Protein AF-0000000086643479 (afdb_homodimer)

Secondary structure (DSSP, 8-state):
---TTB-S--TT----TTEEEEE--GGGHHHHHHHHHHHHHHH-TTTGGGGTTTHHHHHHHHHHHTTTHHHHHHTT---EEEEETTPPPSSHHHHHHT-EE--TTS-TT-GGGGGGHHHHHHHTEESSEEEEEEEEETTTS-----TT--STT-TTHHHHHHHHHHHHHHTT------TTS-PPTTTEEEEEEEEE-TT-TTSSHHHHHHHHHHHHHHHHT-SEEEEE--SHHHHHHHHSPPTT-EEEEEEEEEGGG--EEETTEEE-TTTT-TT-EEEEEEEES--/---TTB-S--TT----TTEEEEE--GGGHHHHHHHHHHHHHHH-TTTGGGGTTTHHHHHHHHHHHTTTHHHHHTTT---EEEEETTPPPSSHHHHHHT-EE--TTS-TT-GGGGGGHHHHHHHTEESSEEEEEEEEETTTS-----TT--STT-TTHHHHHHHHHHHHHHTT------TTS-PPTTTEEEEEEEEE-TT-TTSSHHHHHHHHHHHHHHHTT-SEEEEE--SHHHHHHHHSPPTT-EEEEEEEEEGGG--EEETTEEE-TTTT-TT-EEEEEEEES--

Solvent-accessible surface area (backbone atoms only — not comparable to full-atom values): 30662 Å² total; per-residue (Å²): 126,81,62,91,45,56,57,82,80,47,81,85,55,79,68,63,86,59,43,46,47,27,52,36,43,49,89,44,22,66,56,52,42,48,42,40,34,51,27,36,38,70,63,30,55,52,47,18,59,72,30,72,64,39,32,45,36,44,31,49,50,23,44,61,70,39,58,64,55,44,27,61,49,23,65,76,48,61,19,37,30,34,32,39,77,75,58,77,64,85,42,70,72,23,56,75,66,68,33,44,70,54,62,86,79,53,67,59,76,48,41,64,48,36,43,46,22,63,59,53,55,54,67,34,49,30,52,39,67,42,31,42,42,40,25,36,46,28,45,81,55,53,78,61,78,42,86,51,64,27,69,66,60,47,63,59,33,36,57,51,53,49,44,40,49,52,40,21,54,75,61,67,33,67,68,80,70,58,77,75,55,79,53,57,77,59,36,39,36,28,45,76,47,68,32,46,33,90,91,49,67,90,71,50,55,70,57,42,50,51,54,32,50,56,52,49,39,37,73,74,56,27,42,30,37,38,34,70,34,47,38,60,69,57,41,50,54,68,68,60,56,65,88,65,50,45,67,44,75,59,34,71,40,58,38,36,72,36,69,47,63,43,67,89,37,83,41,47,90,31,56,69,12,72,72,11,34,36,32,36,40,37,36,34,53,76,102,126,81,62,91,44,58,57,82,78,45,82,86,53,80,68,63,86,58,44,46,48,27,50,37,44,49,88,45,22,65,57,51,44,48,42,40,34,52,26,36,38,70,62,30,54,51,47,18,57,72,33,72,63,37,32,42,36,43,34,49,50,21,41,60,69,39,58,66,54,45,27,61,48,20,65,78,47,61,17,38,29,33,32,40,77,75,57,76,63,85,42,71,72,21,55,76,67,68,33,44,69,55,62,87,79,53,67,59,75,51,42,68,48,35,45,46,21,64,59,55,55,52,68,34,49,31,54,40,67,42,32,41,41,39,24,35,46,28,45,80,54,53,79,64,79,43,84,44,63,25,68,67,58,46,62,58,34,32,58,51,52,51,45,40,50,50,38,22,52,75,61,67,33,68,68,84,66,59,77,75,55,79,54,56,76,61,35,39,37,29,44,75,47,68,31,46,32,90,90,49,66,90,71,49,55,70,57,40,51,52,54,34,51,54,52,47,38,38,74,74,56,27,44,29,38,36,34,68,34,46,38,60,69,56,41,50,52,67,68,60,58,64,87,67,50,45,66,45,73,59,33,71,40,58,39,36,72,37,67,47,63,43,67,88,37,82,40,47,90,32,58,69,12,74,72,10,34,37,32,36,37,37,37,34,54,78,101

Nearest PDB structures (foldseek):
  5e96-assembly1_A-2  TM=6.196E-01  e=2.000E-02  Enterococcus faecium
  2a4n-assembly1_A  TM=5.174E-01  e=1.682E-02  Enterococcus faecium
  2r7h-assembly1_A  TM=6.175E-01  e=5.978E-02  Oleidesulfovibrio alaskensis G20
  4pv6-assembly8_N  TM=4.898E-01  e=2.000E-02  Thermoplasma volcanium GSS1
  4xpd-assembly1_C  TM=5.148E-01  e=7.106E-02  Saccharomyces cerevisiae

Structure (mmCIF, N/CA/C/O backbone):
data_AF-0000000086643479-model_v1
#
loop_
_entity.id
_entity.type
_entity.pdbx_description
1 polymer 'Uncharacterized protein'
#
loop_
_atom_site.group_PDB
_atom_site.id
_atom_site.type_symbol
_atom_site.label_atom_id
_atom_site.label_alt_id
_atom_site.label_comp_id
_atom_site.label_asym_id
_atom_site.label_entity_id
_atom_site.label_seq_id
_atom_site.pdbx_PDB_ins_code
_atom_site.Cartn_x
_atom_site.Cartn_y
_atom_site.Cartn_z
_atom_site.occupancy
_atom_site.B_iso_or_equiv
_atom_site.auth_seq_id
_atom_site.auth_comp_id
_atom_site.auth_asym_id
_atom_site.auth_atom_id
_atom_site.pdbx_PDB_model_num
ATOM 1 N N . MET A 1 1 ? 20.547 -40.469 -8.109 1 32.12 1 MET A N 1
ATOM 2 C CA . MET A 1 1 ? 19.234 -40.656 -7.461 1 32.12 1 MET A CA 1
ATOM 3 C C . MET A 1 1 ? 18.375 -39.406 -7.629 1 32.12 1 MET A C 1
ATOM 5 O O . MET A 1 1 ? 18.859 -38.281 -7.492 1 32.12 1 MET A O 1
ATOM 9 N N . ALA A 1 2 ? 17.312 -39.469 -8.531 1 42.19 2 ALA A N 1
ATOM 10 C CA . ALA A 1 2 ? 16.484 -38.281 -8.781 1 42.19 2 ALA A CA 1
ATOM 11 C C . ALA A 1 2 ? 16.156 -37.562 -7.484 1 42.19 2 ALA A C 1
ATOM 13 O O . ALA A 1 2 ? 15.867 -38.188 -6.465 1 42.19 2 ALA A O 1
ATOM 14 N N . PRO A 1 3 ? 16.625 -36.25 -7.297 1 49.19 3 PRO A N 1
ATOM 15 C CA . PRO A 1 3 ? 16.281 -35.562 -6.059 1 49.19 3 PRO A CA 1
ATOM 16 C C . PRO A 1 3 ? 14.844 -35.812 -5.613 1 49.19 3 PRO A C 1
ATOM 18 O O . PRO A 1 3 ? 13.984 -36.125 -6.441 1 49.19 3 PRO A O 1
ATOM 21 N N . THR A 1 4 ? 14.617 -35.938 -4.383 1 56.34 4 THR A N 1
ATOM 22 C CA . THR A 1 4 ? 13.328 -36.188 -3.758 1 56.34 4 THR A CA 1
ATOM 23 C C . THR A 1 4 ? 12.242 -35.312 -4.34 1 56.34 4 THR A C 1
ATOM 25 O O . THR A 1 4 ? 12.406 -34.094 -4.418 1 56.34 4 THR A O 1
ATOM 28 N N . GLY A 1 5 ? 11.344 -35.969 -5.145 1 73.19 5 GLY A N 1
ATOM 29 C CA . GLY A 1 5 ? 10.133 -35.312 -5.609 1 73.19 5 GLY A CA 1
ATOM 30 C C . GLY A 1 5 ? 10.086 -35.125 -7.117 1 73.19 5 GLY A C 1
ATOM 31 O O . GLY A 1 5 ? 9.094 -34.656 -7.664 1 73.19 5 GLY A O 1
ATOM 32 N N . ALA A 1 6 ? 11.273 -35.531 -7.848 1 86.56 6 ALA A N 1
ATOM 33 C CA . ALA A 1 6 ? 11.273 -35.375 -9.297 1 86.56 6 ALA A CA 1
ATOM 34 C C . ALA A 1 6 ? 10.234 -36.281 -9.945 1 86.56 6 ALA A C 1
ATOM 36 O O . ALA A 1 6 ? 10.094 -37.438 -9.57 1 86.56 6 ALA A O 1
ATOM 37 N N . VAL A 1 7 ? 9.594 -35.656 -10.844 1 92.69 7 VAL A N 1
ATOM 38 C CA . VAL A 1 7 ? 8.562 -36.375 -11.57 1 92.69 7 VAL A CA 1
ATOM 39 C C . VAL A 1 7 ? 9.188 -37.094 -12.781 1 92.69 7 VAL A C 1
ATOM 41 O O . VAL A 1 7 ? 9.898 -36.438 -13.57 1 92.69 7 VAL A O 1
ATOM 44 N N . THR A 1 8 ? 8.93 -38.344 -12.938 1 89.5 8 THR A N 1
ATOM 45 C CA . THR A 1 8 ? 9.547 -39.094 -14.008 1 89.5 8 THR A CA 1
ATOM 46 C C . THR A 1 8 ? 8.641 -39.156 -15.234 1 89.5 8 THR A C 1
ATOM 48 O O . THR A 1 8 ? 9.125 -39.062 -16.375 1 89.5 8 THR A O 1
ATOM 51 N N . ASP A 1 9 ? 7.402 -39.25 -15.023 1 92.25 9 ASP A N 1
ATOM 52 C CA . ASP A 1 9 ? 6.461 -39.281 -16.141 1 92.25 9 ASP A CA 1
ATOM 53 C C . ASP A 1 9 ? 5.902 -37.875 -16.391 1 92.25 9 ASP A C 1
ATOM 55 O O . ASP A 1 9 ? 5.004 -37.406 -15.688 1 92.25 9 ASP A O 1
ATOM 59 N N . LEU A 1 10 ? 6.309 -37.312 -17.422 1 94 10 LEU A N 1
ATOM 60 C CA . LEU A 1 10 ? 5.93 -35.938 -17.719 1 94 10 LEU A CA 1
ATOM 61 C C . LEU A 1 10 ? 4.715 -35.875 -18.641 1 94 10 LEU A C 1
ATOM 63 O O . LEU A 1 10 ? 4.285 -34.812 -19.062 1 94 10 LEU A O 1
ATOM 67 N N . HIS A 1 11 ? 4.188 -37.031 -18.938 1 92.44 11 HIS A N 1
ATOM 68 C CA . HIS A 1 11 ? 2.977 -37.125 -19.734 1 92.44 11 HIS A CA 1
ATOM 69 C C . HIS A 1 11 ? 3.158 -36.5 -21.109 1 92.44 11 HIS A C 1
ATOM 71 O O . HIS A 1 11 ? 2.27 -35.781 -21.594 1 92.44 11 HIS A O 1
ATOM 77 N N . GLY A 1 12 ? 4.355 -36.594 -21.703 1 90.62 12 GLY A N 1
ATOM 78 C CA . GLY A 1 12 ? 4.605 -36.094 -23.047 1 90.62 12 GLY A CA 1
ATOM 79 C C . GLY A 1 12 ? 5.09 -34.656 -23.062 1 90.62 12 GLY A C 1
ATOM 80 O O . GLY A 1 12 ? 5.453 -34.125 -24.125 1 90.62 12 GLY A O 1
ATOM 81 N N . VAL A 1 13 ? 5.062 -33.969 -21.906 1 92.25 13 VAL A N 1
ATOM 82 C CA . VAL A 1 13 ? 5.566 -32.625 -21.828 1 92.25 13 VAL A CA 1
ATOM 83 C C . VAL A 1 13 ? 7.09 -32.625 -21.938 1 92.25 13 VAL A C 1
ATOM 85 O O . VAL A 1 13 ? 7.762 -33.469 -21.328 1 92.25 13 VAL A O 1
ATOM 88 N N . GLU A 1 14 ? 7.566 -31.656 -22.781 1 91.75 14 GLU A N 1
ATOM 89 C CA . GLU A 1 14 ? 9.008 -31.562 -22.984 1 91.75 14 GLU A CA 1
ATOM 90 C C . GLU A 1 14 ? 9.578 -30.297 -22.344 1 91.75 14 GLU A C 1
ATOM 92 O O . GLU A 1 14 ? 8.984 -29.219 -22.422 1 91.75 14 GLU A O 1
ATOM 97 N N . LEU A 1 15 ? 10.664 -30.531 -21.656 1 94.69 15 LEU A N 1
ATOM 98 C CA . LEU A 1 15 ? 11.445 -29.438 -21.078 1 94.69 15 LEU A CA 1
ATOM 99 C C . LEU A 1 15 ? 12.906 -29.531 -21.531 1 94.69 15 LEU A C 1
ATOM 101 O O . LEU A 1 15 ? 13.406 -30.625 -21.797 1 94.69 15 LEU A O 1
ATOM 105 N N . PRO A 1 16 ? 13.539 -28.312 -21.656 1 94.81 16 PRO A N 1
ATOM 106 C CA . PRO A 1 16 ? 14.992 -28.406 -21.812 1 94.81 16 PRO A CA 1
ATOM 107 C C . PRO A 1 16 ? 15.656 -29.234 -20.719 1 94.81 16 PRO A C 1
ATOM 109 O O . PRO A 1 16 ? 15.195 -29.234 -19.562 1 94.81 16 PRO A O 1
ATOM 112 N N . ALA A 1 17 ? 16.781 -29.906 -21.047 1 94.75 17 ALA A N 1
ATOM 113 C CA . ALA A 1 17 ? 17.422 -30.891 -20.188 1 94.75 17 ALA A CA 1
ATOM 114 C C . ALA A 1 17 ? 17.812 -30.266 -18.844 1 94.75 17 ALA A C 1
ATOM 116 O O . ALA A 1 17 ? 17.859 -30.953 -17.828 1 94.75 17 ALA A O 1
ATOM 117 N N . ARG A 1 18 ? 18 -29.047 -18.844 1 96.44 18 ARG A N 1
ATOM 118 C CA . ARG A 1 18 ? 18.438 -28.312 -17.672 1 96.44 18 ARG A CA 1
ATOM 119 C C . ARG A 1 18 ? 17.344 -28.281 -16.609 1 96.44 18 ARG A C 1
ATOM 121 O O . ARG A 1 18 ? 17.625 -28.125 -15.414 1 96.44 18 ARG A O 1
ATOM 128 N N . TYR A 1 19 ? 16.172 -28.516 -16.984 1 96.75 19 TYR A N 1
ATOM 129 C CA . TYR A 1 19 ? 15.039 -28.297 -16.078 1 96.75 19 TYR A CA 1
ATOM 130 C C . TYR A 1 19 ? 14.297 -29.594 -15.828 1 96.75 19 TYR A C 1
ATOM 132 O O . TYR A 1 19 ? 14.344 -30.531 -16.641 1 96.75 19 TYR A O 1
ATOM 140 N N . GLU A 1 20 ? 13.617 -29.672 -14.711 1 96.94 20 GLU A N 1
ATOM 141 C CA . GLU A 1 20 ? 12.781 -30.812 -14.383 1 96.94 20 GLU A CA 1
ATOM 142 C C . GLU A 1 20 ? 11.57 -30.391 -13.562 1 96.94 20 GLU A C 1
ATOM 144 O O . GLU A 1 20 ? 11.562 -29.312 -12.953 1 96.94 20 GLU A O 1
ATOM 149 N N . ILE A 1 21 ? 10.539 -31.172 -13.609 1 97.56 21 ILE A N 1
ATOM 150 C CA . ILE A 1 21 ? 9.352 -30.953 -12.797 1 97.56 21 ILE A CA 1
ATOM 151 C C . ILE A 1 21 ? 9.461 -31.75 -11.492 1 97.56 21 ILE A C 1
ATOM 153 O O . ILE A 1 21 ? 9.859 -32.906 -11.5 1 97.56 21 ILE A O 1
ATOM 157 N N . ARG A 1 22 ? 9.219 -31.078 -10.406 1 97.25 22 ARG A N 1
ATOM 158 C CA . ARG A 1 22 ? 9.18 -31.734 -9.102 1 97.25 22 ARG A CA 1
ATOM 159 C C . ARG A 1 22 ? 7.844 -31.484 -8.406 1 97.25 22 ARG A C 1
ATOM 161 O O . ARG A 1 22 ? 7.219 -30.438 -8.602 1 97.25 22 ARG A O 1
ATOM 168 N N . ARG A 1 23 ? 7.477 -32.5 -7.68 1 96.62 23 ARG A N 1
ATOM 169 C CA . ARG A 1 23 ? 6.344 -32.312 -6.777 1 96.62 23 ARG A CA 1
ATOM 170 C C . ARG A 1 23 ? 6.73 -31.469 -5.578 1 96.62 23 ARG A C 1
ATOM 172 O O . ARG A 1 23 ? 7.801 -31.656 -4.996 1 96.62 23 ARG A O 1
ATOM 179 N N . LEU A 1 24 ? 5.82 -30.562 -5.242 1 96.56 24 LEU A N 1
ATOM 180 C CA . LEU A 1 24 ? 6.148 -29.625 -4.164 1 96.56 24 LEU A CA 1
ATOM 181 C C . LEU A 1 24 ? 5.68 -30.172 -2.818 1 96.56 24 LEU A C 1
ATOM 183 O O . LEU A 1 24 ? 4.66 -30.859 -2.742 1 96.56 24 LEU A O 1
ATOM 187 N N . GLU A 1 25 ? 6.461 -29.812 -1.872 1 94.06 25 GLU A N 1
ATOM 188 C CA . GLU A 1 25 ? 6.195 -30.156 -0.479 1 94.06 25 GLU A CA 1
ATOM 189 C C . GLU A 1 25 ? 6.105 -28.906 0.395 1 94.06 25 GLU A C 1
ATOM 191 O O . GLU A 1 25 ? 6.414 -27.812 -0.059 1 94.06 25 GLU A O 1
ATOM 196 N N . LYS A 1 26 ? 5.797 -29.172 1.637 1 91.81 26 LYS A N 1
ATOM 197 C CA . LYS A 1 26 ? 5.652 -28.078 2.59 1 91.81 26 LYS A CA 1
ATOM 198 C C . LYS A 1 26 ? 6.949 -27.281 2.707 1 91.81 26 LYS A C 1
ATOM 200 O O . LYS A 1 26 ? 6.918 -26.062 2.9 1 91.81 26 LYS A O 1
ATOM 205 N N . LYS A 1 27 ? 8.055 -27.891 2.598 1 92.06 27 LYS A N 1
ATOM 206 C CA . LYS A 1 27 ? 9.344 -27.25 2.764 1 92.06 27 LYS A CA 1
ATOM 207 C C . LYS A 1 27 ? 9.586 -26.203 1.673 1 92.06 27 LYS A C 1
ATOM 209 O O . LYS A 1 27 ? 10.469 -25.359 1.797 1 92.06 27 LYS A O 1
ATOM 214 N N . HIS A 1 28 ? 8.805 -26.281 0.569 1 95.81 28 HIS A N 1
ATOM 215 C CA . HIS A 1 28 ? 8.953 -25.344 -0.533 1 95.81 28 HIS A CA 1
ATOM 216 C C . HIS A 1 28 ? 8.055 -24.125 -0.342 1 95.81 28 HIS A C 1
ATOM 218 O O . HIS A 1 28 ? 8 -23.25 -1.206 1 95.81 28 HIS A O 1
ATOM 224 N N . GLY A 1 29 ? 7.32 -24.031 0.765 1 95.38 29 GLY A N 1
ATOM 225 C CA . GLY A 1 29 ? 6.309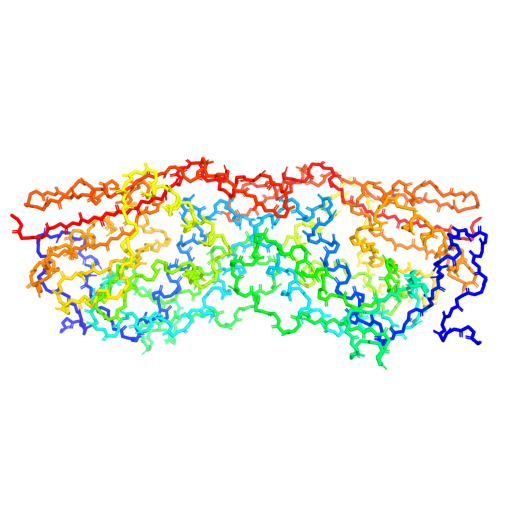 -23.016 0.995 1 95.38 29 GLY A CA 1
ATOM 226 C C . GLY A 1 29 ? 6.84 -21.594 0.854 1 95.38 29 GLY A C 1
ATOM 227 O O . GLY A 1 29 ? 6.242 -20.766 0.161 1 95.38 29 GLY A O 1
ATOM 228 N N . ASP A 1 30 ? 8.008 -21.359 1.421 1 96 30 ASP A N 1
ATOM 229 C CA . ASP A 1 30 ? 8.594 -20.031 1.383 1 96 30 ASP A CA 1
ATOM 230 C C . ASP A 1 30 ? 9.008 -19.641 -0.039 1 96 30 ASP A C 1
ATOM 232 O O . ASP A 1 30 ? 8.891 -18.484 -0.434 1 96 30 ASP A O 1
ATOM 236 N N . TRP A 1 31 ? 9.477 -20.641 -0.812 1 97.31 31 TRP A N 1
ATOM 237 C CA . TRP A 1 31 ? 9.867 -20.391 -2.195 1 97.31 31 TRP A CA 1
ATOM 238 C C . TRP A 1 31 ? 8.656 -20.016 -3.045 1 97.31 31 TRP A C 1
ATOM 240 O O . TRP A 1 31 ? 8.695 -19.031 -3.791 1 97.31 31 TRP A O 1
ATOM 250 N N . VAL A 1 32 ? 7.609 -20.75 -2.836 1 96.62 32 VAL A N 1
ATOM 251 C CA . VAL A 1 32 ? 6.387 -20.531 -3.6 1 96.62 32 VAL A CA 1
ATOM 252 C C . VAL A 1 32 ? 5.793 -19.172 -3.248 1 96.62 32 VAL A C 1
ATOM 254 O O . VAL A 1 32 ? 5.395 -18.422 -4.137 1 96.62 32 VAL A O 1
ATOM 257 N N . ASN A 1 33 ? 5.793 -18.938 -1.97 1 95 33 ASN A N 1
ATOM 258 C CA . ASN A 1 33 ? 5.297 -17.641 -1.496 1 95 33 ASN A CA 1
ATOM 259 C C . ASN A 1 33 ? 6.07 -16.484 -2.113 1 95 33 ASN A C 1
ATOM 261 O O . ASN A 1 33 ? 5.477 -15.57 -2.689 1 95 33 ASN A O 1
ATOM 265 N N . ALA A 1 34 ? 7.363 -16.578 -2.104 1 96.94 34 ALA A N 1
ATOM 266 C CA . ALA A 1 34 ? 8.219 -15.516 -2.625 1 96.94 34 ALA A CA 1
ATOM 267 C C . ALA A 1 34 ? 8.078 -15.391 -4.141 1 96.94 34 ALA A C 1
ATOM 269 O O . ALA A 1 34 ? 7.891 -14.297 -4.668 1 96.94 34 ALA A O 1
ATOM 270 N N . LEU A 1 35 ? 8.102 -16.484 -4.809 1 96.88 35 LEU A N 1
ATOM 271 C CA . LEU A 1 35 ? 8.039 -16.484 -6.266 1 96.88 35 LEU A CA 1
ATOM 272 C C . LEU A 1 35 ? 6.719 -15.914 -6.758 1 96.88 35 LEU A C 1
ATOM 274 O O . LEU A 1 35 ? 6.699 -15.086 -7.676 1 96.88 35 LEU A O 1
ATOM 278 N N . THR A 1 36 ? 5.648 -16.297 -6.125 1 95 36 THR A N 1
ATOM 279 C CA . THR A 1 36 ? 4.332 -15.844 -6.559 1 95 36 THR A CA 1
ATOM 280 C C . THR A 1 36 ? 4.145 -14.359 -6.27 1 95 36 THR A C 1
ATOM 282 O O . THR A 1 36 ? 3.562 -13.633 -7.074 1 95 36 THR A O 1
ATOM 285 N N . ARG A 1 37 ? 4.684 -13.891 -5.207 1 95.38 37 ARG A N 1
ATOM 286 C CA . ARG A 1 37 ? 4.559 -12.477 -4.867 1 95.38 37 ARG A CA 1
ATOM 287 C C . ARG A 1 37 ? 5.406 -11.617 -5.797 1 95.38 37 ARG A C 1
ATOM 289 O O . ARG A 1 37 ? 4.941 -10.586 -6.293 1 95.38 37 ARG A O 1
ATOM 296 N N . HIS A 1 38 ? 6.625 -12.062 -6.012 1 96.94 38 HIS A N 1
ATOM 297 C CA . HIS A 1 38 ? 7.496 -11.312 -6.91 1 96.94 38 HIS A CA 1
ATOM 298 C C . HIS A 1 38 ? 6.902 -11.234 -8.312 1 96.94 38 HIS A C 1
ATOM 300 O O . HIS A 1 38 ? 6.824 -10.148 -8.898 1 96.94 38 HIS A O 1
ATOM 306 N N . ALA A 1 39 ? 6.422 -12.336 -8.789 1 94.75 39 ALA A N 1
ATOM 307 C CA . ALA A 1 39 ? 5.805 -12.375 -10.109 1 94.75 39 ALA A CA 1
ATOM 308 C C . ALA A 1 39 ? 4.523 -11.547 -10.148 1 94.75 39 ALA A C 1
ATOM 310 O O . ALA A 1 39 ? 4.215 -10.906 -11.156 1 94.75 39 ALA A O 1
ATOM 311 N N . GLY A 1 40 ? 3.814 -11.586 -9.078 1 93.06 40 GLY A N 1
ATOM 312 C CA . GLY A 1 40 ? 2.553 -10.867 -8.992 1 93.06 40 GLY A CA 1
ATOM 313 C C . GLY A 1 40 ? 2.721 -9.359 -9.016 1 93.06 40 GLY A C 1
ATOM 314 O O . GLY A 1 40 ? 2.084 -8.664 -9.812 1 93.06 40 GLY A O 1
ATOM 315 N N . PHE A 1 41 ? 3.607 -8.82 -8.273 1 95.06 41 PHE A N 1
ATOM 316 C CA . PHE A 1 41 ? 3.701 -7.383 -8.086 1 95.06 41 PHE A CA 1
ATOM 317 C C . PHE A 1 41 ? 4.594 -6.754 -9.148 1 95.06 41 PHE A C 1
ATOM 319 O O . PHE A 1 41 ? 4.516 -5.551 -9.398 1 95.06 41 PHE A O 1
ATOM 326 N N . TYR A 1 42 ? 5.434 -7.566 -9.828 1 95.5 42 TYR A N 1
ATOM 327 C CA . TYR A 1 42 ? 6.336 -6.969 -10.805 1 95.5 42 TYR A CA 1
ATOM 328 C C . TYR A 1 42 ? 6.027 -7.473 -12.211 1 95.5 42 TYR A C 1
ATOM 330 O O . TYR A 1 42 ? 6.445 -6.863 -13.203 1 95.5 42 TYR A O 1
ATOM 338 N N . GLY A 1 43 ? 5.281 -8.555 -12.328 1 91.25 43 GLY A N 1
ATOM 339 C CA . GLY A 1 43 ? 5.133 -9.156 -13.641 1 91.25 43 GLY A CA 1
ATOM 340 C C . GLY A 1 43 ? 3.686 -9.281 -14.078 1 91.25 43 GLY A C 1
ATOM 341 O O . GLY A 1 43 ? 3.402 -9.469 -15.266 1 91.25 43 GLY A O 1
ATOM 342 N N . SER A 1 44 ? 2.773 -9.203 -13.172 1 90.81 44 SER A N 1
ATOM 343 C CA . SER A 1 44 ? 1.358 -9.406 -13.461 1 90.81 44 SER A CA 1
ATOM 344 C C . SER A 1 44 ? 0.792 -8.273 -14.305 1 90.81 44 SER A C 1
ATOM 346 O O . SER A 1 44 ? 1.091 -7.102 -14.062 1 90.81 44 SER A O 1
ATOM 348 N N . GLU A 1 45 ? -0.085 -8.594 -15.234 1 89.06 45 GLU A N 1
ATOM 349 C CA . GLU A 1 45 ? -0.789 -7.605 -16.047 1 89.06 45 GLU A CA 1
ATOM 350 C C . GLU A 1 45 ? -1.832 -6.855 -15.219 1 89.06 45 GLU A C 1
ATOM 352 O O . GLU A 1 45 ? -2.203 -5.727 -15.555 1 89.06 45 GLU A O 1
ATOM 357 N N . VAL A 1 46 ? -2.207 -7.508 -14.211 1 91.56 46 VAL A N 1
ATOM 358 C CA . VAL A 1 46 ? -3.266 -6.934 -13.383 1 91.56 46 VAL A CA 1
ATOM 359 C C . VAL A 1 46 ? -2.656 -6.02 -12.32 1 91.56 46 VAL A C 1
ATOM 361 O O . VAL A 1 46 ? -3.021 -4.844 -12.227 1 91.56 46 VAL A O 1
ATOM 364 N N . TRP A 1 47 ? -1.667 -6.547 -11.633 1 92.62 47 TRP A N 1
ATOM 365 C CA . TRP A 1 47 ? -1.267 -5.93 -10.375 1 92.62 47 TRP A CA 1
ATOM 366 C C . TRP A 1 47 ? -0.094 -4.977 -10.586 1 92.62 47 TRP A C 1
ATOM 368 O O . TRP A 1 47 ? -0.07 -3.877 -10.023 1 92.62 47 TRP A O 1
ATOM 378 N N . ALA A 1 48 ? 0.838 -5.348 -11.406 1 92.88 48 ALA A N 1
ATOM 379 C CA . ALA A 1 48 ? 2.1 -4.621 -11.539 1 92.88 48 ALA A CA 1
ATOM 380 C C . ALA A 1 48 ? 1.858 -3.168 -11.938 1 92.88 48 ALA A C 1
ATOM 382 O O . ALA A 1 48 ? 2.42 -2.25 -11.336 1 92.88 48 ALA A O 1
ATOM 383 N N . PRO A 1 49 ? 0.925 -2.877 -12.859 1 92.56 49 PRO A N 1
ATOM 384 C CA . PRO A 1 49 ? 0.717 -1.481 -13.258 1 92.56 49 PRO A CA 1
ATOM 385 C C . PRO A 1 49 ? 0.086 -0.643 -12.148 1 92.56 49 PRO A C 1
ATOM 387 O O . PRO A 1 49 ? 0.2 0.585 -12.156 1 92.56 49 PRO A O 1
ATOM 390 N N . LEU A 1 50 ? -0.55 -1.285 -11.219 1 92.75 50 LEU A N 1
ATOM 391 C CA . LEU A 1 50 ? -1.284 -0.575 -10.18 1 92.75 50 LEU A CA 1
ATOM 392 C C . LEU A 1 50 ? -0.342 -0.099 -9.078 1 92.75 50 LEU A C 1
ATOM 394 O O . LEU A 1 50 ? -0.682 0.806 -8.312 1 92.75 50 LEU A O 1
ATOM 398 N N . TYR A 1 51 ? 0.818 -0.731 -9.016 1 93.56 51 TYR A N 1
ATOM 399 C CA . TYR A 1 51 ? 1.585 -0.531 -7.793 1 93.56 51 TYR A CA 1
ATOM 400 C C . TYR A 1 51 ? 2.98 -0.006 -8.102 1 93.56 51 TYR A C 1
ATOM 402 O O . TYR A 1 51 ? 3.926 -0.249 -7.348 1 93.56 51 TYR A O 1
ATOM 410 N N . VAL A 1 52 ? 3.08 0.68 -9.211 1 91.12 52 VAL A N 1
ATOM 411 C CA . VAL A 1 52 ? 4.363 1.284 -9.555 1 91.12 52 VAL A CA 1
ATOM 412 C C . VAL A 1 52 ? 4.805 2.223 -8.438 1 91.12 52 VAL A C 1
ATOM 414 O O . VAL A 1 52 ? 4.023 3.049 -7.961 1 91.12 52 VAL A O 1
ATOM 417 N N . GLY A 1 53 ? 6.055 2.014 -7.926 1 90 53 GLY A N 1
ATOM 418 C CA . GLY A 1 53 ? 6.605 2.855 -6.875 1 90 53 GLY A CA 1
ATOM 419 C C . GLY A 1 53 ? 6.34 2.32 -5.48 1 90 53 GLY A C 1
ATOM 420 O O . GLY A 1 53 ? 6.777 2.908 -4.492 1 90 53 GLY A O 1
ATOM 421 N N . MET A 1 54 ? 5.629 1.242 -5.418 1 92.62 54 MET A N 1
ATOM 422 C CA . MET A 1 54 ? 5.398 0.667 -4.094 1 92.62 54 MET A CA 1
ATOM 423 C C . MET A 1 54 ? 5.398 -0.856 -4.156 1 92.62 54 MET A C 1
ATOM 425 O O . MET A 1 54 ? 4.945 -1.52 -3.221 1 92.62 54 MET A O 1
ATOM 429 N N . ALA A 1 55 ? 5.836 -1.396 -5.246 1 95.12 55 ALA A N 1
ATOM 430 C CA . ALA A 1 55 ? 5.785 -2.838 -5.473 1 95.12 55 ALA A CA 1
ATOM 431 C C . ALA A 1 55 ? 6.656 -3.584 -4.465 1 95.12 55 ALA A C 1
ATOM 433 O O . ALA A 1 55 ? 6.262 -4.633 -3.949 1 95.12 55 ALA A O 1
ATOM 434 N N . ARG A 1 56 ? 7.781 -3.049 -4.145 1 96.12 56 ARG A N 1
ATOM 435 C CA . ARG A 1 56 ? 8.695 -3.709 -3.217 1 96.12 56 ARG A CA 1
ATOM 436 C C . ARG A 1 56 ? 8.062 -3.859 -1.837 1 96.12 56 ARG A C 1
ATOM 438 O O . ARG A 1 56 ? 8.039 -4.957 -1.273 1 96.12 56 ARG A O 1
ATOM 445 N N . ARG A 1 57 ? 7.57 -2.791 -1.356 1 93.06 57 ARG A N 1
ATOM 446 C CA . ARG A 1 57 ? 6.93 -2.799 -0.046 1 93.06 57 ARG A CA 1
ATOM 447 C C . ARG A 1 57 ? 5.77 -3.789 -0.01 1 93.06 57 ARG A C 1
ATOM 449 O O . ARG A 1 57 ? 5.66 -4.59 0.92 1 93.06 57 ARG A O 1
ATOM 456 N N . LEU A 1 58 ? 4.973 -3.732 -0.999 1 94 58 LEU A N 1
ATOM 457 C CA . LEU A 1 58 ? 3.797 -4.594 -1.038 1 94 58 LEU A CA 1
ATOM 458 C C . LEU A 1 58 ? 4.199 -6.059 -1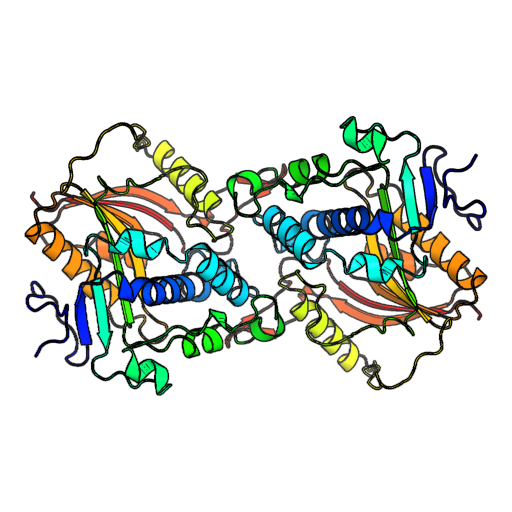.161 1 94 58 LEU A C 1
ATOM 460 O O . LEU A 1 58 ? 3.557 -6.934 -0.578 1 94 58 LEU A O 1
ATOM 464 N N . THR A 1 59 ? 5.234 -6.301 -1.927 1 96 59 THR A N 1
ATOM 465 C CA . THR A 1 59 ? 5.734 -7.668 -2.043 1 96 59 THR A CA 1
ATOM 466 C C . THR A 1 59 ? 6.164 -8.203 -0.681 1 96 59 THR A C 1
ATOM 468 O O . THR A 1 59 ? 5.742 -9.289 -0.272 1 96 59 THR A O 1
ATOM 471 N N . LEU A 1 60 ? 6.914 -7.441 0.012 1 95.56 60 LEU A N 1
ATOM 472 C CA . LEU A 1 60 ? 7.418 -7.863 1.315 1 95.56 60 LEU A CA 1
ATOM 473 C C . LEU A 1 60 ? 6.277 -8.023 2.314 1 95.56 60 LEU A C 1
ATOM 475 O O . LEU A 1 60 ? 6.238 -9 3.07 1 95.56 60 LEU A O 1
ATOM 479 N N . GLN A 1 61 ? 5.371 -7.133 2.279 1 91.25 61 GLN A N 1
ATOM 480 C CA . GLN A 1 61 ? 4.23 -7.219 3.184 1 91.25 61 GLN A CA 1
ATOM 481 C C . GLN A 1 61 ? 3.369 -8.438 2.873 1 91.25 61 GLN A C 1
ATOM 483 O O . GLN A 1 61 ? 2.969 -9.172 3.779 1 91.25 61 GLN A O 1
ATOM 488 N N . SER A 1 62 ? 3.094 -8.562 1.641 1 92.38 62 SER A N 1
ATOM 489 C CA . SER A 1 62 ? 2.301 -9.719 1.223 1 92.38 62 SER A CA 1
ATOM 490 C C . SER A 1 62 ? 2.998 -11.023 1.581 1 92.38 62 SER A C 1
ATOM 492 O O . SER A 1 62 ? 2.346 -11.984 1.992 1 92.38 62 SER A O 1
ATOM 494 N N . TYR A 1 63 ? 4.293 -11.086 1.404 1 94.31 63 TYR A N 1
ATOM 495 C CA . TYR A 1 63 ? 5.074 -12.266 1.773 1 94.31 63 TYR A CA 1
ATOM 496 C C . TYR A 1 63 ? 4.895 -12.594 3.25 1 94.31 63 TYR A C 1
ATOM 498 O O . TYR A 1 63 ? 4.648 -13.75 3.609 1 94.31 63 TYR A O 1
ATOM 506 N N . LYS A 1 64 ? 4.93 -11.602 4.059 1 90.81 64 LYS A N 1
ATOM 507 C CA . LYS A 1 64 ? 4.852 -11.789 5.504 1 90.81 64 LYS A CA 1
ATOM 508 C C . LYS A 1 64 ? 3.461 -12.258 5.922 1 90.81 64 LYS A C 1
ATOM 510 O O . LYS A 1 64 ? 3.326 -13.172 6.738 1 90.81 64 LYS A O 1
ATOM 515 N N . VAL A 1 65 ? 2.469 -11.711 5.352 1 85.94 65 VAL A N 1
ATOM 516 C CA . VAL A 1 65 ? 1.104 -12.008 5.773 1 85.94 65 VAL A CA 1
ATOM 517 C C . VAL A 1 65 ? 0.706 -13.398 5.289 1 85.94 65 VAL A C 1
ATOM 519 O O . VAL A 1 65 ? -0.119 -14.07 5.918 1 85.94 65 VAL A O 1
ATOM 522 N N . ASN A 1 66 ? 1.316 -13.875 4.254 1 87.56 66 ASN A N 1
ATOM 523 C CA . ASN A 1 66 ? 0.926 -15.156 3.672 1 87.56 66 ASN A CA 1
ATOM 524 C C . ASN A 1 66 ? 1.857 -16.281 4.117 1 87.56 66 ASN A C 1
ATOM 526 O O . ASN A 1 66 ? 1.736 -17.406 3.646 1 87.56 66 ASN A O 1
ATOM 530 N N . LYS A 1 67 ? 2.736 -15.867 4.973 1 84.25 67 LYS A N 1
ATOM 531 C CA . LYS A 1 67 ? 3.621 -16.906 5.48 1 84.25 67 LYS A CA 1
ATOM 532 C C . LYS A 1 67 ? 2.826 -18.031 6.137 1 84.25 67 LYS A C 1
ATOM 534 O O . LYS A 1 67 ? 1.919 -17.781 6.934 1 84.25 67 LYS A O 1
ATOM 539 N N . GLY A 1 68 ? 3.039 -19.203 5.824 1 85.25 68 GLY A N 1
ATOM 540 C CA . GLY A 1 68 ? 2.346 -20.344 6.395 1 85.25 68 GLY A CA 1
ATOM 541 C C . GLY A 1 68 ? 1.111 -20.75 5.609 1 85.25 68 GLY A C 1
ATOM 542 O O . GLY A 1 68 ? 0.71 -21.906 5.625 1 85.25 68 GLY A O 1
ATOM 543 N N . GLN A 1 69 ? 0.452 -19.812 4.945 1 84.12 69 GLN A N 1
ATOM 544 C CA . GLN A 1 69 ? -0.738 -20.125 4.164 1 84.12 69 GLN A CA 1
ATOM 545 C C . GLN A 1 69 ? -0.391 -21.016 2.969 1 84.12 69 GLN A C 1
ATOM 547 O O . GLN A 1 69 ? -1.151 -21.906 2.617 1 84.12 69 GLN A O 1
ATOM 552 N N . VAL A 1 70 ? 0.698 -20.75 2.396 1 87.31 70 VAL A N 1
ATOM 553 C CA . VAL A 1 70 ? 1.128 -21.531 1.242 1 87.31 70 VAL A CA 1
ATOM 554 C C . VAL A 1 70 ? 1.442 -22.969 1.675 1 87.31 70 VAL A C 1
ATOM 556 O O . VAL A 1 70 ? 1.181 -23.922 0.934 1 87.31 70 VAL A O 1
ATOM 559 N N . ASP A 1 71 ? 1.926 -23.062 2.885 1 89 71 ASP A N 1
ATOM 560 C CA . ASP A 1 71 ? 2.199 -24.406 3.412 1 89 71 ASP A CA 1
ATOM 561 C C . ASP A 1 71 ? 0.931 -25.25 3.447 1 89 71 ASP A C 1
ATOM 563 O O . ASP A 1 71 ? 0.969 -26.453 3.148 1 89 71 ASP A O 1
ATOM 567 N N . VAL A 1 72 ? -0.075 -24.625 3.771 1 86.5 72 VAL A N 1
ATOM 568 C CA . VAL A 1 72 ? -1.358 -25.328 3.854 1 86.5 72 VAL A CA 1
ATOM 569 C C . VAL A 1 72 ? -1.781 -25.797 2.463 1 86.5 72 VAL A C 1
ATOM 571 O O . VAL A 1 72 ? -2.256 -26.922 2.301 1 86.5 72 VAL A O 1
ATOM 574 N N . MET A 1 73 ? -1.521 -25 1.527 1 89.12 73 MET A N 1
ATOM 575 C CA . MET A 1 73 ? -1.91 -25.344 0.161 1 89.12 73 MET A CA 1
ATOM 576 C C . MET A 1 73 ? -1.048 -26.469 -0.389 1 89.12 73 MET A C 1
ATOM 578 O O . MET A 1 73 ? -1.494 -27.234 -1.241 1 89.12 73 MET A O 1
ATOM 582 N N . LEU A 1 74 ? 0.106 -26.562 0.114 1 91.94 74 LEU A N 1
ATOM 583 C CA . LEU A 1 74 ? 1.043 -27.562 -0.402 1 91.94 74 LEU A CA 1
ATOM 584 C C . LEU A 1 74 ? 0.926 -28.875 0.368 1 91.94 74 LEU A C 1
ATOM 586 O O . LEU A 1 74 ? 1.601 -29.844 0.041 1 91.94 74 LEU A O 1
ATOM 590 N N . ALA A 1 75 ? 0.083 -28.953 1.332 1 88.19 75 ALA A N 1
ATOM 591 C CA . ALA A 1 75 ? 0.038 -30.062 2.287 1 88.19 75 ALA A CA 1
ATOM 592 C C . ALA A 1 75 ? -0.316 -31.375 1.594 1 88.19 75 ALA A C 1
ATOM 594 O O . ALA A 1 75 ? 0.156 -32.438 1.994 1 88.19 75 ALA A O 1
ATOM 595 N N . LYS A 1 76 ? -1.039 -31.344 0.513 1 88.12 76 LYS A N 1
ATOM 596 C CA . LYS A 1 76 ? -1.476 -32.594 -0.116 1 88.12 76 LYS A CA 1
ATOM 597 C C . LYS A 1 76 ? -0.647 -32.906 -1.36 1 88.12 76 LYS A C 1
ATOM 599 O O . LYS A 1 76 ? -0.992 -33.781 -2.137 1 88.12 76 LYS A O 1
ATOM 604 N N . ASN A 1 77 ? 0.35 -32.156 -1.624 1 91.62 77 ASN A N 1
ATOM 605 C CA . ASN A 1 77 ? 1.332 -32.375 -2.676 1 91.62 77 ASN A CA 1
ATOM 606 C C . ASN A 1 77 ? 0.677 -32.438 -4.051 1 91.62 77 ASN A C 1
ATOM 608 O O . ASN A 1 77 ? 0.963 -33.344 -4.844 1 91.62 77 ASN A O 1
ATOM 612 N N . LEU A 1 78 ? -0.217 -31.547 -4.277 1 95.62 78 LEU A N 1
ATOM 613 C CA . LEU A 1 78 ? -0.91 -31.469 -5.562 1 95.62 78 LEU A CA 1
ATOM 614 C C . LEU A 1 78 ? -0.336 -30.359 -6.434 1 95.62 78 LEU A C 1
ATOM 616 O O . LEU A 1 78 ? -0.855 -30.094 -7.516 1 95.62 78 LEU A O 1
ATOM 620 N N . SER A 1 79 ? 0.695 -29.766 -5.91 1 96.31 79 SER A N 1
ATOM 621 C CA . SER A 1 79 ? 1.356 -28.672 -6.605 1 96.31 79 SER A CA 1
ATOM 622 C C . SER A 1 79 ? 2.715 -29.109 -7.152 1 96.31 79 SER A C 1
ATOM 624 O O . SER A 1 79 ? 3.334 -30.031 -6.629 1 96.31 79 SER A O 1
ATOM 626 N N . TYR A 1 80 ? 3.133 -28.406 -8.18 1 97.62 80 TYR A N 1
ATOM 627 C CA . TYR A 1 80 ? 4.363 -28.781 -8.859 1 97.62 80 TYR A CA 1
ATOM 628 C C . TYR A 1 80 ? 5.164 -27.547 -9.258 1 97.62 80 TYR A C 1
ATOM 630 O O . TYR A 1 80 ? 4.609 -26.453 -9.383 1 97.62 80 TYR A O 1
ATOM 638 N N . GLY A 1 81 ? 6.418 -27.734 -9.406 1 97.56 81 GLY A N 1
ATOM 639 C CA . GLY A 1 81 ? 7.316 -26.688 -9.844 1 97.56 81 GLY A CA 1
ATOM 640 C C . GLY A 1 81 ? 8.352 -27.156 -10.844 1 97.56 81 GLY A C 1
ATOM 641 O O . GLY A 1 81 ? 8.594 -28.359 -10.969 1 97.56 81 GLY A O 1
ATOM 642 N N . ILE A 1 82 ? 8.812 -26.25 -11.578 1 98 82 ILE A N 1
ATOM 643 C CA . ILE A 1 82 ? 9.969 -26.5 -12.422 1 98 82 ILE A CA 1
ATOM 644 C C . ILE A 1 82 ? 11.242 -26.031 -11.719 1 98 82 ILE A C 1
ATOM 646 O O . ILE A 1 82 ? 11.297 -24.906 -11.211 1 98 82 ILE A O 1
ATOM 650 N N . PHE A 1 83 ? 12.219 -26.906 -11.711 1 97.81 83 PHE A N 1
ATOM 651 C CA . PHE A 1 83 ? 13.477 -26.625 -11.023 1 97.81 83 PHE A CA 1
ATOM 652 C C . PHE A 1 83 ? 14.641 -26.594 -12.008 1 97.81 83 PHE A C 1
ATOM 654 O O . PHE A 1 83 ? 14.695 -27.406 -12.938 1 97.81 83 PHE A O 1
ATOM 661 N N . ASP A 1 84 ? 15.508 -25.656 -11.82 1 97.12 84 ASP A N 1
ATOM 662 C CA . ASP A 1 84 ? 16.766 -25.562 -12.547 1 97.12 84 ASP A CA 1
ATOM 663 C C . ASP A 1 84 ? 17.844 -26.453 -11.898 1 97.12 84 ASP A C 1
ATOM 665 O O . ASP A 1 84 ? 18.391 -26.094 -10.852 1 97.12 84 ASP A O 1
ATOM 669 N N . LYS A 1 85 ? 18.203 -27.531 -12.578 1 95.69 85 LYS A N 1
ATOM 670 C CA . LYS A 1 85 ? 19.141 -28.516 -12.031 1 95.69 85 LYS A CA 1
ATOM 671 C C . LYS A 1 85 ? 20.562 -27.953 -12.008 1 95.69 85 LYS A C 1
ATOM 673 O O . LYS A 1 85 ? 21.438 -28.5 -11.328 1 95.69 85 LYS A O 1
ATOM 678 N N . GLU A 1 86 ? 20.766 -26.938 -12.742 1 96.81 86 GLU A N 1
ATOM 679 C CA . GLU A 1 86 ? 22.109 -26.344 -12.844 1 96.81 86 GLU A CA 1
ATOM 680 C C . GLU A 1 86 ? 22.188 -25.016 -12.102 1 96.81 86 GLU A C 1
ATOM 682 O O . GLU A 1 86 ? 23.078 -24.203 -12.352 1 96.81 86 GLU A O 1
ATOM 687 N N . TYR A 1 87 ? 21.25 -24.828 -11.234 1 97.06 87 TYR A N 1
ATOM 688 C CA . TYR A 1 87 ? 21.203 -23.594 -10.469 1 97.06 87 TYR A CA 1
ATOM 689 C C . TYR A 1 87 ? 22.453 -23.438 -9.617 1 97.06 87 TYR A C 1
ATOM 691 O O . TYR A 1 87 ? 22.906 -24.375 -8.969 1 97.06 87 TYR A O 1
ATOM 699 N N . GLU A 1 88 ? 23.031 -22.25 -9.695 1 97.25 88 GLU A N 1
ATOM 700 C CA . GLU A 1 88 ? 24.141 -21.906 -8.812 1 97.25 88 GLU A CA 1
ATOM 701 C C . GLU A 1 88 ? 23.688 -21 -7.668 1 97.25 88 GLU A C 1
ATOM 703 O O . GLU A 1 88 ? 23.266 -19.859 -7.895 1 97.25 88 GLU A O 1
ATOM 708 N N . PHE A 1 89 ? 23.828 -21.516 -6.449 1 98 89 PHE A N 1
ATOM 709 C CA . PHE A 1 89 ? 23.391 -20.797 -5.266 1 98 89 PHE A CA 1
ATOM 710 C C . PHE A 1 89 ? 24.234 -19.547 -5.047 1 98 89 PHE A C 1
ATOM 712 O O . PHE A 1 89 ? 25.453 -19.562 -5.262 1 98 89 PHE A O 1
ATOM 719 N N . LYS A 1 90 ? 23.656 -18.531 -4.648 1 95.75 90 LYS A N 1
ATOM 720 C CA . LYS A 1 90 ? 24.312 -17.25 -4.422 1 95.75 90 LYS A CA 1
ATOM 721 C C . LYS A 1 90 ? 25.031 -17.234 -3.074 1 95.75 90 LYS A C 1
ATOM 723 O O . LYS A 1 90 ? 26.016 -16.516 -2.898 1 95.75 90 LYS A O 1
ATOM 728 N N . ARG A 1 91 ? 24.516 -18.047 -2.158 1 96.69 91 ARG A N 1
ATOM 729 C CA . ARG A 1 91 ? 25.062 -18.109 -0.806 1 96.69 91 ARG A CA 1
ATOM 730 C C . ARG A 1 91 ? 25.328 -19.547 -0.385 1 96.69 91 ARG A C 1
ATOM 732 O O . ARG A 1 91 ? 24.562 -20.453 -0.707 1 96.69 91 ARG A O 1
ATOM 739 N N . PRO A 1 92 ? 26.375 -19.656 0.417 1 97.19 92 PRO A N 1
ATOM 740 C CA . PRO A 1 92 ? 26.656 -21 0.908 1 97.19 92 PRO A CA 1
ATOM 741 C C . PRO A 1 92 ? 25.531 -21.562 1.785 1 97.19 92 PRO A C 1
ATOM 743 O O . PRO A 1 92 ? 25.266 -22.766 1.76 1 97.19 92 PRO A O 1
ATOM 746 N N . GLU A 1 93 ? 24.922 -20.734 2.551 1 96.38 93 GLU A N 1
ATOM 747 C CA . GLU A 1 93 ? 23.844 -21.156 3.428 1 96.38 93 GLU A CA 1
ATOM 748 C C . GLU A 1 93 ? 22.656 -21.703 2.625 1 96.38 93 GLU A C 1
ATOM 750 O O . GLU A 1 93 ? 22 -22.641 3.061 1 96.38 93 GLU A O 1
ATOM 755 N N . SER A 1 94 ? 22.438 -21.141 1.47 1 97.19 94 SER A N 1
ATOM 756 C CA . SER A 1 94 ? 21.391 -21.641 0.586 1 97.19 94 SER A CA 1
ATOM 757 C C . SER A 1 94 ? 21.734 -23.016 0.022 1 97.19 94 SER A C 1
ATOM 759 O O . SER A 1 94 ? 20.875 -23.891 -0.081 1 97.19 94 SER A O 1
ATOM 761 N N . ALA A 1 95 ? 22.969 -23.109 -0.354 1 96.81 95 ALA A N 1
ATOM 762 C CA . ALA A 1 95 ? 23.422 -24.406 -0.878 1 96.81 95 ALA A CA 1
ATOM 763 C C . ALA A 1 95 ? 23.234 -25.516 0.156 1 96.81 95 ALA A C 1
ATOM 765 O O . ALA A 1 95 ? 22.828 -26.625 -0.184 1 96.81 95 ALA A O 1
ATOM 766 N N . ALA A 1 96 ? 23.5 -25.156 1.377 1 96.44 96 ALA A N 1
ATOM 767 C CA . ALA A 1 96 ? 23.438 -26.141 2.457 1 96.44 96 ALA A CA 1
ATOM 768 C C . ALA A 1 96 ? 22.016 -26.641 2.678 1 96.44 96 ALA A C 1
ATOM 770 O O . ALA A 1 96 ? 21.797 -27.781 3.088 1 96.44 96 ALA A O 1
ATOM 771 N N . THR A 1 97 ? 21.016 -25.828 2.398 1 95.44 97 THR A N 1
ATOM 772 C CA . THR A 1 97 ? 19.641 -26.188 2.695 1 95.44 97 THR A CA 1
ATOM 773 C C . THR A 1 97 ? 18.859 -26.453 1.409 1 95.44 97 THR A C 1
ATOM 775 O O . THR A 1 97 ? 17.672 -26.781 1.453 1 95.44 97 THR A O 1
ATOM 778 N N . GLY A 1 98 ? 19.547 -26.281 0.263 1 95.44 98 GLY A N 1
ATOM 779 C CA . GLY A 1 98 ? 18.891 -26.5 -1.02 1 95.44 98 GLY A CA 1
ATOM 780 C C . GLY A 1 98 ? 18.125 -25.281 -1.514 1 95.44 98 GLY A C 1
ATOM 781 O O . GLY A 1 98 ? 17.375 -25.375 -2.484 1 95.44 98 GLY A O 1
ATOM 782 N N . GLY A 1 99 ? 18.188 -24.141 -0.829 1 97.69 99 GLY A N 1
ATOM 783 C CA . GLY A 1 99 ? 17.547 -22.906 -1.208 1 97.69 99 GLY A CA 1
ATOM 784 C C . GLY A 1 99 ? 17.062 -22.094 -0.018 1 97.69 99 GLY A C 1
ATOM 785 O O . GLY A 1 99 ? 16.922 -22.625 1.084 1 97.69 99 GLY A O 1
ATOM 786 N N . ALA A 1 100 ? 16.859 -20.812 -0.242 1 97.5 100 ALA A N 1
ATOM 787 C CA . ALA A 1 100 ? 16.391 -19.922 0.826 1 97.5 100 ALA A CA 1
ATOM 788 C C . ALA A 1 100 ? 15.82 -18.625 0.257 1 97.5 100 ALA A C 1
ATOM 790 O O . ALA A 1 100 ? 16.078 -18.281 -0.9 1 97.5 100 ALA A O 1
ATOM 791 N N . VAL A 1 101 ? 14.992 -18.016 1.042 1 98 101 VAL A N 1
ATOM 792 C CA . VAL A 1 101 ? 14.492 -16.672 0.777 1 98 101 VAL A CA 1
ATOM 793 C C . VAL A 1 101 ? 14.977 -15.711 1.864 1 98 101 VAL A C 1
ATOM 795 O O . VAL A 1 101 ? 14.773 -15.953 3.055 1 98 101 VAL A O 1
ATOM 798 N N . TYR A 1 102 ? 15.57 -14.602 1.518 1 98.06 102 TYR A N 1
ATOM 799 C CA . TYR A 1 102 ? 16.172 -13.695 2.49 1 98.06 102 TYR A CA 1
ATOM 800 C C . TYR A 1 102 ? 15.391 -12.391 2.574 1 98.06 102 TYR A C 1
ATOM 802 O O . TYR A 1 102 ? 15.977 -11.312 2.723 1 98.06 102 TYR A O 1
ATOM 810 N N . TRP A 1 103 ? 14.086 -12.484 2.416 1 97.62 103 TRP A N 1
ATOM 811 C CA . TRP A 1 103 ? 13.227 -11.305 2.428 1 97.62 103 TRP A CA 1
ATOM 812 C C . TRP A 1 103 ? 12.961 -10.836 3.855 1 97.62 103 TRP A C 1
ATOM 814 O O . TRP A 1 103 ? 12.648 -9.672 4.086 1 97.62 103 TRP A O 1
ATOM 824 N N . ASN A 1 104 ? 13.086 -11.703 4.863 1 92.69 104 ASN A N 1
ATOM 825 C CA . ASN A 1 104 ? 12.82 -11.352 6.254 1 92.69 104 ASN A CA 1
ATOM 826 C C . ASN A 1 104 ? 13.836 -10.344 6.785 1 92.69 104 ASN A C 1
ATOM 828 O O . ASN A 1 104 ? 13.57 -9.641 7.762 1 92.69 104 ASN A O 1
ATOM 832 N N . ASP A 1 105 ? 14.914 -10.242 6.109 1 90.12 105 ASP A N 1
ATOM 833 C CA . ASP A 1 105 ? 15.992 -9.359 6.535 1 90.12 105 ASP A CA 1
ATOM 834 C C . ASP A 1 105 ? 15.828 -7.965 5.938 1 90.12 105 ASP A C 1
ATOM 836 O O . ASP A 1 105 ? 16.562 -7.039 6.301 1 90.12 105 ASP A O 1
ATOM 840 N N . LEU A 1 106 ? 14.875 -7.844 5.109 1 94.19 106 LEU A N 1
ATOM 841 C CA . LEU A 1 106 ? 14.719 -6.586 4.387 1 94.19 106 LEU A CA 1
ATOM 842 C C . LEU A 1 106 ? 13.719 -5.672 5.086 1 94.19 106 LEU A C 1
ATOM 844 O O . LEU A 1 106 ? 12.695 -6.141 5.586 1 94.19 106 LEU A O 1
ATOM 848 N N . ASP A 1 107 ? 13.984 -4.398 5.145 1 90.88 107 ASP A N 1
ATOM 849 C CA . ASP A 1 107 ? 13.094 -3.398 5.719 1 90.88 107 ASP A CA 1
ATOM 850 C C . ASP A 1 107 ? 12.016 -2.977 4.719 1 90.88 107 ASP A C 1
ATOM 852 O O . ASP A 1 107 ? 12.305 -2.266 3.756 1 90.88 107 ASP A O 1
ATOM 856 N N . GLU A 1 108 ? 10.797 -3.344 4.945 1 89 108 GLU A N 1
ATOM 857 C CA . GLU A 1 108 ? 9.703 -3.07 4.02 1 89 108 GLU A CA 1
ATOM 858 C C . GLU A 1 108 ? 9.344 -1.588 4.012 1 89 108 GLU A C 1
ATOM 860 O O . GLU A 1 108 ? 8.633 -1.12 3.119 1 89 108 GLU A O 1
ATOM 865 N N . TRP A 1 109 ? 9.859 -0.836 4.965 1 85.81 109 TRP A N 1
ATOM 866 C CA . TRP A 1 109 ? 9.484 0.569 5.082 1 85.81 109 TRP A CA 1
ATOM 867 C C . TRP A 1 109 ? 10.547 1.47 4.465 1 85.81 109 TRP A C 1
ATOM 869 O O . TRP A 1 109 ? 10.367 2.686 4.379 1 85.81 109 TRP A O 1
ATOM 879 N N . ASP A 1 110 ? 11.664 0.886 4.035 1 87.94 110 ASP A N 1
ATOM 880 C CA . ASP A 1 110 ? 12.703 1.665 3.361 1 87.94 110 ASP A CA 1
ATOM 881 C C . ASP A 1 110 ? 12.289 1.997 1.929 1 87.94 110 ASP A C 1
ATOM 883 O O . ASP A 1 110 ? 12.586 1.24 1.002 1 87.94 110 ASP A O 1
ATOM 887 N N . GLY A 1 111 ? 11.781 3.111 1.737 1 85.69 111 GLY A N 1
ATOM 888 C CA . GLY A 1 111 ? 11.266 3.539 0.446 1 85.69 111 GLY A CA 1
ATOM 889 C C . GLY A 1 111 ? 12.352 3.785 -0.579 1 85.69 111 GLY A C 1
ATOM 890 O O . GLY A 1 111 ? 12.086 3.818 -1.781 1 85.69 111 GLY A O 1
ATOM 891 N N . THR A 1 112 ? 13.562 4.039 -0.144 1 86.62 112 THR A N 1
ATOM 892 C CA . THR A 1 112 ? 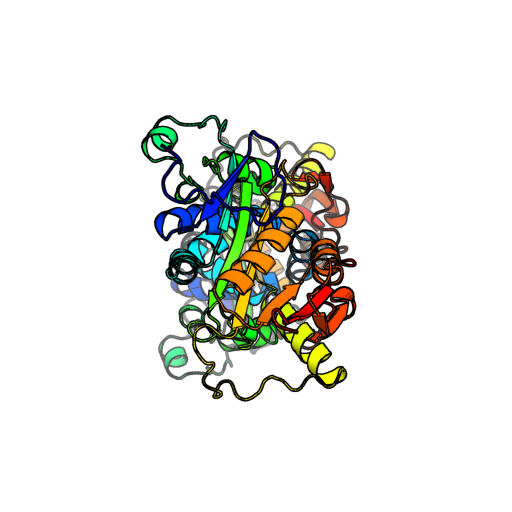14.648 4.32 -1.069 1 86.62 112 THR A CA 1
ATOM 893 C C . THR A 1 112 ? 14.992 3.086 -1.897 1 86.62 112 THR A C 1
ATOM 895 O O . THR A 1 112 ? 15.648 3.191 -2.938 1 86.62 112 THR A O 1
ATOM 898 N N . LYS A 1 113 ? 14.5 1.98 -1.466 1 91.69 113 LYS A N 1
ATOM 899 C CA . LYS A 1 113 ? 14.805 0.729 -2.154 1 91.69 113 LYS A CA 1
ATOM 900 C C . LYS A 1 113 ? 13.773 0.436 -3.242 1 91.69 113 LYS A C 1
ATOM 902 O O . LYS A 1 113 ? 13.938 -0.504 -4.023 1 91.69 113 LYS A O 1
ATOM 907 N N . GLU A 1 114 ? 12.766 1.283 -3.322 1 92.62 114 GLU A N 1
ATOM 908 C CA . GLU A 1 114 ? 11.75 1.1 -4.352 1 92.62 114 GLU A CA 1
ATOM 909 C C . GLU A 1 114 ? 12.32 1.328 -5.746 1 92.62 114 GLU A C 1
ATOM 911 O O . GLU A 1 114 ? 11.797 0.806 -6.73 1 92.62 114 GLU A O 1
ATOM 916 N N . PHE A 1 115 ? 13.406 2.041 -5.879 1 91.94 115 PHE A N 1
ATOM 917 C CA . PHE A 1 115 ? 13.992 2.391 -7.168 1 91.94 115 PHE A CA 1
ATOM 918 C C . PHE A 1 115 ? 14.5 1.146 -7.887 1 91.94 115 PHE A C 1
ATOM 920 O O . PHE A 1 115 ? 14.516 1.097 -9.117 1 91.94 115 PHE A O 1
ATOM 927 N N . ASP A 1 116 ? 14.891 0.164 -7.172 1 95.25 116 ASP A N 1
ATOM 928 C CA . ASP A 1 116 ? 15.422 -1.072 -7.738 1 95.25 116 ASP A CA 1
ATOM 929 C C . ASP A 1 116 ? 14.945 -2.289 -6.949 1 95.25 116 ASP A C 1
ATOM 931 O O . ASP A 1 116 ? 15.727 -3.209 -6.684 1 95.25 116 ASP A O 1
ATOM 935 N N . GLY A 1 117 ? 13.734 -2.207 -6.531 1 96.62 117 GLY A N 1
ATOM 936 C CA . GLY A 1 117 ? 13.164 -3.246 -5.691 1 96.62 117 GLY A CA 1
ATOM 937 C C . GLY A 1 117 ? 13.039 -4.582 -6.395 1 96.62 117 GLY A C 1
ATOM 938 O O . GLY A 1 117 ? 13.234 -5.637 -5.781 1 96.62 117 GLY A O 1
ATOM 939 N N . ARG A 1 118 ? 12.789 -4.582 -7.668 1 97.06 118 ARG A N 1
ATOM 940 C CA . ARG A 1 118 ? 12.633 -5.805 -8.445 1 97.06 118 ARG A CA 1
ATOM 941 C C . ARG A 1 118 ? 13.898 -6.656 -8.391 1 97.06 118 ARG A C 1
ATOM 943 O O . ARG A 1 118 ? 13.836 -7.844 -8.078 1 97.06 118 ARG A O 1
ATOM 950 N N . ARG A 1 119 ? 14.945 -6.055 -8.664 1 96.62 119 ARG A N 1
ATOM 951 C CA . ARG A 1 119 ? 16.234 -6.746 -8.648 1 96.62 119 ARG A CA 1
ATOM 952 C C . ARG A 1 119 ? 16.594 -7.18 -7.238 1 96.62 119 ARG A C 1
ATOM 954 O O . ARG A 1 119 ? 17.031 -8.312 -7.023 1 96.62 119 ARG A O 1
ATOM 961 N N . GLU A 1 120 ? 16.453 -6.262 -6.289 1 97.06 120 GLU A N 1
ATOM 962 C CA . GLU A 1 120 ? 16.812 -6.578 -4.91 1 97.06 120 GLU A CA 1
ATOM 963 C C . GLU A 1 120 ? 16.062 -7.82 -4.418 1 97.06 120 GLU A C 1
ATOM 965 O O . GLU A 1 120 ? 16.672 -8.719 -3.84 1 97.06 120 GLU A O 1
ATOM 970 N N . LEU A 1 121 ? 14.766 -7.836 -4.664 1 98 121 LEU A N 1
ATOM 971 C CA . LEU A 1 121 ? 13.953 -8.945 -4.184 1 98 121 LEU A CA 1
ATOM 972 C C . LEU A 1 121 ? 14.273 -10.227 -4.945 1 98 121 LEU A C 1
ATOM 974 O O . LEU A 1 121 ? 14.328 -11.305 -4.355 1 98 121 LEU A O 1
ATOM 978 N N . ARG A 1 122 ? 14.477 -10.094 -6.23 1 97.12 122 ARG A N 1
ATOM 979 C CA . ARG A 1 122 ? 14.867 -11.258 -7.023 1 97.12 122 ARG A CA 1
ATOM 980 C C . ARG A 1 122 ? 16.172 -11.844 -6.512 1 97.12 122 ARG A C 1
ATOM 982 O O . ARG A 1 122 ? 16.297 -13.062 -6.348 1 97.12 122 ARG A O 1
ATOM 989 N N . ASP A 1 123 ? 17.109 -10.977 -6.207 1 96.31 123 ASP A N 1
ATOM 990 C CA . ASP A 1 123 ? 18.422 -11.422 -5.777 1 96.31 123 ASP A CA 1
ATOM 991 C C . ASP A 1 123 ? 18.359 -12.07 -4.398 1 96.31 123 ASP A C 1
ATOM 993 O O . ASP A 1 123 ? 19.219 -12.891 -4.051 1 96.31 123 ASP A O 1
ATOM 997 N N . ALA A 1 124 ? 17.375 -11.711 -3.666 1 97.69 124 ALA A N 1
ATOM 998 C CA . ALA A 1 124 ? 17.219 -12.242 -2.314 1 97.69 124 ALA A CA 1
ATOM 999 C C . ALA A 1 124 ? 16.469 -13.578 -2.332 1 97.69 124 ALA A C 1
ATOM 1001 O O . ALA A 1 124 ? 16.266 -14.195 -1.283 1 97.69 124 ALA A O 1
ATOM 1002 N N . MET A 1 125 ? 16 -13.992 -3.434 1 97.88 125 MET A N 1
ATOM 1003 C CA . MET A 1 125 ? 15.523 -15.359 -3.648 1 97.88 125 MET A CA 1
ATOM 1004 C C . MET A 1 125 ? 16.656 -16.25 -4.148 1 97.88 125 MET A C 1
ATOM 1006 O O . MET A 1 125 ? 17.141 -16.078 -5.266 1 97.88 125 MET A O 1
ATOM 1010 N N . ASP A 1 126 ? 17.047 -17.188 -3.281 1 98.12 126 ASP A N 1
ATOM 1011 C CA . ASP A 1 126 ? 18.172 -18.062 -3.615 1 98.12 126 ASP A CA 1
ATOM 1012 C C . ASP A 1 126 ? 17.75 -19.531 -3.564 1 98.12 126 ASP A C 1
ATOM 1014 O O . ASP A 1 126 ? 18.125 -20.25 -2.637 1 98.12 126 ASP A O 1
ATOM 1018 N N . PHE A 1 127 ? 17.078 -19.922 -4.621 1 98.25 127 PHE A N 1
ATOM 1019 C CA . PHE A 1 127 ? 16.594 -21.281 -4.734 1 98.25 127 PHE A CA 1
ATOM 1020 C C . PHE A 1 127 ? 16.406 -21.672 -6.195 1 98.25 127 PHE A C 1
ATOM 1022 O O . PHE A 1 127 ? 16.25 -20.812 -7.059 1 98.25 127 PHE A O 1
ATOM 1029 N N . PRO A 1 128 ? 16.312 -22.953 -6.527 1 97.81 128 PRO A N 1
ATOM 1030 C CA . PRO A 1 128 ? 16.375 -23.406 -7.922 1 97.81 128 PRO A CA 1
ATOM 1031 C C . PRO A 1 128 ? 15.008 -23.453 -8.586 1 97.81 128 PRO A C 1
ATOM 1033 O O . PRO A 1 128 ? 14.914 -23.719 -9.789 1 97.81 128 PRO A O 1
ATOM 1036 N N . MET A 1 129 ? 13.922 -23.188 -7.945 1 97.81 129 MET A N 1
ATOM 1037 C CA . MET A 1 129 ? 12.586 -23.25 -8.539 1 97.81 129 MET A CA 1
ATOM 1038 C C . MET A 1 129 ? 12.352 -22.047 -9.445 1 97.81 129 MET A C 1
ATOM 1040 O O . MET A 1 129 ? 12.555 -20.906 -9.039 1 97.81 129 MET A O 1
ATOM 1044 N N . VAL A 1 130 ? 11.844 -22.344 -10.688 1 97.88 130 VAL A N 1
ATOM 1045 C CA . VAL A 1 130 ? 11.742 -21.234 -11.633 1 97.88 130 VAL A CA 1
ATOM 1046 C C . VAL A 1 130 ? 10.281 -21.031 -12.047 1 97.88 130 VAL A C 1
ATOM 1048 O O . VAL A 1 130 ? 9.922 -20 -12.609 1 97.88 130 VAL A O 1
ATOM 1051 N N . SER A 1 131 ? 9.469 -21.984 -11.812 1 97.81 131 SER A N 1
ATOM 1052 C CA . SER A 1 131 ? 8.047 -21.891 -12.117 1 97.81 131 SER A CA 1
ATOM 1053 C C . SER A 1 131 ? 7.219 -22.766 -11.188 1 97.81 131 SER A C 1
ATOM 1055 O O . SER A 1 131 ? 7.727 -23.75 -10.641 1 97.81 131 SER A O 1
ATOM 1057 N N . VAL A 1 132 ? 5.988 -22.359 -10.992 1 97.06 132 VAL A N 1
ATOM 1058 C CA . VAL A 1 132 ? 5.176 -23.109 -10.039 1 97.06 132 VAL A CA 1
ATOM 1059 C C . VAL A 1 132 ? 3.725 -23.156 -10.508 1 97.06 132 VAL A C 1
ATOM 1061 O O . VAL A 1 132 ? 3.264 -22.234 -11.188 1 97.06 132 VAL A O 1
ATOM 1064 N N . VAL A 1 133 ? 3.074 -24.172 -10.273 1 95.81 133 VAL A N 1
ATOM 1065 C CA . VAL A 1 133 ? 1.623 -24.312 -10.352 1 95.81 133 VAL A CA 1
ATOM 1066 C C . VAL A 1 133 ? 1.079 -24.781 -9 1 95.81 133 VAL A C 1
ATOM 1068 O O . VAL A 1 133 ? 1.522 -25.797 -8.461 1 95.81 133 VAL A O 1
ATOM 1071 N N . ILE A 1 134 ? 0.194 -23.984 -8.461 1 94.69 134 ILE A N 1
ATOM 1072 C CA . ILE A 1 134 ? -0.366 -24.281 -7.148 1 94.69 134 ILE A CA 1
ATOM 1073 C C . ILE A 1 134 ? -1.767 -24.859 -7.305 1 94.69 134 ILE A C 1
ATOM 1075 O O . ILE A 1 134 ? -2.646 -24.25 -7.902 1 94.69 134 ILE A O 1
ATOM 1079 N N . SER A 1 135 ? -1.918 -26.031 -6.746 1 94.5 135 SER A N 1
ATOM 1080 C CA . SER A 1 135 ? -3.201 -26.719 -6.82 1 94.5 135 SER A CA 1
ATOM 1081 C C . SER A 1 135 ? -3.615 -27.266 -5.453 1 94.5 135 SER A C 1
ATOM 1083 O O . SER A 1 135 ? -2.764 -27.594 -4.625 1 94.5 135 SER A O 1
ATOM 1085 N N . VAL A 1 136 ? -4.875 -27.266 -5.285 1 93.25 136 VAL A N 1
ATOM 1086 C CA . VAL A 1 136 ? -5.457 -27.844 -4.078 1 93.25 136 VAL A CA 1
ATOM 1087 C C . VAL A 1 136 ? -6.668 -28.703 -4.441 1 93.25 136 VAL A C 1
ATOM 1089 O O . VAL A 1 136 ? -7.203 -28.594 -5.543 1 93.25 136 VAL A O 1
ATOM 1092 N N . ASP A 1 137 ? -6.957 -29.609 -3.559 1 93.44 137 ASP A N 1
ATOM 1093 C CA . ASP A 1 137 ? -8.266 -30.25 -3.648 1 93.44 137 ASP A CA 1
ATOM 1094 C C . ASP A 1 137 ? -9.375 -29.312 -3.18 1 93.44 137 ASP A C 1
ATOM 1096 O O . ASP A 1 137 ? -9.375 -28.875 -2.029 1 93.44 137 ASP A O 1
ATOM 1100 N N . ASP A 1 138 ? -10.25 -29.094 -4.016 1 90.44 138 ASP A N 1
ATOM 1101 C CA . ASP A 1 138 ? -11.281 -28.109 -3.678 1 90.44 138 ASP A CA 1
ATOM 1102 C C . ASP A 1 138 ? -12.133 -28.594 -2.504 1 90.44 138 ASP A C 1
ATOM 1104 O O . ASP A 1 138 ? -12.758 -27.797 -1.814 1 90.44 138 ASP A O 1
ATOM 1108 N N . ALA A 1 139 ? -12.156 -29.891 -2.297 1 88.88 139 ALA A N 1
ATOM 1109 C CA . ALA A 1 139 ? -12.867 -30.422 -1.137 1 88.88 139 ALA A CA 1
ATOM 1110 C C . ALA A 1 139 ? -12.195 -29.984 0.163 1 88.88 139 ALA A C 1
ATOM 1112 O O . ALA A 1 139 ? -12.859 -29.812 1.188 1 88.88 139 ALA A O 1
ATOM 1113 N N . ASP A 1 140 ? -10.938 -29.797 0.097 1 83.56 140 ASP A N 1
ATOM 1114 C CA . ASP A 1 140 ? -10.164 -29.406 1.273 1 83.56 140 ASP A CA 1
ATOM 1115 C C . ASP A 1 140 ? -10.156 -27.891 1.447 1 83.56 140 ASP A C 1
ATOM 1117 O O . ASP A 1 140 ? -10.195 -27.391 2.572 1 83.56 140 ASP A O 1
ATOM 1121 N N . GLN A 1 141 ? -10.031 -27.266 0.352 1 77.69 141 GLN A N 1
ATOM 1122 C CA . GLN A 1 141 ? -9.953 -25.812 0.334 1 77.69 141 GLN A CA 1
ATOM 1123 C C . GLN A 1 141 ? -10.867 -25.234 -0.737 1 77.69 141 GLN A C 1
ATOM 1125 O O . GLN A 1 141 ? -10.406 -24.797 -1.795 1 77.69 141 GLN A O 1
ATOM 1130 N N . PRO A 1 142 ? -12.062 -25.188 -0.375 1 66.56 142 PRO A N 1
ATOM 1131 C CA . PRO A 1 142 ? -12.977 -24.641 -1.388 1 66.56 142 PRO A CA 1
ATOM 1132 C C . PRO A 1 142 ? -12.664 -23.188 -1.744 1 66.56 142 PRO A C 1
ATOM 1134 O O . PRO A 1 142 ? -12.172 -22.438 -0.9 1 66.56 142 PRO A O 1
ATOM 1137 N N . PRO A 1 143 ? -12.82 -23.062 -3.139 1 61.72 143 PRO A N 1
ATOM 1138 C CA . PRO A 1 143 ? -12.555 -21.672 -3.521 1 61.72 143 PRO A CA 1
ATOM 1139 C C . PRO A 1 143 ? -13.383 -20.672 -2.729 1 61.72 143 PRO A C 1
ATOM 1141 O O . PRO A 1 143 ? -14.539 -20.953 -2.391 1 61.72 143 PRO A O 1
ATOM 1144 N N . LYS A 1 144 ? -12.797 -20.188 -1.829 1 50.44 144 LYS A N 1
ATOM 1145 C CA . LYS A 1 144 ? -13.578 -19.156 -1.14 1 50.44 144 LYS A CA 1
ATOM 1146 C C . LYS A 1 144 ? -13.82 -17.953 -2.043 1 50.44 144 LYS A C 1
ATOM 1148 O O . LYS A 1 144 ? -12.867 -17.328 -2.52 1 50.44 144 LYS A O 1
ATOM 1153 N N . VAL A 1 145 ? -14.719 -18.297 -3.025 1 43.72 145 VAL A N 1
ATOM 1154 C CA . VAL A 1 145 ? -15.078 -17.016 -3.613 1 43.72 145 VAL A CA 1
ATOM 1155 C C . VAL A 1 145 ? -15.336 -16 -2.508 1 43.72 145 VAL A C 1
ATOM 1157 O O . VAL A 1 145 ? -16.484 -15.781 -2.107 1 43.72 145 VAL A O 1
ATOM 1160 N N . VAL A 1 146 ? -15.031 -16.438 -1.389 1 36.81 146 VAL A N 1
ATOM 1161 C CA . VAL A 1 146 ? -15.5 -15.562 -0.317 1 36.81 146 VAL A CA 1
ATOM 1162 C C . VAL A 1 146 ? -15.078 -14.125 -0.599 1 36.81 146 VAL A C 1
ATOM 1164 O O . VAL A 1 146 ? -13.898 -13.852 -0.834 1 36.81 146 VAL A O 1
ATOM 1167 N N . PRO A 1 147 ? -15.938 -13.391 -0.815 1 35.06 147 PRO A N 1
ATOM 1168 C CA . PRO A 1 147 ? -15.812 -11.938 -0.645 1 35.06 147 PRO A CA 1
ATOM 1169 C C . PRO A 1 147 ? -14.906 -11.562 0.529 1 35.06 147 PRO A C 1
ATOM 1171 O O . PRO A 1 147 ? -15.039 -12.117 1.619 1 35.06 147 PRO A O 1
ATOM 1174 N N . GLY A 1 148 ? -13.695 -11.086 0.306 1 36.41 148 GLY A N 1
ATOM 1175 C CA . GLY A 1 148 ? -12.891 -10.586 1.405 1 36.41 148 GLY A CA 1
ATOM 1176 C C . GLY A 1 148 ? -11.562 -11.305 1.544 1 36.41 148 GLY A C 1
ATOM 1177 O O . GLY A 1 148 ? -10.688 -10.867 2.295 1 36.41 148 GLY A O 1
ATOM 1178 N N . THR A 1 149 ? -11.719 -12.711 1.271 1 38.91 149 THR A N 1
ATOM 1179 C CA . THR A 1 149 ? -10.406 -13.305 1.502 1 38.91 149 THR A CA 1
ATOM 1180 C C . THR A 1 149 ? -9.477 -13.039 0.324 1 38.91 149 THR A C 1
ATOM 1182 O O . THR A 1 149 ? -9.469 -13.789 -0.653 1 38.91 149 THR A O 1
ATOM 1185 N N . SER A 1 150 ? -9.539 -11.984 -0.279 1 45.66 150 SER A N 1
ATOM 1186 C CA . SER A 1 150 ? -8.469 -11.617 -1.204 1 45.66 150 SER A CA 1
ATOM 1187 C C . SER A 1 150 ? -7.148 -12.266 -0.809 1 45.66 150 SER A C 1
ATOM 1189 O O . SER A 1 150 ? -6.922 -12.555 0.368 1 45.66 150 SER A O 1
ATOM 1191 N N . PRO A 1 151 ? -6.598 -13.016 -1.897 1 53.03 151 PRO A N 1
ATOM 1192 C CA . PRO A 1 151 ? -5.234 -13.289 -1.439 1 53.03 151 PRO A CA 1
ATOM 1193 C C . PRO A 1 151 ? -4.711 -12.227 -0.478 1 53.03 151 PRO A C 1
ATOM 1195 O O . PRO A 1 151 ? -4.719 -11.039 -0.802 1 53.03 151 PRO A O 1
ATOM 1198 N N . VAL A 1 152 ? -4.668 -12.602 0.663 1 56.5 152 VAL A N 1
ATOM 1199 C CA . VAL A 1 152 ? -4.285 -11.766 1.798 1 56.5 152 VAL A CA 1
ATOM 1200 C C . VAL A 1 152 ? -3.055 -10.938 1.44 1 56.5 152 VAL A C 1
ATOM 1202 O O . VAL A 1 152 ? -2.088 -11.461 0.881 1 56.5 152 VAL A O 1
ATOM 1205 N N . GLY A 1 153 ? -3.334 -9.758 1.193 1 74.56 153 GLY A N 1
ATOM 1206 C CA . GLY A 1 153 ? -2.17 -8.883 1.148 1 74.56 153 GLY A CA 1
ATOM 1207 C C . GLY A 1 153 ? -2.094 -8.062 -0.122 1 74.56 153 GLY A C 1
ATOM 1208 O O . GLY A 1 153 ? -1.19 -7.234 -0.278 1 74.56 153 GLY A O 1
ATOM 1209 N N . ILE A 1 154 ? -3.053 -8.391 -1.127 1 85.44 154 ILE A N 1
ATOM 1210 C CA . ILE A 1 154 ? -3.072 -7.531 -2.307 1 85.44 154 ILE A CA 1
ATOM 1211 C C . ILE A 1 154 ? -4.129 -6.441 -2.135 1 85.44 154 ILE A C 1
ATOM 1213 O O . ILE A 1 154 ? -5.328 -6.73 -2.1 1 85.44 154 ILE A O 1
ATOM 1217 N N . PRO A 1 155 ? -3.777 -5.293 -2.156 1 87.94 155 PRO A N 1
ATOM 1218 C CA . PRO A 1 155 ? -4.699 -4.215 -1.794 1 87.94 155 PRO A CA 1
ATOM 1219 C C . PRO A 1 155 ? -5.941 -4.176 -2.686 1 87.94 155 PRO A C 1
ATOM 1221 O O . PRO A 1 155 ? -7.051 -3.967 -2.191 1 87.94 155 PRO A O 1
ATOM 1224 N N . HIS A 1 156 ? -5.895 -4.457 -3.977 1 90.81 156 HIS A N 1
ATOM 1225 C CA . HIS A 1 156 ? -7.016 -4.348 -4.906 1 90.81 156 HIS A CA 1
ATOM 1226 C C . HIS A 1 156 ? -7.672 -5.707 -5.137 1 90.81 156 HIS A C 1
ATOM 1228 O O . HIS A 1 156 ? -8.531 -5.844 -6.004 1 90.81 156 HIS A O 1
ATOM 1234 N N . GLY A 1 157 ? -7.246 -6.66 -4.305 1 88.88 157 GLY A N 1
ATOM 1235 C CA . GLY A 1 157 ? -7.785 -8 -4.469 1 88.88 157 GLY A CA 1
ATOM 1236 C C . GLY A 1 157 ? -9.297 -8.047 -4.367 1 88.88 157 GLY A C 1
ATOM 1237 O O . GLY A 1 157 ? -9.961 -8.734 -5.152 1 88.88 157 GLY A O 1
ATOM 1238 N N . HIS A 1 158 ? -9.828 -7.297 -3.488 1 87.31 158 HIS A N 1
ATOM 1239 C CA . HIS A 1 158 ? -11.266 -7.305 -3.268 1 87.31 158 HIS A CA 1
ATOM 1240 C C . HIS A 1 158 ? -12.008 -6.734 -4.469 1 87.31 158 HIS A C 1
ATOM 1242 O O . HIS A 1 158 ? -13.125 -7.168 -4.777 1 87.31 158 HIS A O 1
ATOM 1248 N N . PHE A 1 159 ? -11.461 -5.805 -5.129 1 90.62 159 PHE A N 1
ATOM 1249 C CA . PHE A 1 159 ? -12.078 -5.254 -6.328 1 90.62 159 PHE A CA 1
ATOM 1250 C C . PHE A 1 159 ? -12.062 -6.273 -7.461 1 90.62 159 PHE A C 1
ATOM 1252 O O . PHE A 1 159 ? -12.984 -6.32 -8.273 1 90.62 159 PHE A O 1
ATOM 1259 N N . TYR A 1 160 ? -11.023 -7.062 -7.512 1 90.75 160 TYR A N 1
ATOM 1260 C CA . TYR A 1 160 ? -10.961 -8.133 -8.5 1 90.75 160 TYR A CA 1
ATOM 1261 C C . TYR A 1 160 ? -12.117 -9.109 -8.32 1 90.75 160 TYR A C 1
ATOM 1263 O O . TYR A 1 160 ? -12.797 -9.461 -9.281 1 90.75 160 TYR A O 1
ATOM 1271 N N . PHE A 1 161 ? -12.266 -9.508 -7.121 1 87 161 PHE A N 1
ATOM 1272 C CA . PHE A 1 161 ? -13.32 -10.477 -6.859 1 87 161 PHE A CA 1
ATOM 1273 C C . PHE A 1 161 ? -14.695 -9.859 -7.105 1 87 161 PHE A C 1
ATOM 1275 O O . PHE A 1 161 ? -15.602 -10.531 -7.605 1 87 161 PHE A O 1
ATOM 1282 N N . ALA A 1 162 ? -14.844 -8.641 -6.754 1 88.56 162 ALA A N 1
ATOM 1283 C CA . ALA A 1 162 ? -16.094 -7.957 -7.043 1 88.56 162 ALA A CA 1
ATOM 1284 C C . ALA A 1 162 ? -16.359 -7.902 -8.547 1 88.56 162 ALA A C 1
ATOM 1286 O O . ALA A 1 162 ? -17.484 -8.117 -8.992 1 88.56 162 ALA A O 1
ATOM 1287 N N . ALA A 1 163 ? -15.367 -7.605 -9.281 1 91.56 163 ALA A N 1
ATOM 1288 C CA . ALA A 1 163 ? -15.484 -7.57 -10.734 1 91.56 163 ALA A CA 1
ATOM 1289 C C . ALA A 1 163 ? -15.891 -8.93 -11.289 1 91.56 163 ALA A C 1
ATOM 1291 O O . ALA A 1 163 ? -16.75 -9.023 -12.164 1 91.56 163 ALA A O 1
ATOM 1292 N N . CYS A 1 164 ? -15.258 -9.977 -10.773 1 90.69 164 CYS A N 1
ATOM 1293 C CA . CYS A 1 164 ? -15.555 -11.336 -11.219 1 90.69 164 CYS A CA 1
ATOM 1294 C C . CYS A 1 164 ? -16.984 -11.719 -10.867 1 90.69 164 CYS A C 1
ATOM 1296 O O . CYS A 1 164 ? -17.688 -12.328 -11.68 1 90.69 164 CYS A O 1
ATOM 1298 N N . GLU A 1 165 ? -17.359 -11.359 -9.695 1 88.38 165 GLU A N 1
ATOM 1299 C CA . GLU A 1 165 ? -18.734 -11.648 -9.273 1 88.38 165 GLU A CA 1
ATOM 1300 C C . GLU A 1 165 ? -19.75 -10.945 -10.164 1 88.38 165 GLU A C 1
ATOM 1302 O O . GLU A 1 165 ? -20.75 -11.539 -10.555 1 88.38 165 GLU A O 1
ATOM 1307 N N . GLN A 1 166 ? -19.531 -9.773 -10.383 1 90.88 166 GLN A N 1
ATOM 1308 C CA . GLN A 1 166 ? -20.406 -9.016 -11.258 1 90.88 166 GLN A CA 1
ATOM 1309 C C . GLN A 1 166 ? -20.484 -9.641 -12.648 1 90.88 166 GLN A C 1
ATOM 1311 O O . GLN A 1 166 ? -21.562 -9.734 -13.234 1 90.88 166 GLN A O 1
ATOM 1316 N N . ALA A 1 167 ? -19.328 -9.992 -13.164 1 92.62 167 ALA A N 1
ATOM 1317 C CA . ALA A 1 167 ? -19.281 -10.617 -14.484 1 92.62 167 ALA A CA 1
ATOM 1318 C C . ALA A 1 167 ? -20.016 -11.953 -14.484 1 92.62 167 ALA A C 1
ATOM 1320 O O . ALA A 1 167 ? -20.75 -12.266 -15.414 1 92.62 167 ALA A O 1
ATOM 1321 N N . ALA A 1 168 ? -19.75 -12.727 -13.484 1 91.62 168 ALA A N 1
ATOM 1322 C CA . ALA A 1 168 ? -20.422 -14.016 -13.352 1 91.62 168 ALA A CA 1
ATOM 1323 C C . ALA A 1 168 ? -21.938 -13.844 -13.336 1 91.62 168 ALA A C 1
ATOM 1325 O O . ALA A 1 168 ? -22.656 -14.547 -14.047 1 91.62 168 ALA A O 1
ATOM 1326 N N . ALA A 1 169 ? -22.406 -12.938 -12.539 1 89.56 169 ALA A N 1
ATOM 1327 C CA . ALA A 1 169 ? -23.844 -12.672 -12.445 1 89.56 169 ALA A CA 1
ATOM 1328 C C . ALA A 1 169 ? -24.406 -12.227 -13.797 1 89.56 169 ALA A C 1
ATOM 1330 O O . ALA A 1 169 ? -25.453 -12.703 -14.219 1 89.56 169 ALA A O 1
ATOM 1331 N N . ALA A 1 170 ? -23.734 -11.406 -14.438 1 91.69 170 ALA A N 1
ATOM 1332 C CA . ALA A 1 170 ? -24.203 -10.859 -15.711 1 91.69 170 ALA A CA 1
ATOM 1333 C C . ALA A 1 170 ? -24.234 -11.945 -16.781 1 91.69 17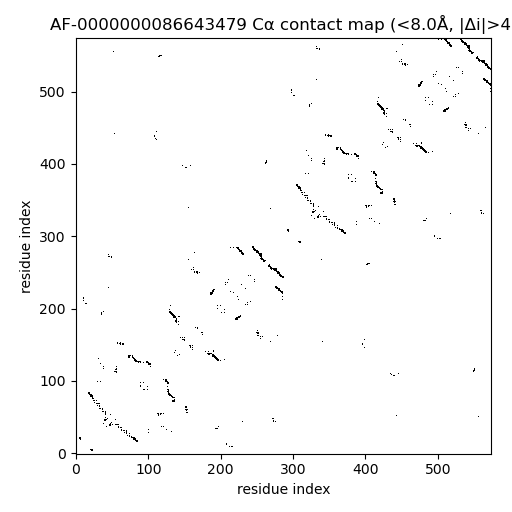0 ALA A C 1
ATOM 1335 O O . ALA A 1 170 ? -25.031 -11.875 -17.719 1 91.69 170 ALA A O 1
ATOM 1336 N N . GLN A 1 171 ? -23.406 -12.922 -16.625 1 91.56 171 GLN A N 1
ATOM 1337 C CA . GLN A 1 171 ? -23.297 -13.961 -17.641 1 91.56 171 GLN A CA 1
ATOM 1338 C C . GLN A 1 171 ? -24.031 -15.234 -17.219 1 91.56 171 GLN A C 1
ATOM 1340 O O . GLN A 1 171 ? -23.828 -16.297 -17.828 1 91.56 171 GLN A O 1
ATOM 1345 N N . GLY A 1 172 ? -24.75 -15.094 -16.172 1 86.25 172 GLY A N 1
ATOM 1346 C CA . GLY A 1 172 ? -25.656 -16.141 -15.758 1 86.25 172 GLY A CA 1
ATOM 1347 C C . GLY A 1 172 ? -24.969 -17.281 -15.023 1 86.25 172 GLY A C 1
ATOM 1348 O O . GLY A 1 172 ? -25.453 -18.422 -15.031 1 86.25 172 GLY A O 1
ATOM 1349 N N . VAL A 1 173 ? -23.734 -16.969 -14.727 1 78.88 173 VAL A N 1
ATOM 1350 C CA . VAL A 1 173 ? -23.016 -17.984 -13.969 1 78.88 173 VAL A CA 1
ATOM 1351 C C . VAL A 1 173 ? -23.453 -17.938 -12.508 1 78.88 173 VAL A C 1
ATOM 1353 O O . VAL A 1 173 ? -23.438 -16.875 -11.883 1 78.88 173 VAL A O 1
ATOM 1356 N N . LEU A 1 174 ? -24.359 -18.734 -12.102 1 58.22 174 LEU A N 1
ATOM 1357 C CA . LEU A 1 174 ? -24.859 -18.75 -10.734 1 58.22 174 LEU A CA 1
ATOM 1358 C C . LEU A 1 174 ? -23.703 -18.875 -9.742 1 58.22 174 LEU A C 1
ATOM 1360 O O . LEU A 1 174 ? -22.734 -19.578 -10 1 58.22 174 LEU A O 1
ATOM 1364 N N . PRO A 1 175 ? -23.547 -17.828 -8.914 1 53.03 175 PRO A N 1
ATOM 1365 C CA . PRO A 1 175 ? -22.531 -18.031 -7.871 1 53.03 175 PRO A CA 1
ATOM 1366 C C . PRO A 1 175 ? -22.547 -19.453 -7.316 1 53.03 175 PRO A C 1
ATOM 1368 O O . PRO A 1 175 ? -23.594 -20.078 -7.211 1 53.03 175 PRO A O 1
ATOM 1371 N N . ASP A 1 176 ? -21.688 -20.234 -7.738 1 47.03 176 ASP A N 1
ATOM 1372 C CA . ASP A 1 176 ? -21.781 -21.5 -7.012 1 47.03 176 ASP A CA 1
ATOM 1373 C C . ASP A 1 176 ? -22.25 -21.281 -5.574 1 47.03 176 ASP A C 1
ATOM 1375 O O . ASP A 1 176 ? -21.469 -20.812 -4.738 1 47.03 176 ASP A O 1
ATOM 1379 N N . GLY A 1 177 ? -23.266 -20.594 -5.43 1 41.88 177 GLY A N 1
ATOM 1380 C CA . GLY A 1 177 ? -23.906 -20.359 -4.152 1 41.88 177 GLY A CA 1
ATOM 1381 C C . GLY A 1 177 ? -23.453 -21.312 -3.062 1 41.88 177 GLY A C 1
ATOM 1382 O O . GLY A 1 177 ? -23.547 -21 -1.875 1 41.88 177 GLY A O 1
ATOM 1383 N N . ASN A 1 178 ? -23.719 -22.609 -3.195 1 39.22 178 ASN A N 1
ATOM 1384 C CA . ASN A 1 178 ? -23.844 -23.562 -2.109 1 39.22 178 ASN A CA 1
ATOM 1385 C C . ASN A 1 178 ? -22.484 -23.984 -1.568 1 39.22 178 ASN A C 1
ATOM 1387 O O . ASN A 1 178 ? -21.891 -24.969 -2.041 1 39.22 178 ASN A O 1
ATOM 1391 N N . SER A 1 179 ? -21.719 -23.031 -1.329 1 48.19 179 SER A N 1
ATOM 1392 C CA . SER A 1 179 ? -20.594 -23.328 -0.437 1 48.19 179 SER A CA 1
ATOM 1393 C C . SER A 1 179 ? -20.875 -24.578 0.396 1 48.19 179 SER A C 1
ATOM 1395 O O . SER A 1 179 ? -19.969 -25.125 1.021 1 48.19 179 SER A O 1
ATOM 1397 N N . ASP A 1 180 ? -22.156 -24.719 0.518 1 46.97 180 ASP A N 1
ATOM 1398 C CA . ASP A 1 180 ? -22.516 -25.828 1.38 1 46.97 180 ASP A CA 1
ATOM 1399 C C . ASP A 1 180 ? -22.406 -27.156 0.63 1 46.97 180 ASP A C 1
ATOM 1401 O O . ASP A 1 180 ? -22.672 -28.219 1.194 1 46.97 180 ASP A O 1
ATOM 1405 N N . ILE A 1 181 ? -22.141 -26.984 -0.659 1 54.09 181 ILE A N 1
ATOM 1406 C CA . ILE A 1 181 ? -22.078 -28.297 -1.294 1 54.09 181 ILE A CA 1
ATOM 1407 C C . ILE A 1 181 ? -20.75 -28.969 -0.966 1 54.09 181 ILE A C 1
ATOM 1409 O O . ILE A 1 181 ? -19.688 -28.391 -1.207 1 54.09 181 ILE A O 1
ATOM 1413 N N . MET A 1 182 ? -20.859 -29.75 -0.077 1 63.53 182 MET A N 1
ATOM 1414 C CA . MET A 1 182 ? -19.719 -30.609 0.23 1 63.53 182 MET A CA 1
ATOM 1415 C C . MET A 1 182 ? -19.141 -31.219 -1.042 1 63.53 182 MET A C 1
ATOM 1417 O O . MET A 1 182 ? -19.797 -32.031 -1.703 1 63.53 182 MET A O 1
ATOM 1421 N N . LEU A 1 183 ? -17.953 -30.609 -1.48 1 78.31 183 LEU A N 1
ATOM 1422 C CA . LEU A 1 183 ? -17.25 -31.172 -2.629 1 78.31 183 LEU A CA 1
ATOM 1423 C C . LEU A 1 183 ? -16.625 -32.531 -2.275 1 78.31 183 LEU A C 1
ATOM 1425 O O . LEU A 1 183 ? -16.141 -32.719 -1.156 1 78.31 183 LEU A O 1
ATOM 1429 N N . GLU A 1 184 ? -16.812 -33.5 -3.111 1 88.31 184 GLU A N 1
ATOM 1430 C CA . GLU A 1 184 ? -16.172 -34.812 -2.934 1 88.31 184 GLU A CA 1
ATOM 1431 C C . GLU A 1 184 ? -14.664 -34.719 -3.137 1 88.31 184 GLU A C 1
ATOM 1433 O O . GLU A 1 184 ? -14.195 -34.094 -4.105 1 88.31 184 GLU A O 1
ATOM 1438 N N . PRO A 1 185 ? -13.969 -35.312 -2.135 1 92.06 185 PRO A N 1
ATOM 1439 C CA . PRO A 1 185 ? -12.516 -35.312 -2.303 1 92.06 185 PRO A CA 1
ATOM 1440 C C . PRO A 1 185 ? -12.062 -36 -3.594 1 92.06 185 PRO A C 1
ATOM 1442 O O . PRO A 1 185 ? -12.633 -37 -3.994 1 92.06 185 PRO A O 1
ATOM 1445 N N . GLY A 1 186 ? -11.141 -35.344 -4.262 1 93.12 186 GLY A N 1
ATOM 1446 C CA . GLY A 1 186 ? -10.523 -35.969 -5.418 1 93.12 186 GLY A CA 1
ATOM 1447 C C . GLY A 1 186 ? -11.312 -35.781 -6.699 1 93.12 186 GLY A C 1
ATOM 1448 O O . GLY A 1 186 ? -11.031 -36.406 -7.707 1 93.12 186 GLY A O 1
ATOM 1449 N N . VAL A 1 187 ? -12.25 -34.875 -6.645 1 93.69 187 VAL A N 1
ATOM 1450 C CA . VAL A 1 187 ? -13.109 -34.719 -7.816 1 93.69 187 VAL A CA 1
ATOM 1451 C C . VAL A 1 187 ? -12.711 -33.438 -8.578 1 93.69 187 VAL A C 1
ATOM 1453 O O . VAL A 1 187 ? -12.531 -33.5 -9.797 1 93.69 187 VAL A O 1
ATOM 1456 N N . ILE A 1 188 ? -12.547 -32.375 -7.852 1 93.75 188 ILE A N 1
ATOM 1457 C CA . ILE A 1 188 ? -12.203 -31.109 -8.484 1 93.75 188 ILE A CA 1
ATOM 1458 C C . ILE A 1 188 ? -10.852 -30.625 -7.965 1 93.75 188 ILE A C 1
ATOM 1460 O O . ILE A 1 188 ? -10.672 -30.422 -6.758 1 93.75 188 ILE A O 1
ATOM 1464 N N . LEU A 1 189 ? -9.93 -30.484 -8.867 1 95.38 189 LEU A N 1
ATOM 1465 C CA . LEU A 1 189 ? -8.656 -29.844 -8.562 1 95.38 189 LEU A CA 1
ATOM 1466 C C . LEU A 1 189 ? -8.742 -28.328 -8.758 1 95.38 189 LEU A C 1
ATOM 1468 O O . LEU A 1 189 ? -9.008 -27.859 -9.867 1 95.38 189 LEU A O 1
ATOM 1472 N N . GLY A 1 190 ? -8.547 -27.625 -7.648 1 93.25 190 GLY A N 1
ATOM 1473 C CA . GLY A 1 190 ? -8.547 -26.172 -7.734 1 93.25 190 GLY A CA 1
ATOM 1474 C C . GLY A 1 190 ? -7.168 -25.594 -7.988 1 93.25 190 GLY A C 1
ATOM 1475 O O . GLY A 1 190 ? -6.238 -25.828 -7.215 1 93.25 190 GLY A O 1
ATOM 1476 N N . ARG A 1 191 ? -7.082 -24.875 -9.078 1 93.06 191 ARG A N 1
ATOM 1477 C CA . ARG A 1 191 ? -5.855 -24.141 -9.352 1 93.06 191 ARG A CA 1
ATOM 1478 C C . ARG A 1 191 ? -5.859 -22.781 -8.641 1 93.06 191 ARG A C 1
ATOM 1480 O O . ARG A 1 191 ? -6.801 -22 -8.797 1 93.06 191 ARG A O 1
ATOM 1487 N N . ARG A 1 192 ? -4.746 -22.516 -7.902 1 89.5 192 ARG A N 1
ATOM 1488 C CA . ARG A 1 192 ? -4.734 -21.328 -7.043 1 89.5 192 ARG A CA 1
ATOM 1489 C C . ARG A 1 192 ? -3.68 -20.328 -7.504 1 89.5 192 ARG A C 1
ATOM 1491 O O . ARG A 1 192 ? -3.621 -19.203 -7 1 89.5 192 ARG A O 1
ATOM 1498 N N . GLY A 1 193 ? -2.926 -20.703 -8.406 1 89.12 193 GLY A N 1
ATOM 1499 C CA . GLY A 1 193 ? -1.938 -19.75 -8.852 1 89.12 193 GLY A CA 1
ATOM 1500 C C . GLY A 1 193 ? -0.847 -20.359 -9.711 1 89.12 193 GLY A C 1
ATOM 1501 O O . GLY A 1 193 ? -0.662 -21.578 -9.711 1 89.12 193 GLY A O 1
ATOM 1502 N N . THR A 1 194 ? -0.18 -19.562 -10.445 1 93.06 194 THR A N 1
ATOM 1503 C CA . THR A 1 194 ? 1.008 -19.891 -11.227 1 93.06 194 THR A CA 1
ATOM 1504 C C . THR A 1 194 ? 1.952 -18.703 -11.297 1 93.06 194 THR A C 1
ATOM 1506 O O . THR A 1 194 ? 1.52 -17.547 -11.18 1 93.06 194 THR A O 1
ATOM 1509 N N . ALA A 1 195 ? 3.139 -19 -11.312 1 94.81 195 ALA A N 1
ATOM 1510 C CA . ALA A 1 195 ? 4.145 -17.938 -11.43 1 94.81 195 ALA A CA 1
ATOM 1511 C C . ALA A 1 195 ? 5.43 -18.484 -12.055 1 94.81 195 ALA A C 1
ATOM 1513 O O . ALA A 1 195 ? 5.77 -19.656 -11.883 1 94.81 195 ALA A O 1
ATOM 1514 N N . THR A 1 196 ? 6.027 -17.688 -12.773 1 95.69 196 THR A N 1
ATOM 1515 C CA . THR A 1 196 ? 7.355 -17.953 -13.32 1 95.69 196 THR A CA 1
ATOM 1516 C C . THR A 1 196 ? 8.336 -16.859 -12.914 1 95.69 196 THR A C 1
ATOM 1518 O O . THR A 1 196 ? 7.992 -15.672 -12.922 1 95.69 196 THR A O 1
ATOM 1521 N N . SER A 1 197 ? 9.477 -17.312 -12.516 1 95.44 197 SER A N 1
ATOM 1522 C CA . SER A 1 197 ? 10.484 -16.391 -12.008 1 95.44 197 SER A CA 1
ATOM 1523 C C . SER A 1 197 ? 10.938 -15.414 -13.086 1 95.44 197 SER A C 1
ATOM 1525 O O . SER A 1 197 ? 10.914 -15.742 -14.273 1 95.44 197 SER A O 1
ATOM 1527 N N . ASP A 1 198 ? 11.359 -14.258 -12.539 1 89.12 198 ASP A N 1
ATOM 1528 C CA . ASP A 1 198 ? 11.906 -13.211 -13.391 1 89.12 198 ASP A CA 1
ATOM 1529 C C . ASP A 1 198 ? 13.07 -13.734 -14.227 1 89.12 198 ASP A C 1
ATOM 1531 O O . ASP A 1 198 ? 13.93 -14.461 -13.727 1 89.12 198 ASP A O 1
ATOM 1535 N N . GLY A 1 199 ? 13.164 -13.547 -15.477 1 86.25 199 GLY A N 1
ATOM 1536 C CA . GLY A 1 199 ? 14.203 -14.016 -16.375 1 86.25 199 GLY A CA 1
ATOM 1537 C C . GLY A 1 199 ? 13.836 -15.289 -17.109 1 86.25 199 GLY A C 1
ATOM 1538 O O . GLY A 1 199 ? 14.492 -15.672 -18.078 1 86.25 199 GLY A O 1
ATOM 1539 N N . HIS A 1 200 ? 12.773 -15.875 -16.625 1 92.06 200 HIS A N 1
ATOM 1540 C CA . HIS A 1 200 ? 12.383 -17.156 -17.219 1 92.06 200 HIS A CA 1
ATOM 1541 C C . HIS A 1 200 ? 11.023 -17.031 -17.906 1 92.06 200 HIS A C 1
ATOM 1543 O O . HIS A 1 200 ? 10.531 -18 -18.484 1 92.06 200 HIS A O 1
ATOM 1549 N N . SER A 1 201 ? 10.531 -15.867 -17.859 1 85.44 201 SER A N 1
ATOM 1550 C CA . SER A 1 201 ? 9.266 -15.641 -18.547 1 85.44 201 SER A CA 1
ATOM 1551 C C . SER A 1 201 ? 9.422 -15.734 -20.062 1 85.44 201 SER A C 1
ATOM 1553 O O . SER A 1 201 ? 10.445 -15.328 -20.609 1 85.44 201 SER A O 1
ATOM 1555 N N . GLY A 1 202 ? 8.438 -16.297 -20.672 1 84.56 202 GLY A N 1
ATOM 1556 C CA . GLY A 1 202 ? 8.453 -16.391 -22.125 1 84.56 202 GLY A CA 1
ATOM 1557 C C . GLY A 1 202 ? 9.164 -17.625 -22.641 1 84.56 202 GLY A C 1
ATOM 1558 O O . GLY A 1 202 ? 9.242 -17.828 -23.859 1 84.56 202 GLY A O 1
ATOM 1559 N N . LYS A 1 203 ? 9.57 -18.484 -21.766 1 91.12 203 LYS A N 1
ATOM 1560 C CA . LYS A 1 203 ? 10.328 -19.672 -22.172 1 91.12 203 LYS A CA 1
ATOM 1561 C C . LYS A 1 203 ? 9.414 -20.891 -22.281 1 91.12 203 LYS A C 1
ATOM 1563 O O . LYS A 1 203 ? 9.891 -22.016 -22.484 1 91.12 203 LYS A O 1
ATOM 1568 N N . GLY A 1 204 ? 8.188 -20.672 -22 1 93.06 204 GLY A N 1
ATOM 1569 C CA . GLY A 1 204 ? 7.219 -21.75 -22.188 1 93.06 204 GLY A CA 1
ATOM 1570 C C . GLY A 1 204 ? 7 -22.562 -20.922 1 93.06 204 GLY A C 1
ATOM 1571 O O . GLY A 1 204 ? 6.312 -23.578 -20.953 1 93.06 204 GLY A O 1
ATOM 1572 N N . PHE A 1 205 ? 7.52 -22.172 -19.844 1 96.31 205 PHE A N 1
ATOM 1573 C CA . PHE A 1 205 ? 7.434 -22.938 -18.609 1 96.31 205 PHE A CA 1
ATOM 1574 C C . PHE A 1 205 ? 6 -22.984 -18.094 1 96.31 205 PHE A C 1
ATOM 1576 O O . PHE A 1 205 ? 5.52 -24.031 -17.672 1 96.31 205 PHE A O 1
ATOM 1583 N N . MET A 1 206 ? 5.367 -21.875 -18.109 1 94.25 206 MET A N 1
ATOM 1584 C CA . MET A 1 206 ? 3.975 -21.844 -17.672 1 94.25 206 MET A CA 1
ATOM 1585 C C . MET A 1 206 ? 3.119 -22.781 -18.516 1 94.25 206 MET A C 1
ATOM 1587 O O . MET A 1 206 ? 2.316 -23.547 -17.984 1 94.25 206 MET A O 1
ATOM 1591 N N . LYS A 1 207 ? 3.328 -22.781 -19.828 1 93.81 207 LYS A N 1
ATOM 1592 C CA . LYS A 1 207 ? 2.598 -23.688 -20.719 1 93.81 207 LYS A CA 1
ATOM 1593 C C . LYS A 1 207 ? 2.91 -25.141 -20.406 1 93.81 207 LYS A C 1
ATOM 1595 O O . LYS A 1 207 ? 2 -25.969 -20.297 1 93.81 207 LYS A O 1
ATOM 1600 N N . ALA A 1 208 ? 4.148 -25.422 -20.266 1 95 208 ALA A N 1
ATOM 1601 C CA . ALA A 1 208 ? 4.582 -26.781 -19.984 1 95 208 ALA A CA 1
ATOM 1602 C C . ALA A 1 208 ? 3.965 -27.297 -18.672 1 95 208 ALA A C 1
ATOM 1604 O O . ALA A 1 208 ? 3.436 -28.406 -18.625 1 95 208 ALA A O 1
ATOM 1605 N N . LEU A 1 209 ? 4.023 -26.5 -17.672 1 95.38 209 LEU A N 1
ATOM 1606 C CA . LEU A 1 209 ? 3.486 -26.891 -16.375 1 95.38 209 LEU A CA 1
ATOM 1607 C C . LEU A 1 209 ? 1.968 -27.016 -16.438 1 95.38 209 LEU A C 1
ATOM 1609 O O . LEU A 1 209 ? 1.39 -27.875 -15.758 1 95.38 209 LEU A O 1
ATOM 1613 N N . SER A 1 210 ? 1.341 -26.156 -17.156 1 93.88 210 SER A N 1
ATOM 1614 C CA . SER A 1 210 ? -0.106 -26.234 -17.328 1 93.88 210 SER A CA 1
ATOM 1615 C C . SER A 1 210 ? -0.516 -27.547 -17.984 1 93.88 210 SER A C 1
ATOM 1617 O O . SER A 1 210 ? -1.435 -28.219 -17.516 1 93.88 210 SER A O 1
ATOM 1619 N N . GLN A 1 211 ? 0.176 -27.891 -19.016 1 93.19 211 GLN A N 1
ATOM 1620 C CA . GLN A 1 211 ? -0.113 -29.156 -19.688 1 93.19 211 GLN A CA 1
ATOM 1621 C C . GLN A 1 211 ? 0.153 -30.344 -18.781 1 93.19 211 GLN A C 1
ATOM 1623 O O . GLN A 1 211 ? -0.65 -31.281 -18.719 1 93.19 211 GLN A O 1
ATOM 1628 N N . PHE A 1 212 ? 1.234 -30.297 -18.141 1 96 212 PHE A N 1
ATOM 1629 C CA . PHE A 1 212 ? 1.59 -31.375 -17.234 1 96 212 PHE A CA 1
ATOM 1630 C C . PHE A 1 212 ? 0.497 -31.594 -16.188 1 96 212 PHE A C 1
ATOM 1632 O O . PHE A 1 212 ? 0.062 -32.719 -15.969 1 96 212 PHE A O 1
ATOM 1639 N N . ILE A 1 213 ? 0.034 -30.484 -15.531 1 96.31 213 ILE A N 1
ATOM 1640 C CA . ILE A 1 213 ? -0.882 -30.609 -14.398 1 96.31 213 ILE A CA 1
ATOM 1641 C C . ILE A 1 213 ? -2.227 -31.141 -14.883 1 96.31 213 ILE A C 1
ATOM 1643 O O . ILE A 1 213 ? -2.914 -31.859 -14.156 1 96.31 213 ILE A O 1
ATOM 1647 N N . ILE A 1 214 ? -2.58 -30.828 -16.047 1 95.5 214 ILE A N 1
ATOM 1648 C CA . ILE A 1 214 ? -3.83 -31.344 -16.609 1 95.5 214 ILE A CA 1
ATOM 1649 C C . ILE A 1 214 ? -3.758 -32.844 -16.719 1 95.5 214 ILE A C 1
ATOM 1651 O O . ILE A 1 214 ? -4.652 -33.562 -16.25 1 95.5 214 ILE A O 1
ATOM 1655 N N . HIS A 1 215 ? -2.693 -33.344 -17.297 1 95.19 215 HIS A N 1
ATOM 1656 C CA . HIS A 1 215 ? -2.512 -34.781 -17.469 1 95.19 215 HIS A CA 1
ATOM 1657 C C . HIS A 1 215 ? -2.348 -35.469 -16.109 1 95.19 215 HIS A C 1
ATOM 1659 O O . HIS A 1 215 ? -2.902 -36.562 -15.891 1 95.19 215 HIS A O 1
ATOM 1665 N N . GLN A 1 216 ? -1.573 -34.812 -15.289 1 95.81 216 GLN A N 1
ATOM 1666 C CA . GLN A 1 216 ? -1.331 -35.406 -13.969 1 95.81 216 GLN A CA 1
ATOM 1667 C C . GLN A 1 216 ? -2.627 -35.5 -13.172 1 95.81 216 GLN A C 1
ATOM 1669 O O . GLN A 1 216 ? -2.861 -36.5 -12.484 1 95.81 216 GLN A O 1
ATOM 1674 N N . ALA A 1 217 ? -3.428 -34.469 -13.219 1 96.19 217 ALA A N 1
ATOM 1675 C CA . ALA A 1 217 ? -4.711 -34.469 -12.516 1 96.19 217 ALA A CA 1
ATOM 1676 C C . ALA A 1 217 ? -5.602 -35.594 -13.016 1 96.19 217 ALA A C 1
ATOM 1678 O O . ALA A 1 217 ? -6.227 -36.312 -12.211 1 96.19 217 ALA A O 1
ATOM 1679 N N . ARG A 1 218 ? -5.613 -35.75 -14.297 1 95.19 218 ARG A N 1
ATOM 1680 C CA . ARG A 1 218 ? -6.367 -36.875 -14.867 1 95.19 218 ARG A CA 1
ATOM 1681 C C . ARG A 1 218 ? -5.836 -38.219 -14.359 1 95.19 218 ARG A C 1
ATOM 1683 O O . ARG A 1 218 ? -6.605 -39.062 -13.93 1 95.19 218 ARG A O 1
ATOM 1690 N N . ALA A 1 219 ? -4.562 -38.344 -14.414 1 94.44 219 ALA A N 1
ATOM 1691 C CA . ALA A 1 219 ? -3.926 -39.562 -13.969 1 94.44 219 ALA A CA 1
ATOM 1692 C C . ALA A 1 219 ? -4.215 -39.844 -12.492 1 94.44 219 ALA A C 1
ATOM 1694 O O . ALA A 1 219 ? -4.344 -41 -12.078 1 94.44 219 ALA A O 1
ATOM 1695 N N . ASP A 1 220 ? -4.324 -38.781 -11.719 1 94.56 220 ASP A N 1
ATOM 1696 C CA . ASP A 1 220 ? -4.578 -38.875 -10.281 1 94.56 220 ASP A CA 1
ATOM 1697 C C . ASP A 1 220 ? -6.055 -39.156 -10.008 1 94.56 220 ASP A C 1
ATOM 1699 O O . ASP A 1 220 ? -6.445 -39.406 -8.867 1 94.56 220 ASP A O 1
ATOM 1703 N N . GLY A 1 221 ? -6.906 -39 -11.023 1 94.81 221 GLY A N 1
ATOM 1704 C CA . GLY A 1 221 ? -8.297 -39.406 -10.883 1 94.81 221 GLY A CA 1
ATOM 1705 C C . GLY A 1 221 ? -9.25 -38.25 -10.766 1 94.81 221 GLY A C 1
ATOM 1706 O O . GLY A 1 221 ? -10.453 -38.438 -10.578 1 94.81 221 GLY A O 1
ATOM 1707 N N . PHE A 1 222 ? -8.727 -37.062 -10.836 1 96.12 222 PHE A N 1
ATOM 1708 C CA . PHE A 1 222 ? -9.617 -35.906 -10.797 1 96.12 222 PHE A CA 1
ATOM 1709 C C . PHE A 1 222 ? -10.5 -35.875 -12.031 1 96.12 222 PHE A C 1
ATOM 1711 O O . PHE A 1 222 ? -10.117 -36.344 -13.094 1 96.12 222 PHE A O 1
ATOM 1718 N N . LYS A 1 223 ? -11.672 -35.25 -11.891 1 95.75 223 LYS A N 1
ATOM 1719 C CA . LYS A 1 223 ? -12.625 -35.188 -12.992 1 95.75 223 LYS A CA 1
ATOM 1720 C C . LYS A 1 223 ? -12.625 -33.781 -13.617 1 95.75 223 LYS A C 1
ATOM 1722 O O . LYS A 1 223 ? -12.984 -33.625 -14.789 1 95.75 223 LYS A O 1
ATOM 1727 N N . GLU A 1 224 ? -12.227 -32.844 -12.805 1 95.5 224 GLU A N 1
ATOM 1728 C CA . GLU A 1 224 ? -12.328 -31.453 -13.227 1 95.5 224 GLU A CA 1
ATOM 1729 C C . GLU A 1 224 ? -11.227 -30.609 -12.609 1 95.5 224 GLU A C 1
ATOM 1731 O O . GLU A 1 224 ? -10.781 -30.875 -11.484 1 95.5 224 GLU A O 1
ATOM 1736 N N . ILE A 1 225 ? -10.719 -29.688 -13.383 1 95.19 225 ILE A N 1
ATOM 1737 C CA . ILE A 1 225 ? -9.875 -28.609 -12.867 1 95.19 225 ILE A CA 1
ATOM 1738 C C . ILE A 1 225 ? -10.617 -27.281 -12.953 1 95.19 225 ILE A C 1
ATOM 1740 O O . ILE A 1 225 ? -11.188 -26.953 -14 1 95.19 225 ILE A O 1
ATOM 1744 N N . GLN A 1 226 ? -10.648 -26.578 -11.875 1 92.69 226 GLN A N 1
ATOM 1745 C CA . GLN A 1 226 ? -11.211 -25.234 -11.875 1 92.69 226 GLN A CA 1
ATOM 1746 C C . GLN A 1 226 ? -10.148 -24.188 -11.555 1 92.69 226 GLN A C 1
ATOM 1748 O O . GLN A 1 226 ? -9.289 -24.406 -10.703 1 92.69 226 GLN A O 1
ATOM 1753 N N . MET A 1 227 ? -10.227 -23.031 -12.258 1 91.69 227 MET A N 1
ATOM 1754 C CA . MET A 1 227 ? -9.203 -22.016 -12.016 1 91.69 227 MET A CA 1
ATOM 1755 C C . MET A 1 227 ? -9.688 -20.641 -12.453 1 91.69 227 MET A C 1
ATOM 1757 O O . MET A 1 227 ? -10.578 -20.531 -13.297 1 91.69 227 MET A O 1
ATOM 1761 N N . HIS A 1 228 ? -9.078 -19.656 -11.789 1 89.44 228 HIS A N 1
ATOM 1762 C CA . HIS A 1 228 ? -9.148 -18.281 -12.273 1 89.44 228 HIS A CA 1
ATOM 1763 C C . HIS A 1 228 ? -7.949 -17.953 -13.156 1 89.44 228 HIS A C 1
ATOM 1765 O O . HIS A 1 228 ? -6.824 -18.359 -12.867 1 89.44 228 HIS A O 1
ATOM 1771 N N . ALA A 1 229 ? -8.203 -17.312 -14.25 1 91.38 229 ALA A N 1
ATOM 1772 C CA . ALA A 1 229 ? -7.133 -16.781 -15.086 1 91.38 229 ALA A CA 1
ATOM 1773 C C . ALA A 1 229 ? -7.195 -15.25 -15.133 1 91.38 229 ALA A C 1
ATOM 1775 O O . ALA A 1 229 ? -8.219 -14.68 -15.508 1 91.38 229 ALA A O 1
ATOM 1776 N N . GLN A 1 230 ? -6.078 -14.672 -14.766 1 91.06 230 GLN A N 1
ATOM 1777 C CA . GLN A 1 230 ? -6.047 -13.219 -14.672 1 91.06 230 GLN A CA 1
ATOM 1778 C C . GLN A 1 230 ? -5.266 -12.609 -15.836 1 91.06 230 GLN A C 1
ATOM 1780 O O . GLN A 1 230 ? -5.305 -11.391 -16.047 1 91.06 230 GLN A O 1
ATOM 1785 N N . SER A 1 231 ? -4.496 -13.414 -16.516 1 89.56 231 SER A N 1
ATOM 1786 C CA . SER A 1 231 ? -3.727 -12.922 -17.656 1 89.56 231 SER A CA 1
ATOM 1787 C C . SER A 1 231 ? -4.219 -13.547 -18.969 1 89.56 231 SER A C 1
ATOM 1789 O O . SER A 1 231 ? -4.711 -14.672 -18.969 1 89.56 231 SER A O 1
ATOM 1791 N N . GLN A 1 232 ? -4.008 -12.789 -20 1 91.12 232 GLN A N 1
ATOM 1792 C CA . GLN A 1 232 ? -4.398 -13.258 -21.328 1 91.12 232 GLN A CA 1
ATOM 1793 C C . GLN A 1 232 ? -3.604 -14.5 -21.734 1 91.12 232 GLN A C 1
ATOM 1795 O O . GLN A 1 232 ? -4.145 -15.414 -22.344 1 91.12 232 GLN A O 1
ATOM 1800 N N . ALA A 1 233 ? -2.355 -14.516 -21.344 1 89.62 233 ALA A N 1
ATOM 1801 C CA . ALA A 1 233 ? -1.486 -15.633 -21.688 1 89.62 233 ALA A CA 1
ATOM 1802 C C . ALA A 1 233 ? -1.965 -16.922 -21.031 1 89.62 233 ALA A C 1
ATOM 1804 O O . ALA A 1 233 ? -2.062 -17.969 -21.688 1 89.62 233 ALA A O 1
ATOM 1805 N N . VAL A 1 234 ? -2.273 -16.844 -19.781 1 92.19 234 VAL A N 1
ATOM 1806 C CA . VAL A 1 234 ? -2.75 -18.016 -19.062 1 92.19 234 VAL A CA 1
ATOM 1807 C C . VAL A 1 234 ? -4.102 -18.453 -19.625 1 92.19 234 VAL A C 1
ATOM 1809 O O . VAL A 1 234 ? -4.32 -19.641 -19.875 1 92.19 234 VAL A O 1
ATOM 1812 N N . PHE A 1 235 ? -4.996 -17.484 -19.828 1 95.12 235 PHE A N 1
ATOM 1813 C CA . PHE A 1 235 ? -6.309 -17.781 -20.391 1 95.12 235 PHE A CA 1
ATOM 1814 C C . PHE A 1 235 ? -6.18 -18.484 -21.734 1 95.12 235 PHE A C 1
ATOM 1816 O O . PHE A 1 235 ? -6.863 -19.484 -21.984 1 95.12 235 PHE A O 1
ATOM 1823 N N . HIS A 1 236 ? -5.309 -18 -22.531 1 94.62 236 HIS A N 1
ATOM 1824 C CA . HIS A 1 236 ? -5.109 -18.562 -23.859 1 94.62 236 HIS A CA 1
ATOM 1825 C C . HIS A 1 236 ? -4.617 -20 -23.781 1 94.62 236 HIS A C 1
ATOM 1827 O O . HIS A 1 236 ? -5.145 -20.891 -24.469 1 94.62 236 HIS A O 1
ATOM 1833 N N . VAL A 1 237 ? -3.688 -20.234 -22.969 1 93.5 237 VAL A N 1
ATOM 1834 C CA . VAL A 1 237 ? -3.115 -21.562 -22.828 1 93.5 237 VAL A CA 1
ATOM 1835 C C . VAL A 1 237 ? -4.184 -22.547 -22.344 1 93.5 237 VAL A C 1
ATOM 1837 O O . VAL A 1 237 ? -4.336 -23.641 -22.891 1 93.5 237 VAL A O 1
ATOM 1840 N N . TRP A 1 238 ? -4.98 -22.156 -21.438 1 95.38 238 TRP A N 1
ATOM 1841 C CA . TRP A 1 238 ? -5.906 -23.062 -20.766 1 95.38 238 TRP A CA 1
ATOM 1842 C C . TRP A 1 238 ? -7.188 -23.234 -21.578 1 95.38 238 TRP A C 1
ATOM 1844 O O . TRP A 1 238 ? -7.965 -24.156 -21.328 1 95.38 238 TRP A O 1
ATOM 1854 N N . THR A 1 239 ? -7.379 -22.359 -22.484 1 95.75 239 THR A N 1
ATOM 1855 C CA . THR A 1 239 ? -8.562 -22.5 -23.328 1 95.75 239 THR A CA 1
ATOM 1856 C C . THR A 1 239 ? -8.211 -23.188 -24.641 1 95.75 239 THR A C 1
ATOM 1858 O O . THR A 1 239 ? -9.102 -23.484 -25.438 1 95.75 239 THR A O 1
ATOM 1861 N N . ASN A 1 240 ? -6.984 -23.391 -24.859 1 92.88 240 ASN A N 1
ATOM 1862 C CA . ASN A 1 240 ? -6.531 -24.062 -26.078 1 92.88 240 ASN A CA 1
ATOM 1863 C C . ASN A 1 240 ? -5.77 -25.344 -25.75 1 92.88 240 ASN A C 1
ATOM 1865 O O . ASN A 1 240 ? -4.598 -25.484 -26.109 1 92.88 240 ASN A O 1
ATOM 1869 N N . LEU A 1 241 ? -6.426 -26.203 -25.172 1 89.62 241 LEU A N 1
ATOM 1870 C CA . LEU A 1 241 ? -5.848 -27.484 -24.781 1 89.62 241 LEU A CA 1
ATOM 1871 C C . LEU A 1 241 ? -6.059 -28.531 -25.859 1 89.62 241 LEU A C 1
ATOM 1873 O O . LEU A 1 241 ? -7.059 -28.484 -26.594 1 89.62 241 LEU A O 1
ATOM 1877 N N . PRO A 1 242 ? -5.094 -29.328 -25.984 1 79.69 242 PRO A N 1
ATOM 1878 C CA . PRO A 1 242 ? -5.316 -30.406 -26.953 1 79.69 242 PRO A CA 1
ATOM 1879 C C . PRO A 1 242 ? -6.379 -31.406 -26.484 1 79.69 242 PRO A C 1
ATOM 1881 O O . PRO A 1 242 ? -6.664 -31.5 -25.281 1 79.69 242 PRO A O 1
ATOM 1884 N N . SER A 1 243 ? -6.941 -32.125 -27.516 1 82.38 243 SER A N 1
ATOM 1885 C CA . SER A 1 243 ? -7.836 -33.25 -27.188 1 82.38 243 SER A CA 1
ATOM 1886 C C . SER A 1 243 ? -7.199 -34.188 -26.156 1 82.38 243 SER A C 1
ATOM 1888 O O . SER A 1 243 ? -5.98 -34.375 -26.156 1 82.38 243 SER A O 1
ATOM 1890 N N . PRO A 1 244 ? -8.047 -34.625 -25.266 1 88.5 244 PRO A N 1
ATOM 1891 C CA . PRO A 1 244 ? -9.508 -34.75 -25.172 1 88.5 244 PRO A CA 1
ATOM 1892 C C . PRO A 1 244 ? -10.125 -33.812 -24.172 1 88.5 244 PRO A C 1
ATOM 1894 O O . PRO A 1 244 ? -11.289 -33.969 -23.781 1 88.5 244 PRO A O 1
ATOM 1897 N N . TYR A 1 245 ? -9.453 -32.938 -23.781 1 92.44 245 TYR A N 1
ATOM 1898 C CA . TYR A 1 245 ? -9.938 -32.094 -22.672 1 92.44 245 TYR A CA 1
ATOM 1899 C C . TYR A 1 245 ? -10.945 -31.078 -23.172 1 92.44 245 TYR A C 1
ATOM 1901 O O . TYR A 1 245 ? -10.742 -30.453 -24.203 1 92.44 245 TYR A O 1
ATOM 1909 N N . ARG A 1 246 ? -12.016 -31.016 -22.484 1 94.06 246 ARG A N 1
ATOM 1910 C CA . ARG A 1 246 ? -13.031 -30.016 -22.766 1 94.06 246 ARG A CA 1
ATOM 1911 C C . ARG A 1 246 ? -12.922 -28.828 -21.812 1 94.06 246 ARG A C 1
ATOM 1913 O O . ARG A 1 246 ? -12.781 -29.031 -20.594 1 94.06 246 ARG A O 1
ATOM 1920 N N . VAL A 1 247 ? -13 -27.703 -22.359 1 95.69 247 VAL A N 1
ATOM 1921 C CA . VAL A 1 247 ? -12.883 -26.5 -21.547 1 95.69 247 VAL A CA 1
ATOM 1922 C C . VAL A 1 247 ? -14.188 -25.719 -21.594 1 95.69 247 VAL A C 1
ATOM 1924 O O . VAL A 1 247 ? -14.805 -25.594 -22.656 1 95.69 247 VAL A O 1
ATOM 1927 N N . GLU A 1 248 ? -14.641 -25.281 -20.469 1 94.62 248 GLU A N 1
ATOM 1928 C CA . GLU A 1 248 ? -15.773 -24.375 -20.328 1 94.62 248 GLU A CA 1
ATOM 1929 C C . GLU A 1 248 ? -15.359 -23.062 -19.672 1 94.62 248 GLU A C 1
ATOM 1931 O O . GLU A 1 248 ? -14.828 -23.062 -18.562 1 94.62 248 GLU A O 1
ATOM 1936 N N . VAL A 1 249 ? -15.578 -22.047 -20.406 1 95.31 249 VAL A N 1
ATOM 1937 C CA . VAL A 1 249 ? -15.391 -20.719 -19.812 1 95.31 249 VAL A CA 1
ATOM 1938 C C . VAL A 1 249 ? -16.672 -20.281 -19.094 1 95.31 249 VAL A C 1
ATOM 1940 O O . VAL A 1 249 ? -17.688 -19.984 -19.75 1 95.31 249 VAL A O 1
ATOM 1943 N N . LYS A 1 250 ? -16.562 -20.219 -17.797 1 92.94 250 LYS A N 1
ATOM 1944 C CA . LYS A 1 250 ? -17.75 -19.859 -17.031 1 92.94 250 LYS A CA 1
ATOM 1945 C C . LYS A 1 250 ? -18.078 -18.375 -17.203 1 92.94 250 LYS A C 1
ATOM 1947 O O . LYS A 1 250 ? -19.234 -18 -17.375 1 92.94 250 LYS A O 1
ATOM 1952 N N . PHE A 1 251 ? -17.078 -17.547 -17.078 1 93.81 251 PHE A N 1
ATOM 1953 C CA . PHE A 1 251 ? -17.219 -16.125 -17.391 1 93.81 251 PHE A CA 1
ATOM 1954 C C . PHE A 1 251 ? -15.859 -15.523 -17.734 1 93.81 251 PHE A C 1
ATOM 1956 O O . PHE A 1 251 ? -14.812 -16.109 -17.469 1 93.81 251 PHE A O 1
ATOM 1963 N N . LYS A 1 252 ? -15.906 -14.43 -18.359 1 95.06 252 LYS A N 1
ATOM 1964 C CA . LYS A 1 252 ? -14.742 -13.609 -18.672 1 95.06 252 LYS A CA 1
ATOM 1965 C C . LYS A 1 252 ? -15.109 -12.125 -18.719 1 95.06 252 LYS A C 1
ATOM 1967 O O . LYS A 1 252 ? -16.172 -11.766 -19.234 1 95.06 252 LYS A O 1
ATOM 1972 N N . THR A 1 253 ? -14.289 -11.336 -18.172 1 95.31 253 THR A N 1
ATOM 1973 C CA . THR A 1 253 ? -14.531 -9.891 -18.188 1 95.31 253 THR A CA 1
ATOM 1974 C C . THR A 1 253 ? -13.227 -9.125 -18.312 1 95.31 253 THR A C 1
ATOM 1976 O O . THR A 1 253 ? -12.164 -9.625 -17.938 1 95.31 253 THR A O 1
ATOM 1979 N N . ASN A 1 254 ? -13.344 -7.973 -18.906 1 96 254 ASN A N 1
ATOM 1980 C CA . ASN A 1 254 ? -12.242 -7.023 -18.906 1 96 254 ASN A CA 1
ATOM 1981 C C . ASN A 1 254 ? -12.219 -6.191 -17.625 1 96 254 ASN A C 1
ATOM 1983 O O . ASN A 1 254 ? -13.148 -5.426 -17.359 1 96 254 ASN A O 1
ATOM 1987 N N . LEU A 1 255 ? -11.133 -6.305 -16.891 1 95.38 255 LEU A N 1
ATOM 1988 C CA . LEU A 1 255 ? -11.062 -5.656 -15.578 1 95.38 255 LEU A CA 1
ATOM 1989 C C . LEU A 1 255 ? -11.062 -4.141 -15.727 1 95.38 255 LEU A C 1
ATOM 1991 O O . LEU A 1 255 ? -11.57 -3.426 -14.859 1 95.38 255 LEU A O 1
ATOM 1995 N N . ALA A 1 256 ? -10.508 -3.631 -16.812 1 93.62 256 ALA A N 1
ATOM 1996 C CA . ALA A 1 256 ? -10.445 -2.189 -17.047 1 93.62 256 ALA A CA 1
ATOM 1997 C C . ALA A 1 256 ? -11.836 -1.585 -17.156 1 93.62 256 ALA A C 1
ATOM 1999 O O . ALA A 1 256 ? -12.023 -0.384 -16.938 1 93.62 256 ALA A O 1
ATOM 2000 N N . ASP A 1 257 ? -12.82 -2.373 -17.391 1 93.44 257 ASP A N 1
ATOM 2001 C CA . ASP A 1 257 ? -14.188 -1.897 -17.578 1 93.44 257 ASP A CA 1
ATOM 2002 C C . ASP A 1 257 ? -14.953 -1.901 -16.25 1 93.44 257 ASP A C 1
ATOM 2004 O O . ASP A 1 257 ? -16.031 -1.312 -16.156 1 93.44 257 ASP A O 1
ATOM 2008 N N . PHE A 1 258 ? -14.422 -2.525 -15.305 1 95.19 258 PHE A N 1
ATOM 2009 C CA . PHE A 1 258 ? -15.078 -2.613 -14.008 1 95.19 258 PHE A CA 1
ATOM 2010 C C . PHE A 1 258 ? -15.125 -1.248 -13.328 1 95.19 258 PHE A C 1
ATOM 2012 O O . PHE A 1 258 ? -14.086 -0.604 -13.156 1 95.19 258 PHE A O 1
ATOM 2019 N N . GLU A 1 259 ? -16.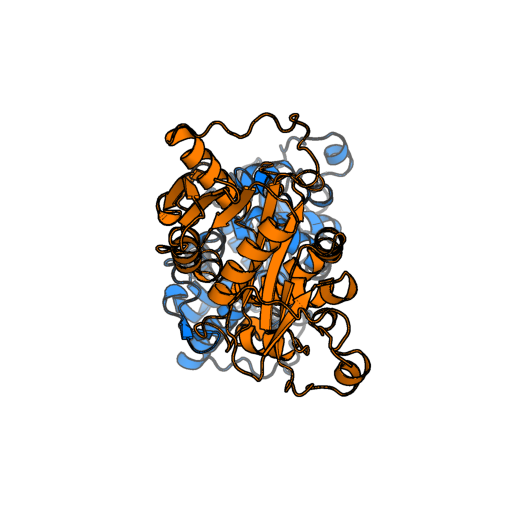312 -0.822 -13.07 1 95.88 259 GLU A N 1
ATOM 2020 C CA . GLU A 1 259 ? -16.562 0.417 -12.336 1 95.88 259 GLU A CA 1
ATOM 2021 C C . GLU A 1 259 ? -17.25 0.144 -11 1 95.88 259 GLU A C 1
ATOM 2023 O O . GLU A 1 259 ? -18.141 -0.71 -10.922 1 95.88 259 GLU A O 1
ATOM 2028 N N . THR A 1 260 ? -16.812 0.818 -9.984 1 95 260 THR A N 1
ATOM 2029 C CA . THR A 1 260 ? -17.422 0.668 -8.664 1 95 260 THR A CA 1
ATOM 2030 C C . THR A 1 260 ? -17.359 1.979 -7.887 1 95 260 THR A C 1
ATOM 2032 O O . THR A 1 260 ? -16.656 2.912 -8.289 1 95 260 THR A O 1
ATOM 2035 N N . GLU A 1 261 ? -18.156 2.061 -6.859 1 95.12 261 GLU A N 1
ATOM 2036 C CA . GLU A 1 261 ? -18.156 3.244 -6.004 1 95.12 261 GLU A CA 1
ATOM 2037 C C . GLU A 1 261 ? -17.203 3.082 -4.828 1 95.12 261 GLU A C 1
ATOM 2039 O O . GLU A 1 261 ? -17.25 2.078 -4.113 1 95.12 261 GLU A O 1
ATOM 2044 N N . ILE A 1 262 ? -16.297 3.996 -4.688 1 93.94 262 ILE A N 1
ATOM 2045 C CA . ILE A 1 262 ? -15.414 4.09 -3.533 1 93.94 262 ILE A CA 1
ATOM 2046 C C . ILE A 1 262 ? -15.555 5.465 -2.883 1 93.94 262 ILE A C 1
ATOM 2048 O O . ILE A 1 262 ? -15.336 6.492 -3.529 1 93.94 262 ILE A O 1
ATOM 2052 N N . ASP A 1 263 ? -15.93 5.496 -1.645 1 93.62 263 ASP A N 1
ATOM 2053 C CA . ASP A 1 263 ? -16.109 6.727 -0.88 1 93.62 263 ASP A CA 1
ATOM 2054 C C . ASP A 1 263 ? -17 7.715 -1.624 1 93.62 263 ASP A C 1
ATOM 2056 O O . ASP A 1 263 ? -16.688 8.906 -1.707 1 93.62 263 ASP A O 1
ATOM 2060 N N . GLY A 1 264 ? -18.047 7.199 -2.262 1 92.19 264 GLY A N 1
ATOM 2061 C CA . GLY A 1 264 ? -19.062 8.016 -2.895 1 92.19 264 GLY A CA 1
ATOM 2062 C C . GLY A 1 264 ? -18.719 8.422 -4.312 1 92.19 264 GLY A C 1
ATOM 2063 O O . GLY A 1 264 ? -19.469 9.156 -4.961 1 92.19 264 GLY A O 1
ATOM 2064 N N . LYS A 1 265 ? -17.641 7.984 -4.863 1 94 265 LYS A N 1
ATOM 2065 C CA . LYS A 1 265 ? -17.219 8.328 -6.219 1 94 265 LYS A CA 1
ATOM 2066 C C . LYS A 1 265 ? -17.078 7.086 -7.086 1 94 265 LYS A C 1
ATOM 2068 O O . LYS A 1 265 ? -16.578 6.055 -6.633 1 94 265 LYS A O 1
ATOM 2073 N N . MET A 1 266 ? -17.562 7.211 -8.297 1 95.88 266 MET A N 1
ATOM 2074 C CA . MET A 1 266 ? -17.406 6.121 -9.25 1 95.88 266 MET A CA 1
ATOM 2075 C C . MET A 1 266 ? -15.977 6.051 -9.773 1 95.88 266 MET A C 1
ATOM 2077 O O . MET A 1 266 ? -15.445 7.043 -10.273 1 95.88 266 MET A O 1
ATOM 2081 N N . ILE A 1 267 ? -15.383 4.852 -9.594 1 94.81 267 ILE A N 1
ATOM 2082 C CA . ILE A 1 267 ? -13.977 4.695 -9.945 1 94.81 267 ILE A CA 1
ATOM 2083 C C . ILE A 1 267 ? -13.789 3.414 -10.75 1 94.81 267 ILE A C 1
ATOM 2085 O O . ILE A 1 267 ? -14.594 2.484 -10.656 1 94.81 267 ILE A O 1
ATOM 2089 N N . LYS A 1 268 ? -12.781 3.467 -11.633 1 94.5 268 LYS A N 1
ATOM 2090 C CA . LYS A 1 268 ? -12.281 2.262 -12.281 1 94.5 268 LYS A CA 1
ATOM 2091 C C . LYS A 1 268 ? -10.961 1.812 -11.664 1 94.5 268 LYS A C 1
ATOM 2093 O O . LYS A 1 268 ? -9.891 2.279 -12.055 1 94.5 268 LYS A O 1
ATOM 2098 N N . PRO A 1 269 ? -11.07 0.859 -10.758 1 93.5 269 PRO A N 1
ATOM 2099 C CA . PRO A 1 269 ? -9.875 0.495 -9.992 1 93.5 269 PRO A CA 1
ATOM 2100 C C . PRO A 1 269 ? -8.766 -0.087 -10.867 1 93.5 269 PRO A C 1
ATOM 2102 O O . PRO A 1 269 ? -7.594 -0.05 -10.484 1 93.5 269 PRO A O 1
ATOM 2105 N N . PHE A 1 270 ? -9.102 -0.616 -12.016 1 95 270 PHE A N 1
ATOM 2106 C CA . PHE A 1 270 ? -8.125 -1.304 -12.844 1 95 270 PHE A CA 1
ATOM 2107 C C . PHE A 1 270 ? -7.879 -0.539 -14.141 1 95 270 PHE A C 1
ATOM 2109 O O . PHE A 1 270 ? -7.488 -1.127 -15.148 1 95 270 PHE A O 1
ATOM 2116 N N . GLU A 1 271 ? -8.078 0.716 -14.109 1 92 271 GLU A N 1
ATOM 2117 C CA . GLU A 1 271 ? -7.922 1.536 -15.305 1 92 271 GLU A CA 1
ATOM 2118 C C . GLU A 1 271 ? -6.504 1.44 -15.859 1 92 271 GLU A C 1
ATOM 2120 O O . GLU A 1 271 ? -6.297 1.52 -17.078 1 92 271 GLU A O 1
ATOM 2125 N N . LYS A 1 272 ? -5.555 1.163 -15.055 1 90.19 272 LYS A N 1
ATOM 2126 C CA . LYS A 1 272 ? -4.152 1.142 -15.453 1 90.19 272 LYS A CA 1
ATOM 2127 C C . LYS A 1 272 ? -3.734 -0.25 -15.922 1 90.19 272 LYS A C 1
ATOM 2129 O O . LYS A 1 272 ? -2.574 -0.47 -16.281 1 90.19 272 LYS A O 1
ATOM 2134 N N . SER A 1 273 ? -4.652 -1.106 -15.914 1 91.5 273 SER A N 1
ATOM 2135 C CA . SER A 1 273 ? -4.379 -2.479 -16.328 1 91.5 273 SER A CA 1
ATOM 2136 C C . SER A 1 273 ? -5.227 -2.869 -17.531 1 91.5 273 SER A C 1
ATOM 2138 O O . SER A 1 273 ? -6.02 -3.811 -17.469 1 91.5 273 SER A O 1
ATOM 2140 N N . PRO A 1 274 ? -5.047 -2.289 -18.625 1 84.44 274 PRO A N 1
ATOM 2141 C CA . PRO A 1 274 ? -5.965 -2.48 -19.75 1 84.44 274 PRO A CA 1
ATOM 2142 C C . PRO A 1 274 ? -5.934 -3.904 -20.312 1 84.44 274 PRO A C 1
ATOM 2144 O O . PRO A 1 274 ? -6.91 -4.359 -20.906 1 84.44 274 PRO A O 1
ATOM 2147 N N . GLY A 1 275 ? -4.988 -4.695 -20.141 1 84.06 275 GLY A N 1
ATOM 2148 C CA . GLY A 1 275 ? -4.938 -6.047 -20.672 1 84.06 275 GLY A CA 1
ATOM 2149 C C . GLY A 1 275 ? -5.332 -7.105 -19.656 1 84.06 275 GLY A C 1
ATOM 2150 O O . GLY A 1 275 ? -5.406 -8.289 -19.984 1 84.06 275 GLY A O 1
ATOM 2151 N N . ALA A 1 276 ? -5.73 -6.645 -18.5 1 91.06 276 ALA A N 1
ATOM 2152 C CA . ALA A 1 276 ? -6.027 -7.594 -17.422 1 91.06 276 ALA A CA 1
ATOM 2153 C C . ALA A 1 276 ? -7.457 -8.109 -17.531 1 91.06 276 ALA A C 1
ATOM 2155 O O . ALA A 1 276 ? -8.367 -7.367 -17.906 1 91.06 276 ALA A O 1
ATOM 2156 N N . ILE A 1 277 ? -7.641 -9.328 -17.203 1 94.94 277 ILE A N 1
ATOM 2157 C CA . ILE A 1 277 ? -8.969 -9.93 -17.281 1 94.94 277 ILE A CA 1
ATOM 2158 C C . ILE A 1 277 ? -9.289 -10.641 -15.969 1 94.94 277 ILE A C 1
ATOM 2160 O O . ILE A 1 277 ? -8.391 -10.93 -15.172 1 94.94 277 ILE A O 1
ATOM 2164 N N . GLY A 1 278 ? -10.547 -10.773 -15.688 1 92.56 278 GLY A N 1
ATOM 2165 C CA . GLY A 1 278 ? -11.094 -11.734 -14.742 1 92.56 278 GLY A CA 1
ATOM 2166 C C . GLY A 1 278 ? -11.859 -12.859 -15.414 1 92.56 278 GLY A C 1
ATOM 2167 O O . GLY A 1 278 ? -12.672 -12.625 -16.297 1 92.56 278 GLY A O 1
ATOM 2168 N N . SER A 1 279 ? -11.461 -14.062 -15.062 1 93.12 279 SER A N 1
ATOM 2169 C CA . SER A 1 279 ? -12.156 -15.188 -15.68 1 93.12 279 SER A CA 1
ATOM 2170 C C . SER A 1 279 ? -12.133 -16.422 -14.773 1 93.12 279 SER A C 1
ATOM 2172 O O . SER A 1 279 ? -11.32 -16.5 -13.859 1 93.12 279 SER A O 1
ATOM 2174 N N . MET A 1 280 ? -13.047 -17.297 -15.031 1 92.12 280 MET A N 1
ATOM 2175 C CA . MET A 1 280 ? -13.086 -18.625 -14.414 1 92.12 280 MET A CA 1
ATOM 2176 C C . MET A 1 280 ? -13.32 -19.703 -15.453 1 92.12 280 MET A C 1
ATOM 2178 O O . MET A 1 280 ? -14.141 -19.547 -16.359 1 92.12 280 MET A O 1
ATOM 2182 N N . LEU A 1 281 ? -12.508 -20.719 -15.336 1 93.5 281 LEU A N 1
ATOM 2183 C CA . LEU A 1 281 ? -12.562 -21.828 -16.281 1 93.5 281 LEU A CA 1
ATOM 2184 C C . LEU A 1 281 ? -12.75 -23.156 -15.562 1 93.5 281 LEU A C 1
ATOM 2186 O O . LEU A 1 281 ? -12.305 -23.312 -14.422 1 93.5 281 LEU A O 1
ATOM 2190 N N . SER A 1 282 ? -13.383 -24.062 -16.266 1 93.12 282 SER A N 1
ATOM 2191 C CA . SER A 1 282 ? -13.422 -25.469 -15.898 1 93.12 282 SER A CA 1
ATOM 2192 C C . SER A 1 282 ? -12.859 -26.344 -17.016 1 93.12 282 SER A C 1
ATOM 2194 O O . SER A 1 282 ? -13.211 -26.172 -18.188 1 93.12 282 SER A O 1
ATOM 2196 N N . VAL A 1 283 ? -11.961 -27.141 -16.641 1 95.75 283 VAL A N 1
ATOM 2197 C CA . VAL A 1 283 ? -11.438 -28.141 -17.578 1 95.75 283 VAL A CA 1
ATOM 2198 C C . VAL A 1 283 ? -11.914 -29.531 -17.172 1 95.75 283 VAL A C 1
ATOM 2200 O O . VAL A 1 283 ? -11.594 -30 -16.078 1 95.75 283 VAL A O 1
ATOM 2203 N N . PHE A 1 284 ? -12.609 -30.156 -18.016 1 95.88 284 PHE A N 1
ATOM 2204 C CA . PHE A 1 284 ? -13.102 -31.5 -17.75 1 95.88 284 PHE A CA 1
ATOM 2205 C C . PHE A 1 284 ? -12.133 -32.562 -18.281 1 95.88 284 PHE A C 1
ATOM 2207 O O . PHE A 1 284 ? -11.734 -32.5 -19.438 1 95.88 284 PHE A O 1
ATOM 2214 N N . LEU A 1 285 ? -11.812 -33.5 -17.469 1 94.56 285 LEU A N 1
ATOM 2215 C CA . LEU A 1 285 ? -10.672 -34.375 -17.75 1 94.56 285 LEU A CA 1
ATOM 2216 C C . LEU A 1 285 ? -11.133 -35.719 -18.297 1 94.56 285 LEU A C 1
ATOM 2218 O O . LEU A 1 285 ? -10.328 -36.469 -18.828 1 94.56 285 LEU A O 1
ATOM 2222 N N . ASN A 1 286 ? -12.352 -36.188 -18.078 1 84.5 286 ASN A N 1
ATOM 2223 C CA . ASN A 1 286 ? -12.82 -37.531 -18.484 1 84.5 286 ASN A CA 1
ATOM 2224 C C . ASN A 1 286 ? -13.93 -37.438 -19.531 1 84.5 286 ASN A C 1
ATOM 2226 O O . ASN A 1 286 ? -14.68 -38.406 -19.719 1 84.5 286 ASN A O 1
ATOM 2230 N N . GLU A 1 287 ? -13.945 -36.531 -20.391 1 64.88 287 GLU A N 1
ATOM 2231 C CA . GLU A 1 287 ? -15.008 -36.688 -21.375 1 64.88 287 GLU A CA 1
ATOM 2232 C C . GLU A 1 287 ? -14.5 -37.375 -22.641 1 64.88 287 GLU A C 1
ATOM 2234 O O . GLU A 1 287 ? -13.312 -37.281 -22.969 1 64.88 287 GLU A O 1
ATOM 2239 N N . MET B 1 1 ? -13.219 27.984 33.531 1 31.34 1 MET B N 1
ATOM 2240 C CA . MET B 1 1 ? -11.766 27.859 33.438 1 31.34 1 MET B CA 1
ATOM 2241 C C . MET B 1 1 ? -11.32 27.375 32.062 1 31.34 1 MET B C 1
ATOM 2243 O O . MET B 1 1 ? -11.938 26.469 31.5 1 31.34 1 MET B O 1
ATOM 2247 N N . ALA B 1 2 ? -10.734 28.297 31.203 1 41.16 2 ALA B N 1
ATOM 2248 C CA . ALA B 1 2 ? -10.344 27.922 29.844 1 41.16 2 ALA B CA 1
ATOM 2249 C C . ALA B 1 2 ? -9.68 26.547 29.844 1 41.16 2 ALA B C 1
ATOM 2251 O O . ALA B 1 2 ? -8.883 26.219 30.719 1 41.16 2 ALA B O 1
ATOM 2252 N N . PRO B 1 3 ? -10.297 25.5 29.172 1 48.56 3 PRO B N 1
ATOM 2253 C CA . PRO B 1 3 ? -9.641 24.188 29.156 1 48.56 3 PRO B CA 1
ATOM 2254 C C . PRO B 1 3 ? -8.125 24.297 28.984 1 48.56 3 PRO B C 1
ATOM 2256 O O . PRO B 1 3 ? -7.625 25.297 28.438 1 48.56 3 PRO B O 1
ATOM 2259 N N . THR B 1 4 ? -7.395 23.5 29.625 1 55.62 4 THR B N 1
ATOM 2260 C CA . THR B 1 4 ? -5.938 23.453 29.641 1 55.62 4 THR B CA 1
ATOM 2261 C C . THR B 1 4 ? -5.375 23.531 28.219 1 55.62 4 THR B C 1
ATOM 2263 O O . THR B 1 4 ? -5.793 22.766 27.344 1 55.62 4 THR B O 1
ATOM 2266 N N . GLY B 1 5 ? -4.773 24.734 27.922 1 72.75 5 GLY B N 1
ATOM 2267 C CA . GLY B 1 5 ? -3.998 24.891 26.703 1 72.75 5 GLY B CA 1
ATOM 2268 C C . GLY B 1 5 ? -4.613 25.891 25.734 1 72.75 5 GLY B C 1
ATOM 2269 O O . GLY B 1 5 ? -4.047 26.156 24.672 1 72.75 5 GLY B O 1
ATOM 2270 N N . ALA B 1 6 ? -5.891 26.453 26.094 1 86.38 6 ALA B N 1
ATOM 2271 C CA . ALA B 1 6 ? -6.504 27.422 25.203 1 86.38 6 ALA B CA 1
ATOM 2272 C C . ALA B 1 6 ? -5.656 28.688 25.078 1 86.38 6 ALA B C 1
ATOM 2274 O O . ALA B 1 6 ? -5.137 29.188 26.094 1 86.38 6 ALA B O 1
ATOM 2275 N N . VAL B 1 7 ? -5.574 29.062 23.859 1 92.44 7 VAL B N 1
ATOM 2276 C CA . VAL B 1 7 ? -4.805 30.266 23.578 1 92.44 7 VAL B CA 1
ATOM 2277 C C . VAL B 1 7 ? -5.711 31.484 23.688 1 92.44 7 VAL B C 1
ATOM 2279 O O . VAL B 1 7 ? -6.781 31.531 23.062 1 92.44 7 VAL B O 1
ATOM 2282 N N . THR B 1 8 ? -5.301 32.469 24.422 1 89.12 8 THR B N 1
ATOM 2283 C CA . THR B 1 8 ? -6.141 33.625 24.656 1 89.12 8 THR B CA 1
ATOM 2284 C C . THR B 1 8 ? -5.82 34.719 23.656 1 89.12 8 THR B C 1
ATOM 2286 O O . THR B 1 8 ? -6.723 35.406 23.172 1 89.12 8 THR B O 1
ATOM 2289 N N . ASP B 1 9 ? -4.602 34.906 23.359 1 92.19 9 ASP B N 1
ATOM 2290 C CA . ASP B 1 9 ? -4.203 35.906 22.359 1 92.19 9 ASP B CA 1
ATOM 2291 C C . ASP B 1 9 ? -4.078 35.281 20.969 1 92.19 9 ASP B C 1
ATOM 2293 O O . ASP B 1 9 ? -3.078 34.625 20.672 1 92.19 9 ASP B O 1
ATOM 2297 N N . LEU B 1 10 ? -4.969 35.594 20.156 1 93.88 10 LEU B N 1
ATOM 2298 C CA . LEU B 1 10 ? -5.008 35 18.828 1 93.88 10 LEU B CA 1
ATOM 2299 C C . LEU B 1 10 ? -4.305 35.875 17.797 1 93.88 10 LEU B C 1
ATOM 2301 O O . LEU B 1 10 ? -4.301 35.562 16.609 1 93.88 10 LEU B O 1
ATOM 2305 N N . HIS B 1 11 ? -3.729 36.938 18.266 1 92.38 11 HIS B N 1
ATOM 2306 C CA . HIS B 1 11 ? -2.947 37.812 17.438 1 92.38 11 HIS B CA 1
ATOM 2307 C C . HIS B 1 11 ? -3.787 38.375 16.281 1 92.38 11 HIS B C 1
ATOM 2309 O O . HIS B 1 11 ? -3.322 38.438 15.141 1 92.38 11 HIS B O 1
ATOM 2315 N N . GLY B 1 12 ? -5.082 38.656 16.516 1 90.56 12 GLY B N 1
ATOM 2316 C CA . GLY B 1 12 ? -5.945 39.25 15.508 1 90.56 12 GLY B CA 1
ATOM 2317 C C . GLY B 1 12 ? -6.664 38.25 14.641 1 90.56 12 GLY B C 1
ATOM 2318 O O . GLY B 1 12 ? -7.516 38.594 13.828 1 90.56 12 GLY B O 1
ATOM 2319 N N . VAL B 1 13 ? -6.305 36.969 14.773 1 92.12 13 VAL B N 1
ATOM 2320 C CA . VAL B 1 13 ? -6.984 35.906 14.023 1 92.12 13 VAL B CA 1
ATOM 2321 C C . VAL B 1 13 ? -8.391 35.719 14.578 1 92.12 13 VAL B C 1
ATOM 2323 O O . VAL B 1 13 ? -8.586 35.688 15.797 1 92.12 13 VAL B O 1
ATOM 2326 N N . GLU B 1 14 ? -9.336 35.594 13.594 1 91.81 14 GLU B N 1
ATOM 2327 C CA . GLU B 1 14 ? -10.734 35.406 13.992 1 91.81 14 GLU B CA 1
ATOM 2328 C C . GLU B 1 14 ? -11.219 34 13.656 1 91.81 14 GLU B C 1
ATOM 2330 O O . GLU B 1 14 ? -10.914 33.469 12.586 1 91.81 14 GLU B O 1
ATOM 2335 N N . LEU B 1 15 ? -11.891 33.469 14.641 1 94.75 15 LEU B N 1
ATOM 2336 C CA . LEU B 1 15 ? -12.562 32.188 14.477 1 94.75 15 LEU B CA 1
ATOM 2337 C C . LEU B 1 15 ? -14.031 32.281 14.891 1 94.75 15 LEU B C 1
ATOM 2339 O O . LEU B 1 15 ? -14.383 33.094 15.742 1 94.75 15 LEU B O 1
ATOM 2343 N N . PRO B 1 16 ? -14.867 31.453 14.18 1 94.81 16 PRO B N 1
ATOM 2344 C CA . PRO B 1 16 ? -16.219 31.359 14.75 1 94.81 16 PRO B CA 1
ATOM 2345 C C . PRO B 1 16 ? -16.203 30.969 16.234 1 94.81 16 PRO B C 1
ATOM 2347 O O . PRO B 1 16 ? -15.344 30.203 16.672 1 94.81 16 PRO B O 1
ATOM 2350 N N . ALA B 1 17 ? -17.234 31.438 16.984 1 94.75 17 ALA B N 1
ATOM 2351 C CA . ALA B 1 17 ? -17.281 31.328 18.438 1 94.75 17 ALA B CA 1
ATOM 2352 C C . ALA B 1 17 ? -17.219 29.859 18.875 1 94.75 17 ALA B C 1
ATOM 2354 O O . ALA B 1 17 ? -16.703 29.562 19.953 1 94.75 17 ALA B O 1
ATOM 2355 N N . ARG B 1 18 ? -17.594 29.031 18.062 1 96.38 18 ARG B N 1
ATOM 2356 C CA . ARG B 1 18 ? -17.656 27.594 18.344 1 96.38 18 ARG B CA 1
ATOM 2357 C C . ARG B 1 18 ? -16.25 27 18.438 1 96.38 18 ARG B C 1
ATOM 2359 O O . ARG B 1 18 ? -16.062 25.984 19.094 1 96.38 18 ARG B O 1
ATOM 2366 N N . TYR B 1 19 ? -15.312 27.656 17.938 1 96.75 19 TYR B N 1
ATOM 2367 C CA . TYR B 1 19 ? -13.984 27.062 17.812 1 96.75 19 TYR B CA 1
ATOM 2368 C C . TYR B 1 19 ? -12.961 27.875 18.609 1 96.75 19 TYR B C 1
ATOM 2370 O O . TYR B 1 19 ? -13.164 29.062 18.875 1 96.75 19 TYR B O 1
ATOM 2378 N N . GLU B 1 20 ? -11.898 27.25 18.984 1 96.94 20 GLU B N 1
ATOM 2379 C CA . GLU B 1 20 ? -10.797 27.906 19.688 1 96.94 20 GLU B CA 1
ATOM 2380 C C . GLU B 1 20 ? -9.461 27.266 19.328 1 96.94 20 GLU B C 1
ATOM 2382 O O . GLU B 1 20 ? -9.414 26.109 18.875 1 96.94 20 GLU B O 1
ATOM 2387 N N . ILE B 1 21 ? -8.406 28 19.453 1 97.5 21 ILE B N 1
ATOM 2388 C CA . ILE B 1 21 ? -7.055 27.484 19.25 1 97.5 21 ILE B CA 1
ATOM 2389 C C . ILE B 1 21 ? -6.477 27.016 20.594 1 97.5 21 ILE B C 1
ATOM 2391 O O . ILE B 1 21 ? -6.617 27.703 21.594 1 97.5 21 ILE B O 1
ATOM 2395 N N . ARG B 1 22 ? -5.945 25.844 20.594 1 97.25 22 ARG B N 1
ATOM 2396 C CA . ARG B 1 22 ? -5.262 25.312 21.766 1 97.25 22 ARG B CA 1
ATOM 2397 C C . ARG B 1 22 ? -3.832 24.906 21.438 1 97.25 22 ARG B C 1
ATOM 2399 O O . ARG B 1 22 ? -3.551 24.484 20.312 1 97.25 22 ARG B O 1
ATOM 2406 N N . ARG B 1 23 ? -3.014 25.109 22.438 1 96.56 23 ARG B N 1
ATOM 2407 C CA . ARG B 1 23 ? -1.671 24.547 22.344 1 96.56 23 ARG B CA 1
ATOM 2408 C C . ARG B 1 23 ? -1.695 23.031 22.531 1 96.56 23 ARG B C 1
ATOM 2410 O O . ARG B 1 23 ? -2.381 22.516 23.422 1 96.56 23 ARG B O 1
ATOM 2417 N N . LEU B 1 24 ? -0.937 22.359 21.672 1 96.5 24 LEU B N 1
ATOM 2418 C CA . LEU B 1 24 ? -0.976 20.906 21.703 1 96.5 24 LEU B CA 1
ATOM 2419 C C . LEU B 1 24 ? 0.093 20.359 22.656 1 96.5 24 LEU B C 1
ATOM 2421 O O . LEU B 1 24 ? 1.169 20.938 22.781 1 96.5 24 LEU B O 1
ATOM 2425 N N . GLU B 1 25 ? -0.283 19.281 23.234 1 94.06 25 GLU B N 1
ATOM 2426 C CA . GLU B 1 25 ? 0.586 18.531 24.141 1 94.06 25 GLU B CA 1
ATOM 2427 C C . GLU B 1 25 ? 0.779 17.094 23.656 1 94.06 25 GLU B C 1
ATOM 2429 O O . GLU B 1 25 ? 0.113 16.656 22.719 1 94.06 25 GLU B O 1
ATOM 2434 N N . LYS B 1 26 ? 1.608 16.406 24.391 1 91.94 26 LYS B N 1
ATOM 2435 C CA . LYS B 1 26 ? 1.91 15.023 24.047 1 91.94 26 LYS B CA 1
ATOM 2436 C C . LYS B 1 26 ? 0.647 14.172 24.062 1 91.94 26 LYS B C 1
ATOM 2438 O O . LYS B 1 26 ? 0.519 13.242 23.25 1 91.94 26 LYS B O 1
ATOM 2443 N N . LYS B 1 27 ? -0.261 14.445 24.891 1 92.19 27 LYS B N 1
ATOM 2444 C CA . LYS B 1 27 ? -1.478 13.656 25.031 1 92.19 27 LYS B CA 1
ATOM 2445 C C . LYS B 1 27 ? -2.33 13.734 23.766 1 92.19 27 LYS B C 1
ATOM 2447 O O . LYS B 1 27 ? -3.234 12.922 23.562 1 92.19 27 LYS B O 1
ATOM 2452 N N . HIS B 1 28 ? -2.074 14.75 22.906 1 95.81 28 HIS B N 1
ATOM 2453 C CA . HIS B 1 28 ? -2.832 14.914 21.672 1 95.81 28 HIS B CA 1
ATOM 2454 C C . HIS B 1 28 ? -2.184 14.156 20.516 1 95.81 28 HIS B C 1
ATOM 2456 O O . HIS B 1 28 ? -2.65 14.234 19.391 1 95.81 28 HIS B O 1
ATOM 2462 N N . GLY B 1 29 ? -1.097 13.422 20.766 1 95.19 29 GLY B N 1
ATOM 2463 C CA . GLY B 1 29 ? -0.293 12.789 19.734 1 95.19 29 GLY B CA 1
ATOM 2464 C C . GLY B 1 29 ? -1.095 11.859 18.844 1 95.19 29 GLY B C 1
ATOM 2465 O O . GLY B 1 29 ? -0.998 11.938 17.609 1 95.19 29 GLY B O 1
ATOM 2466 N N . ASP B 1 30 ? -1.952 11.078 19.453 1 96 30 ASP B N 1
ATOM 2467 C CA . ASP B 1 30 ? -2.752 10.117 18.703 1 96 30 ASP B CA 1
ATOM 2468 C C . ASP B 1 30 ? -3.764 10.828 17.812 1 96 30 ASP B C 1
ATOM 2470 O O . ASP B 1 30 ? -4.043 10.383 16.688 1 96 30 ASP B O 1
ATOM 2474 N N . TRP B 1 31 ? -4.32 11.945 18.297 1 97.25 31 TRP B N 1
ATOM 2475 C CA . TRP B 1 31 ? -5.277 12.719 17.5 1 97.25 31 TRP B CA 1
ATOM 2476 C C . TRP B 1 31 ? -4.605 13.328 16.281 1 97.25 31 TRP B C 1
ATOM 2478 O O . TRP B 1 31 ? -5.125 13.227 15.164 1 97.25 31 TRP B O 1
ATOM 2488 N N . VAL B 1 32 ? -3.445 13.859 16.516 1 96.62 32 VAL B N 1
ATOM 2489 C CA . VAL B 1 32 ? -2.695 14.516 15.445 1 96.62 32 VAL B CA 1
ATOM 2490 C C . VAL B 1 32 ? -2.283 13.484 14.398 1 96.62 32 VAL B C 1
ATOM 2492 O O . VAL B 1 32 ? -2.43 13.711 13.195 1 96.62 32 VAL B O 1
ATOM 2495 N N . ASN B 1 33 ? -1.812 12.383 14.914 1 95 33 ASN B N 1
ATOM 2496 C CA . ASN B 1 33 ? -1.422 11.297 14.031 1 95 33 ASN B CA 1
ATOM 2497 C C . ASN B 1 33 ? -2.586 10.836 13.156 1 95 33 ASN B C 1
ATOM 2499 O O . ASN B 1 33 ? -2.459 10.773 11.93 1 95 33 ASN B O 1
ATOM 2503 N N . ALA B 1 34 ? -3.727 10.641 13.75 1 96.94 34 ALA B N 1
ATOM 2504 C CA . ALA B 1 34 ? -4.902 10.172 13.031 1 96.94 34 ALA B CA 1
ATOM 2505 C C . ALA B 1 34 ? -5.414 11.227 12.055 1 96.94 34 ALA B C 1
ATOM 2507 O O . ALA B 1 34 ? -5.664 10.938 10.883 1 96.94 34 ALA B O 1
ATOM 2508 N N . LEU B 1 35 ? -5.504 12.43 12.5 1 96.88 35 LEU B N 1
ATOM 2509 C CA . LEU B 1 35 ? -6.031 13.523 11.68 1 96.88 35 LEU B CA 1
ATOM 2510 C C . LEU B 1 35 ? -5.16 13.758 10.453 1 96.88 35 LEU B C 1
ATOM 2512 O O . LEU B 1 35 ? -5.668 13.898 9.344 1 96.88 35 LEU B O 1
ATOM 2516 N N . THR B 1 36 ? -3.863 13.75 10.648 1 95.06 36 THR B N 1
ATOM 2517 C CA . THR B 1 36 ? -2.947 14.023 9.547 1 95.06 36 THR B CA 1
ATOM 2518 C C . THR B 1 36 ? -2.949 12.875 8.539 1 95.06 36 THR B C 1
ATOM 2520 O O . THR B 1 36 ? -2.883 13.102 7.332 1 95.06 36 THR B O 1
ATOM 2523 N N . ARG B 1 37 ? -3.102 11.695 9 1 95.44 37 ARG B N 1
ATOM 2524 C CA . ARG B 1 37 ? -3.127 10.547 8.094 1 95.44 37 ARG B CA 1
ATOM 2525 C C . ARG B 1 37 ? -4.426 10.508 7.297 1 95.44 37 ARG B C 1
ATOM 2527 O O . ARG B 1 37 ? -4.41 10.297 6.082 1 95.44 37 ARG B O 1
ATOM 2534 N N . HIS B 1 38 ? -5.516 10.727 8 1 96.94 38 HIS B N 1
ATOM 2535 C CA . HIS B 1 38 ? -6.801 10.734 7.312 1 96.94 38 HIS B CA 1
ATOM 2536 C C . HIS B 1 38 ? -6.848 11.82 6.246 1 96.94 38 HIS B C 1
ATOM 2538 O O . HIS B 1 38 ? -7.219 11.562 5.102 1 96.94 38 HIS B O 1
ATOM 2544 N N . ALA B 1 39 ? -6.395 12.992 6.598 1 94.88 39 ALA B N 1
ATOM 2545 C CA . ALA B 1 39 ? -6.363 14.102 5.656 1 94.88 39 ALA B CA 1
ATOM 2546 C C . ALA B 1 39 ? -5.391 13.828 4.512 1 94.88 39 ALA B C 1
ATOM 2548 O O . ALA B 1 39 ? -5.645 14.211 3.367 1 94.88 39 ALA B O 1
ATOM 2549 N N . GLY B 1 40 ? -4.324 13.203 4.844 1 93.06 40 GLY B N 1
ATOM 2550 C CA . GLY B 1 40 ? -3.299 12.914 3.855 1 93.06 40 GLY B CA 1
ATOM 2551 C C . GLY B 1 40 ? -3.748 11.914 2.807 1 93.06 40 GLY B C 1
ATOM 2552 O O . GLY B 1 40 ? -3.637 12.172 1.606 1 93.06 40 GLY B O 1
ATOM 2553 N N . PHE B 1 41 ? -4.348 10.852 3.186 1 95.19 41 PHE B N 1
ATOM 2554 C CA . PHE B 1 41 ? -4.633 9.758 2.266 1 95.19 41 PHE B CA 1
ATOM 2555 C C . PHE B 1 41 ? -5.984 9.961 1.587 1 95.19 41 PHE B C 1
ATOM 2557 O O . PHE B 1 41 ? -6.246 9.375 0.533 1 95.19 41 PHE B O 1
ATOM 2564 N N . TYR B 1 42 ? -6.855 10.82 2.139 1 95.62 42 TYR B N 1
ATOM 2565 C CA . TYR B 1 42 ? -8.172 10.977 1.529 1 95.62 42 TYR B CA 1
ATOM 2566 C C . TYR B 1 42 ? -8.367 12.391 1.01 1 95.62 42 TYR B C 1
ATOM 2568 O O . TYR B 1 42 ? -9.258 12.648 0.195 1 95.62 42 TYR B O 1
ATOM 2576 N N . GLY B 1 43 ? -7.543 13.336 1.436 1 91.38 43 GLY B N 1
ATOM 2577 C CA . GLY B 1 43 ? -7.828 14.719 1.096 1 91.38 43 GLY B CA 1
ATOM 2578 C C . GLY B 1 43 ? -6.684 15.398 0.369 1 91.38 43 GLY B C 1
ATOM 2579 O O . GLY B 1 43 ? -6.875 16.453 -0.249 1 91.38 43 GLY B O 1
ATOM 2580 N N . SER B 1 44 ? -5.512 14.852 0.438 1 91 44 SER B N 1
ATOM 2581 C CA . SER B 1 44 ? -4.324 15.469 -0.14 1 91 44 SER B CA 1
ATOM 2582 C C . SER B 1 44 ? -4.375 15.453 -1.663 1 91 44 SER B C 1
ATOM 2584 O O . SER B 1 44 ? -4.762 14.445 -2.266 1 91 44 SER B O 1
ATOM 2586 N N . GLU B 1 45 ? -3.914 16.516 -2.279 1 89.25 45 GLU B N 1
ATOM 2587 C CA . GLU B 1 45 ? -3.805 16.594 -3.732 1 89.25 45 GLU B CA 1
ATOM 2588 C C . GLU B 1 45 ? -2.684 15.703 -4.25 1 89.25 45 GLU B C 1
ATOM 2590 O O . GLU B 1 45 ? -2.705 15.281 -5.41 1 89.25 45 GLU B O 1
ATOM 2595 N N . VAL B 1 46 ? -1.805 15.469 -3.381 1 91.81 46 VAL B N 1
ATOM 2596 C CA . VAL B 1 46 ? -0.635 14.695 -3.777 1 91.81 46 VAL B CA 1
ATOM 2597 C C . VAL B 1 46 ? -0.929 13.203 -3.623 1 91.81 46 VAL B C 1
ATOM 2599 O O . VAL B 1 46 ? -0.784 12.43 -4.574 1 91.81 46 VAL B O 1
ATOM 2602 N N . TRP B 1 47 ? -1.441 12.836 -2.459 1 92.81 47 TRP B N 1
ATOM 2603 C CA . TRP B 1 47 ? -1.41 11.43 -2.061 1 92.81 47 TRP B CA 1
ATOM 2604 C C . TRP B 1 47 ? -2.727 10.742 -2.398 1 92.81 47 TRP B C 1
ATOM 2606 O O . TRP B 1 47 ? -2.734 9.609 -2.885 1 92.81 47 TRP B O 1
ATOM 2616 N N . ALA B 1 48 ? -3.82 11.422 -2.199 1 93.12 48 ALA B N 1
ATOM 2617 C CA . ALA B 1 48 ? -5.141 10.805 -2.291 1 93.12 48 ALA B CA 1
ATOM 2618 C C . ALA B 1 48 ? -5.367 10.195 -3.672 1 93.12 48 ALA B C 1
ATOM 2620 O O . ALA B 1 48 ? -5.797 9.039 -3.787 1 93.12 48 ALA B O 1
ATOM 2621 N N . PRO B 1 49 ? -4.969 10.859 -4.773 1 92.75 49 PRO B N 1
ATOM 2622 C CA . PRO B 1 49 ? -5.211 10.273 -6.094 1 92.75 49 PRO B CA 1
ATOM 2623 C C . PRO B 1 49 ? -4.359 9.039 -6.359 1 92.75 49 PRO B C 1
ATOM 2625 O O . PRO B 1 49 ? -4.707 8.211 -7.211 1 92.75 49 PRO B O 1
ATOM 2628 N N . LEU B 1 50 ? -3.283 8.906 -5.652 1 92.88 50 LEU B N 1
ATOM 2629 C CA . LEU B 1 50 ? -2.344 7.82 -5.902 1 92.88 50 LEU B CA 1
ATOM 2630 C C . LEU B 1 50 ? -2.832 6.523 -5.266 1 92.88 50 LEU B C 1
ATOM 2632 O O . LEU B 1 50 ? -2.4 5.434 -5.656 1 92.88 50 LEU B O 1
ATOM 2636 N N . TYR B 1 51 ? -3.713 6.668 -4.297 1 93.62 51 TYR B N 1
ATOM 2637 C CA . TYR B 1 51 ? -3.941 5.492 -3.463 1 93.62 51 TYR B CA 1
ATOM 2638 C C . TYR B 1 51 ? -5.418 5.113 -3.447 1 93.62 51 TYR B C 1
ATOM 2640 O O . TYR B 1 51 ? -5.906 4.535 -2.475 1 93.62 51 TYR B O 1
ATOM 2648 N N . VAL B 1 52 ? -6.098 5.469 -4.516 1 91.25 52 VAL B N 1
ATOM 2649 C CA . VAL B 1 52 ? -7.5 5.082 -4.625 1 91.25 52 VAL B CA 1
ATOM 2650 C C . VAL B 1 52 ? -7.621 3.561 -4.535 1 91.25 52 VAL B C 1
ATOM 2652 O O . VAL B 1 52 ? -6.895 2.832 -5.211 1 91.25 52 VAL B O 1
ATOM 2655 N N . GLY B 1 53 ? -8.492 3.078 -3.594 1 90.12 53 GLY B N 1
ATOM 2656 C CA . GLY B 1 53 ? -8.719 1.652 -3.424 1 90.12 53 GLY B CA 1
ATOM 2657 C C . GLY B 1 53 ? -7.816 1.024 -2.381 1 90.12 53 GLY B C 1
ATOM 2658 O O . GLY B 1 53 ? -7.926 -0.17 -2.094 1 90.12 53 GLY B O 1
ATOM 2659 N N . MET B 1 54 ? -6.938 1.808 -1.849 1 92.69 54 MET B N 1
ATOM 2660 C CA . MET B 1 54 ? -6.086 1.252 -0.8 1 92.69 54 MET B CA 1
ATOM 2661 C C . MET B 1 54 ? -5.82 2.285 0.29 1 92.69 54 MET B C 1
ATOM 2663 O O . MET B 1 54 ? -4.918 2.111 1.108 1 92.69 54 MET B O 1
ATOM 2667 N N . ALA B 1 55 ? -6.551 3.359 0.271 1 95.25 55 ALA B N 1
ATOM 2668 C CA . ALA B 1 55 ? -6.324 4.473 1.188 1 95.25 55 ALA B CA 1
ATOM 2669 C C . ALA B 1 55 ? -6.551 4.047 2.635 1 95.25 55 ALA B C 1
ATOM 2671 O O . ALA B 1 55 ? -5.789 4.43 3.527 1 95.25 55 ALA B O 1
ATOM 2672 N N . ARG B 1 56 ? -7.523 3.242 2.871 1 96.19 56 ARG B N 1
ATOM 2673 C CA . ARG B 1 56 ? -7.84 2.814 4.23 1 96.19 56 ARG B CA 1
ATOM 2674 C C . ARG B 1 56 ? -6.688 2.023 4.84 1 96.19 56 ARG B C 1
ATOM 2676 O O . ARG B 1 56 ? -6.234 2.328 5.941 1 96.19 56 ARG B O 1
ATOM 2683 N N . ARG B 1 57 ? -6.266 1.079 4.117 1 93.12 57 ARG B N 1
ATOM 2684 C CA . ARG B 1 57 ? -5.156 0.245 4.578 1 93.12 57 ARG B CA 1
ATOM 2685 C C . ARG B 1 57 ? -3.916 1.085 4.855 1 93.12 57 ARG B C 1
ATOM 2687 O O . ARG B 1 57 ? -3.289 0.946 5.906 1 93.12 57 ARG B O 1
ATOM 2694 N N . LEU B 1 58 ? -3.615 1.921 3.953 1 94.06 58 LEU B N 1
ATOM 2695 C CA . LEU B 1 58 ? -2.412 2.736 4.086 1 94.06 58 LEU B CA 1
ATOM 2696 C C . LEU B 1 58 ? -2.539 3.703 5.258 1 94.06 58 LEU B C 1
ATOM 2698 O O . LEU B 1 58 ? -1.56 3.967 5.961 1 94.06 58 LEU B O 1
ATOM 2702 N N . THR B 1 59 ? -3.727 4.227 5.441 1 96 59 THR B N 1
ATOM 2703 C CA . THR B 1 59 ? -3.961 5.102 6.582 1 96 59 THR B CA 1
ATOM 2704 C C . THR B 1 59 ? -3.693 4.367 7.895 1 96 59 THR B C 1
ATOM 2706 O O . THR B 1 59 ? -2.941 4.855 8.742 1 96 59 THR B O 1
ATOM 2709 N N . LEU B 1 60 ? -4.227 3.223 8.008 1 95.56 60 LEU B N 1
ATOM 2710 C CA . LEU B 1 60 ? -4.074 2.443 9.234 1 95.56 60 LEU B CA 1
ATOM 2711 C C . LEU B 1 60 ? -2.621 2.029 9.438 1 95.56 60 LEU B C 1
ATOM 2713 O O . LEU B 1 60 ? -2.098 2.111 10.547 1 95.56 60 LEU B O 1
ATOM 2717 N N . GLN B 1 61 ? -1.995 1.646 8.406 1 91.31 61 GLN B N 1
ATOM 2718 C CA . GLN B 1 61 ? -0.593 1.254 8.5 1 91.31 61 GLN B CA 1
ATOM 2719 C C . GLN B 1 61 ? 0.286 2.441 8.883 1 91.31 61 GLN B C 1
ATOM 2721 O O . GLN B 1 61 ? 1.15 2.324 9.75 1 91.31 61 GLN B O 1
ATOM 2726 N N . SER B 1 62 ? 0.06 3.484 8.188 1 92.38 62 SER B N 1
ATOM 2727 C CA . SER B 1 62 ? 0.822 4.691 8.484 1 92.38 62 SER B CA 1
ATOM 2728 C C . SER B 1 62 ? 0.595 5.148 9.922 1 92.38 62 SER B C 1
ATOM 2730 O O . SER B 1 62 ? 1.526 5.605 10.586 1 92.38 62 SER B O 1
ATOM 2732 N N . TYR B 1 63 ? -0.62 5.062 10.391 1 94.5 63 TYR B N 1
ATOM 2733 C CA . TYR B 1 63 ? -0.947 5.406 11.766 1 94.5 63 TYR B CA 1
ATOM 2734 C C . TYR B 1 63 ? -0.133 4.57 12.75 1 94.5 63 TYR B C 1
ATOM 2736 O O . TYR B 1 63 ? 0.452 5.105 13.695 1 94.5 63 TYR B O 1
ATOM 2744 N N . LYS B 1 64 ? -0.028 3.328 12.484 1 90.81 64 LYS B N 1
ATOM 2745 C CA . LYS B 1 64 ? 0.66 2.406 13.383 1 90.81 64 LYS B CA 1
ATOM 2746 C C . LYS B 1 64 ? 2.164 2.668 13.391 1 90.81 64 LYS B C 1
ATOM 2748 O O . LYS B 1 64 ? 2.787 2.693 14.453 1 90.81 64 LYS B O 1
ATOM 2753 N N . VAL B 1 65 ? 2.717 2.926 12.273 1 85.94 65 VAL B N 1
ATOM 2754 C CA . VAL B 1 65 ? 4.164 3.072 12.172 1 85.94 65 VAL B CA 1
ATOM 2755 C C . VAL B 1 65 ? 4.594 4.41 12.773 1 85.94 65 VAL B C 1
ATOM 2757 O O . VAL B 1 65 ? 5.711 4.539 13.281 1 85.94 65 VAL B O 1
ATOM 2760 N N . ASN B 1 66 ? 3.723 5.363 12.797 1 87.81 66 ASN B N 1
ATOM 2761 C CA . ASN B 1 66 ? 4.078 6.699 13.266 1 87.81 66 ASN B CA 1
ATOM 2762 C C . ASN B 1 66 ? 3.645 6.922 14.711 1 87.81 66 ASN B C 1
ATOM 2764 O O . ASN B 1 66 ? 3.795 8.023 15.242 1 87.81 66 ASN B O 1
ATOM 2768 N N . LYS B 1 67 ? 3.127 5.871 15.234 1 84.25 67 LYS B N 1
ATOM 2769 C CA . LYS B 1 67 ? 2.738 6.008 16.641 1 84.25 67 LYS B CA 1
ATOM 2770 C C . LYS B 1 67 ? 3.93 6.406 17.5 1 84.25 67 LYS B C 1
ATOM 2772 O O . LYS B 1 67 ? 5.012 5.82 17.391 1 84.25 67 LYS B O 1
ATOM 2777 N N . GLY B 1 68 ? 3.828 7.359 18.25 1 85.25 68 GLY B N 1
ATOM 2778 C CA . GLY B 1 68 ? 4.895 7.816 19.125 1 85.25 68 GLY B CA 1
ATOM 2779 C C . GLY B 1 68 ? 5.766 8.891 18.5 1 85.25 68 GLY B C 1
ATOM 2780 O O . GLY B 1 68 ? 6.355 9.711 19.203 1 85.25 68 GLY B O 1
ATOM 2781 N N . GLN B 1 69 ? 5.902 8.898 17.188 1 84.12 69 GLN B N 1
ATOM 2782 C CA . GLN B 1 69 ? 6.719 9.898 16.5 1 84.12 69 GLN B CA 1
ATOM 2783 C C . GLN B 1 69 ? 6.102 11.289 16.641 1 84.12 69 GLN B C 1
ATOM 2785 O O . GLN B 1 69 ? 6.816 12.281 16.797 1 84.12 69 GLN B O 1
ATOM 2790 N N . VAL B 1 70 ? 4.844 11.336 16.594 1 87.44 70 VAL B N 1
ATOM 2791 C CA . VAL B 1 70 ? 4.148 12.609 16.703 1 87.44 70 VAL B CA 1
ATOM 2792 C C . VAL B 1 70 ? 4.309 13.172 18.109 1 87.44 70 VAL B C 1
ATOM 2794 O O . VAL B 1 70 ? 4.426 14.383 18.297 1 87.44 70 VAL B O 1
ATOM 2797 N N . ASP B 1 71 ? 4.371 12.258 19.031 1 89.19 71 ASP B N 1
ATOM 2798 C CA . ASP B 1 71 ? 4.59 12.688 20.422 1 89.19 71 ASP B CA 1
ATOM 2799 C C . ASP B 1 71 ? 5.902 13.461 20.547 1 89.19 71 ASP B C 1
ATOM 2801 O O . ASP B 1 71 ? 5.977 14.453 21.281 1 89.19 71 ASP B O 1
ATOM 2805 N N . VAL B 1 72 ? 6.824 13.008 19.875 1 86.5 72 VAL B N 1
ATOM 2806 C CA . VAL B 1 72 ? 8.141 13.641 19.922 1 86.5 72 VAL B CA 1
ATOM 2807 C C . VAL B 1 72 ? 8.055 15.047 19.328 1 86.5 72 VAL B C 1
ATOM 2809 O O . VAL B 1 72 ? 8.633 15.984 19.875 1 86.5 72 VAL B O 1
ATOM 2812 N N . MET B 1 73 ? 7.289 15.164 18.344 1 89.25 73 MET B N 1
ATOM 2813 C CA . MET B 1 73 ? 7.156 16.469 17.672 1 89.25 73 MET B CA 1
ATOM 2814 C C . MET B 1 73 ? 6.379 17.438 18.547 1 89.25 73 MET B C 1
ATOM 2816 O O . MET B 1 73 ? 6.586 18.656 18.469 1 89.25 73 MET B O 1
ATOM 2820 N N . LEU B 1 74 ? 5.566 16.922 19.375 1 91.94 74 LEU B N 1
ATOM 2821 C CA . LEU B 1 74 ? 4.715 17.766 20.203 1 91.94 74 LEU B CA 1
ATOM 2822 C C . LEU B 1 74 ? 5.383 18.078 21.531 1 91.94 74 LEU B C 1
ATOM 2824 O O . LEU B 1 74 ? 4.836 18.828 22.344 1 91.94 74 LEU B O 1
ATOM 2828 N N . ALA B 1 75 ? 6.551 17.594 21.766 1 88.25 75 ALA B N 1
ATOM 2829 C CA . ALA B 1 75 ? 7.188 17.609 23.078 1 88.25 75 ALA B CA 1
ATOM 2830 C C . ALA B 1 75 ? 7.477 19.047 23.531 1 88.25 75 ALA B C 1
ATOM 2832 O O . ALA B 1 75 ? 7.426 19.344 24.719 1 88.25 75 ALA B O 1
ATOM 2833 N N . LYS B 1 76 ? 7.691 19.953 22.641 1 88.06 76 LYS B N 1
ATOM 2834 C CA . LYS B 1 76 ? 8.07 21.312 23.031 1 88.06 76 LYS B CA 1
ATOM 2835 C C . LYS B 1 76 ? 6.883 22.266 22.906 1 88.06 76 LYS B C 1
ATOM 2837 O O . LYS B 1 76 ? 7.051 23.484 23 1 88.06 76 LYS B O 1
ATOM 2842 N N . ASN B 1 77 ? 5.73 21.766 22.625 1 91.62 77 ASN B N 1
ATOM 2843 C CA . ASN B 1 77 ? 4.477 22.516 22.625 1 91.62 77 ASN B CA 1
ATOM 2844 C C . ASN B 1 77 ? 4.516 23.688 21.641 1 91.62 77 ASN B C 1
ATOM 2846 O O . ASN B 1 77 ? 4.117 24.797 21.984 1 91.62 77 ASN B O 1
ATOM 2850 N N . LEU B 1 78 ? 5.055 23.438 20.5 1 95.56 78 LEU B N 1
ATOM 2851 C CA . LEU B 1 78 ? 5.145 24.469 19.469 1 95.56 78 LEU B CA 1
ATOM 2852 C C . LEU B 1 78 ? 4.062 24.281 18.406 1 95.56 78 LEU B C 1
ATOM 2854 O O . LEU B 1 78 ? 4.031 25 17.406 1 95.56 78 LEU B O 1
ATOM 2858 N N . SER B 1 79 ? 3.234 23.297 18.672 1 96.31 79 SER B N 1
ATOM 2859 C CA . SER B 1 79 ? 2.148 22.969 17.75 1 96.31 79 SER B CA 1
ATOM 2860 C C . SER B 1 79 ? 0.798 23.391 18.312 1 96.31 79 SER B C 1
ATOM 2862 O O . SER B 1 79 ? 0.635 23.5 19.531 1 96.31 79 SER B O 1
ATOM 2864 N N . TYR B 1 80 ? -0.123 23.625 17.406 1 97.56 80 TYR B N 1
ATOM 2865 C CA . TYR B 1 80 ? -1.431 24.141 17.812 1 97.56 80 TYR B CA 1
ATOM 2866 C C . TYR B 1 80 ? -2.543 23.469 17.016 1 97.56 80 TYR B C 1
ATOM 2868 O O . TYR B 1 80 ? -2.305 22.953 15.914 1 97.56 80 TYR B O 1
ATOM 2876 N N . GLY B 1 81 ? -3.688 23.453 17.578 1 97.5 81 GLY B N 1
ATOM 2877 C CA . GLY B 1 81 ? -4.875 22.922 16.922 1 97.5 81 GLY B CA 1
ATOM 2878 C C . GLY B 1 81 ? -6.109 23.766 17.141 1 97.5 81 GLY B C 1
ATOM 2879 O O . GLY B 1 81 ? -6.141 24.609 18.062 1 97.5 81 GLY B O 1
ATOM 2880 N N . ILE B 1 82 ? -6.988 23.641 16.266 1 97.94 82 ILE B N 1
ATOM 2881 C CA . ILE B 1 82 ? -8.32 24.203 16.453 1 97.94 82 ILE B CA 1
ATOM 2882 C C . ILE B 1 82 ? -9.258 23.125 17.016 1 97.94 82 ILE B C 1
ATOM 2884 O O . ILE B 1 82 ? -9.32 22.016 16.484 1 97.94 82 ILE B O 1
ATOM 2888 N N . PHE B 1 83 ? -9.961 23.5 18.047 1 97.75 83 PHE B N 1
ATOM 2889 C CA . PHE B 1 83 ? -10.859 22.578 18.734 1 97.75 83 PHE B CA 1
ATOM 2890 C C . PHE B 1 83 ? -12.305 23.047 18.641 1 97.75 83 PHE B C 1
ATOM 2892 O O . PHE B 1 83 ? -12.578 24.25 18.75 1 97.75 83 PHE B O 1
ATOM 2899 N N . ASP B 1 84 ? -13.188 22.156 18.406 1 97.12 84 ASP B N 1
ATOM 2900 C CA . ASP B 1 84 ? -14.625 22.375 18.453 1 97.12 84 ASP B CA 1
ATOM 2901 C C . ASP B 1 84 ? -15.156 22.281 19.875 1 97.12 84 ASP B C 1
ATOM 2903 O O . ASP B 1 84 ? -15.297 21.172 20.422 1 97.12 84 ASP B O 1
ATOM 2907 N N . LYS B 1 85 ? -15.547 23.406 20.453 1 95.62 85 LYS B N 1
ATOM 2908 C CA . LYS B 1 85 ? -15.984 23.453 21.844 1 95.62 85 LYS B CA 1
ATOM 2909 C C . LYS B 1 85 ? -17.359 22.812 22.016 1 95.62 85 LYS B C 1
ATOM 2911 O O . LYS B 1 85 ? -17.766 22.5 23.141 1 95.62 85 LYS B O 1
ATOM 2916 N N . GLU B 1 86 ? -18.031 22.625 20.938 1 96.81 86 GLU B N 1
ATOM 2917 C CA . GLU B 1 86 ? -19.375 22.062 20.984 1 96.81 86 GLU B CA 1
ATOM 2918 C C . GLU B 1 86 ? -19.406 20.641 20.453 1 96.81 86 GLU B C 1
ATOM 2920 O O . GLU B 1 86 ? -20.469 20.125 20.078 1 96.81 86 GLU B O 1
ATOM 2925 N N . TYR B 1 87 ? -18.25 20.062 20.422 1 97.06 87 TYR B N 1
ATOM 2926 C CA . TYR B 1 87 ? -18.141 18.703 19.906 1 97.06 87 TYR B CA 1
ATOM 2927 C C . TYR B 1 87 ? -18.953 17.734 20.766 1 97.06 87 TYR B C 1
ATOM 2929 O O . TYR B 1 87 ? -18.906 17.797 22 1 97.06 87 TYR B O 1
ATOM 2937 N N . GLU B 1 88 ? -19.719 16.906 20.094 1 97.25 88 GLU B N 1
ATOM 2938 C CA . GLU B 1 88 ? -20.422 15.828 20.766 1 97.25 88 GLU B CA 1
ATOM 2939 C C . GLU B 1 88 ? -19.719 14.492 20.547 1 97.25 88 GLU B C 1
ATOM 2941 O O . GLU B 1 88 ? -19.656 13.992 19.422 1 97.25 88 GLU B O 1
ATOM 2946 N N . PHE B 1 89 ? -19.25 13.906 21.641 1 98 89 PHE B N 1
ATOM 2947 C CA . PHE B 1 89 ? -18.516 12.648 21.578 1 98 89 PHE B CA 1
ATOM 2948 C C . PHE B 1 89 ? -19.422 11.516 21.125 1 98 89 PHE B C 1
ATOM 2950 O O . PHE B 1 89 ? -20.594 11.453 21.531 1 98 89 PHE B O 1
ATOM 2957 N N . LYS B 1 90 ? -18.938 10.688 20.375 1 95.88 90 LYS B N 1
ATOM 2958 C CA . LYS B 1 90 ? -19.688 9.555 19.828 1 95.88 90 LYS B CA 1
ATOM 2959 C C . LYS B 1 90 ? -19.797 8.422 20.844 1 95.88 90 LYS B C 1
ATOM 2961 O O . LYS B 1 90 ? -20.75 7.641 20.812 1 95.88 90 LYS B O 1
ATOM 2966 N N . ARG B 1 91 ? -18.797 8.359 21.734 1 96.69 91 ARG B N 1
ATOM 2967 C CA . ARG B 1 91 ? -18.734 7.301 22.734 1 96.69 91 ARG B CA 1
ATOM 2968 C C . ARG B 1 91 ? -18.531 7.879 24.125 1 96.69 91 ARG B C 1
ATOM 2970 O O . ARG B 1 91 ? -17.797 8.852 24.312 1 96.69 91 ARG B O 1
ATOM 2977 N N . PRO B 1 92 ? -19.125 7.152 25.062 1 97.19 92 PRO B N 1
ATOM 2978 C CA . PRO B 1 92 ? -18.906 7.621 26.438 1 97.19 92 PRO B CA 1
ATOM 2979 C C . PRO B 1 92 ? -17.453 7.547 26.859 1 97.19 92 PRO B C 1
ATOM 2981 O O . PRO B 1 92 ? -16.984 8.398 27.625 1 97.19 92 PRO B O 1
ATOM 2984 N N . GLU B 1 93 ? -16.766 6.57 26.438 1 96.38 93 GLU B N 1
ATOM 2985 C CA . GLU B 1 93 ? -15.352 6.402 26.781 1 96.38 93 GLU B CA 1
ATOM 2986 C C . GLU B 1 93 ? -14.516 7.574 26.266 1 96.38 93 GLU B C 1
ATOM 2988 O O . GLU B 1 93 ? -13.555 7.988 26.922 1 96.38 93 GLU B O 1
ATOM 2993 N N . SER B 1 94 ? -14.891 8.109 25.141 1 97.19 94 SER B N 1
ATOM 2994 C CA . SER B 1 94 ? -14.211 9.281 24.594 1 97.19 94 SER B CA 1
ATOM 2995 C C . SER B 1 94 ? -14.484 10.523 25.438 1 97.19 94 SER B C 1
ATOM 2997 O O . SER B 1 94 ? -13.586 11.328 25.672 1 97.19 94 SER B O 1
ATOM 2999 N N . ALA B 1 95 ? -15.711 10.641 25.797 1 96.75 95 ALA B N 1
ATOM 3000 C CA . ALA B 1 95 ? -16.078 11.773 26.641 1 96.75 95 ALA B CA 1
ATOM 3001 C C . ALA B 1 95 ? -15.289 11.766 27.953 1 96.75 95 ALA B C 1
ATOM 3003 O O . ALA B 1 95 ? -14.859 12.82 28.422 1 96.75 95 ALA B O 1
ATOM 3004 N N . ALA B 1 96 ? -15.094 10.594 28.469 1 96.44 96 ALA B N 1
ATOM 3005 C CA . ALA B 1 96 ? -14.43 10.445 29.75 1 96.44 96 ALA B CA 1
ATOM 3006 C C . ALA B 1 96 ? -12.969 10.875 29.672 1 96.44 96 ALA B C 1
ATOM 3008 O O . ALA B 1 96 ? -12.391 11.352 30.656 1 96.44 96 ALA B O 1
ATOM 3009 N N . THR B 1 97 ? -12.352 10.758 28.516 1 95.25 97 THR B N 1
ATOM 3010 C CA . THR B 1 97 ? -10.922 11.039 28.391 1 95.25 97 THR B CA 1
ATOM 3011 C C . THR B 1 97 ? -10.688 12.297 27.562 1 95.25 97 THR B C 1
ATOM 3013 O O . THR B 1 97 ? -9.547 12.711 27.359 1 95.25 97 THR B O 1
ATOM 3016 N N . GLY B 1 98 ? -11.797 12.891 27.078 1 95.31 98 GLY B N 1
ATOM 3017 C CA . GLY B 1 98 ? -11.688 14.102 26.266 1 95.31 98 GLY B CA 1
ATOM 3018 C C . GLY B 1 98 ? -11.43 13.812 24.797 1 95.31 98 GLY B C 1
ATOM 3019 O O . GLY B 1 98 ? -11.133 14.727 24.031 1 95.31 98 GLY B O 1
ATOM 3020 N N . GLY B 1 99 ? -11.438 12.555 24.359 1 97.69 99 GLY B N 1
ATOM 3021 C CA . GLY B 1 99 ? -11.25 12.148 22.984 1 97.69 99 GLY B CA 1
ATOM 3022 C C . GLY B 1 99 ? -10.492 10.844 22.844 1 97.69 99 GLY B C 1
ATOM 3023 O O . GLY B 1 99 ? -9.812 10.414 23.766 1 97.69 99 GLY B O 1
ATOM 3024 N N . ALA B 1 100 ? -10.648 10.211 21.703 1 97.5 100 ALA B N 1
ATOM 3025 C CA . ALA B 1 100 ? -9.977 8.938 21.438 1 97.5 100 ALA B CA 1
ATOM 3026 C C . ALA B 1 100 ? -9.945 8.625 19.953 1 97.5 100 ALA B C 1
ATOM 3028 O O . ALA B 1 100 ? -10.711 9.195 19.172 1 97.5 100 ALA B O 1
ATOM 3029 N N . VAL B 1 101 ? -9 7.793 19.594 1 98 101 VAL B N 1
ATOM 3030 C CA . VAL B 1 101 ? -8.914 7.211 18.266 1 98 101 VAL B CA 1
ATOM 3031 C C . VAL B 1 101 ? -9.094 5.695 18.344 1 98 101 VAL B C 1
ATOM 3033 O O . VAL B 1 101 ? -8.375 5.02 19.094 1 98 101 VAL B O 1
ATOM 3036 N N . TYR B 1 102 ? -9.984 5.117 17.578 1 98.12 102 TYR B N 1
ATOM 3037 C CA . TYR B 1 102 ? -10.305 3.699 17.688 1 98.12 102 TYR B CA 1
ATOM 3038 C C . TYR B 1 102 ? -9.82 2.936 16.469 1 98.12 102 TYR B C 1
ATOM 3040 O O . TYR B 1 102 ? -10.484 2.008 16 1 98.12 102 TYR B O 1
ATOM 3048 N N . TRP B 1 103 ? -8.703 3.361 15.922 1 97.69 103 TRP B N 1
ATOM 3049 C CA . TRP B 1 103 ? -8.164 2.746 14.711 1 97.69 103 TRP B CA 1
ATOM 3050 C C . TRP B 1 103 ? -7.441 1.445 15.039 1 97.69 103 TRP B C 1
ATOM 3052 O O . TRP B 1 103 ? -7.285 0.578 14.18 1 97.69 103 TRP B O 1
ATOM 3062 N N . ASN B 1 104 ? -6.984 1.263 16.281 1 93.12 104 ASN B N 1
ATOM 3063 C CA . ASN B 1 104 ? -6.254 0.061 16.672 1 93.12 104 ASN B CA 1
ATOM 3064 C C . ASN B 1 104 ? -7.145 -1.176 16.625 1 93.12 104 ASN B C 1
ATOM 3066 O O . ASN B 1 104 ? -6.652 -2.301 16.531 1 93.12 104 ASN B O 1
ATOM 3070 N N . ASP B 1 105 ? -8.406 -0.948 16.625 1 90.5 105 ASP B N 1
ATOM 3071 C CA . ASP B 1 105 ? -9.367 -2.045 16.641 1 90.5 105 ASP B CA 1
ATOM 3072 C C . ASP B 1 105 ? -9.727 -2.479 15.227 1 90.5 105 ASP B C 1
ATOM 3074 O O . ASP B 1 105 ? -10.414 -3.482 15.031 1 90.5 105 ASP B O 1
ATOM 3078 N N . LEU B 1 106 ? -9.227 -1.77 14.305 1 94.44 106 LEU B N 1
ATOM 3079 C CA . LEU B 1 106 ? -9.625 -2.023 12.922 1 94.44 106 LEU B CA 1
ATOM 3080 C C . LEU B 1 106 ? -8.617 -2.936 12.227 1 94.44 106 LEU B C 1
ATOM 3082 O O . LEU B 1 106 ? -7.41 -2.801 12.43 1 94.44 106 LEU B O 1
ATOM 3086 N N . ASP B 1 107 ? -9.07 -3.854 11.43 1 91 107 ASP B N 1
ATOM 3087 C CA . ASP B 1 107 ? -8.234 -4.758 10.648 1 91 107 ASP B CA 1
ATOM 3088 C C . ASP B 1 107 ? -7.758 -4.09 9.359 1 91 107 ASP B C 1
ATOM 3090 O O . ASP B 1 107 ? -8.539 -3.9 8.43 1 91 107 ASP B O 1
ATOM 3094 N N . GLU B 1 108 ? -6.504 -3.799 9.25 1 89.25 108 GLU B N 1
ATOM 3095 C CA . GLU B 1 108 ? -5.949 -3.088 8.102 1 89.25 108 GLU B CA 1
ATOM 3096 C C . GLU B 1 108 ? -5.914 -3.979 6.863 1 89.25 108 GLU B C 1
ATOM 3098 O O . GLU B 1 108 ? -5.734 -3.492 5.746 1 89.25 108 GLU B O 1
ATOM 3103 N N . TRP B 1 109 ? -6.145 -5.27 7.039 1 85.94 109 TRP B N 1
ATOM 3104 C CA . TRP B 1 109 ? -6.031 -6.199 5.918 1 85.94 109 TRP B CA 1
ATOM 3105 C C . TRP B 1 109 ? -7.406 -6.539 5.355 1 85.94 109 TRP B C 1
ATOM 3107 O O . TRP B 1 109 ? -7.512 -7.242 4.348 1 85.94 109 TRP B O 1
ATOM 3117 N N . ASP B 1 110 ? -8.461 -6.051 5.992 1 88.06 110 ASP B N 1
ATOM 3118 C CA . ASP B 1 110 ? -9.805 -6.262 5.473 1 88.06 110 ASP B CA 1
ATOM 3119 C C . ASP B 1 110 ? -10.078 -5.344 4.281 1 88.06 110 ASP B C 1
ATOM 3121 O O . ASP B 1 110 ? -10.57 -4.227 4.453 1 88.06 110 ASP B O 1
ATOM 3125 N N . GLY B 1 111 ? -9.914 -5.832 3.154 1 85.81 111 GLY B N 1
ATOM 3126 C CA . GLY B 1 111 ? -10.062 -5.062 1.929 1 85.81 111 GLY B CA 1
ATOM 3127 C C . GLY B 1 111 ? -11.5 -4.688 1.627 1 85.81 111 GLY B C 1
ATOM 3128 O O . GLY B 1 111 ? -11.758 -3.777 0.835 1 85.81 111 GLY B O 1
ATOM 3129 N N . THR B 1 112 ? -12.438 -5.402 2.176 1 86.62 112 THR B N 1
ATOM 3130 C CA . THR B 1 112 ? -13.844 -5.121 1.906 1 86.62 112 THR B CA 1
ATOM 3131 C C . THR B 1 112 ? -14.25 -3.771 2.496 1 86.62 112 THR B C 1
ATOM 3133 O O . THR B 1 112 ? -15.281 -3.205 2.119 1 86.62 112 THR B O 1
ATOM 3136 N N . LYS B 1 113 ? -13.422 -3.277 3.348 1 91.81 113 LYS B N 1
ATOM 3137 C CA . LYS B 1 113 ? -13.727 -2.016 4.012 1 91.81 113 LYS B CA 1
ATOM 3138 C C . LYS B 1 113 ? -13.195 -0.828 3.217 1 91.81 113 LYS B C 1
ATOM 3140 O O . LYS B 1 113 ? -13.469 0.326 3.549 1 91.81 113 LYS B O 1
ATOM 3145 N N . GLU B 1 114 ? -12.484 -1.131 2.135 1 92.69 114 GLU B N 1
ATOM 3146 C CA . GLU B 1 114 ? -11.953 -0.06 1.298 1 92.69 114 GLU B CA 1
ATOM 3147 C C . GLU B 1 114 ? -13.07 0.706 0.601 1 92.69 114 GLU B C 1
ATOM 3149 O O . GLU B 1 114 ? -12.898 1.872 0.238 1 92.69 114 GLU B O 1
ATOM 3154 N N . PHE B 1 115 ? -14.227 0.139 0.433 1 91.88 115 PHE B N 1
ATOM 3155 C CA . PHE B 1 115 ? -15.336 0.746 -0.291 1 91.88 115 PHE B CA 1
ATOM 3156 C C . PHE B 1 115 ? -15.844 1.984 0.438 1 91.88 115 PHE B C 1
ATOM 3158 O O . PHE B 1 115 ? -16.344 2.92 -0.191 1 91.88 115 PHE B O 1
ATOM 3165 N N . ASP B 1 116 ? -15.719 2.027 1.711 1 95.25 116 ASP B N 1
ATOM 3166 C CA . ASP B 1 116 ? -16.188 3.145 2.525 1 95.25 116 ASP B CA 1
ATOM 3167 C C . ASP B 1 116 ? -15.211 3.449 3.658 1 95.25 116 ASP B C 1
ATOM 3169 O O . ASP B 1 116 ? -15.625 3.707 4.789 1 95.25 116 ASP B O 1
ATOM 3173 N N . GLY B 1 117 ? -13.977 3.324 3.344 1 96.69 117 GLY B N 1
ATOM 3174 C CA . GLY B 1 117 ? -12.922 3.492 4.34 1 96.69 117 GLY B CA 1
ATOM 3175 C C . GLY B 1 117 ? -12.844 4.902 4.883 1 96.69 117 GLY B C 1
ATOM 3176 O O . GLY B 1 117 ? -12.562 5.102 6.07 1 96.69 117 GLY B O 1
ATOM 3177 N N . ARG B 1 118 ? -13.141 5.891 4.086 1 97.12 118 ARG B N 1
ATOM 3178 C CA . ARG B 1 118 ? -13.078 7.289 4.496 1 97.12 118 ARG B CA 1
ATOM 3179 C C . ARG B 1 118 ? -14.023 7.559 5.664 1 97.12 118 ARG B C 1
ATOM 3181 O O . ARG B 1 118 ? -13.617 8.109 6.684 1 97.12 118 ARG B O 1
ATOM 3188 N N . ARG B 1 119 ? -15.188 7.172 5.496 1 96.69 119 ARG B N 1
ATOM 3189 C CA . ARG B 1 119 ? -16.203 7.363 6.531 1 96.69 119 ARG B CA 1
ATOM 3190 C C . ARG B 1 119 ? -15.875 6.535 7.77 1 96.69 119 ARG B C 1
ATOM 3192 O O . ARG B 1 119 ? -15.961 7.035 8.898 1 96.69 119 ARG B O 1
ATOM 3199 N N . GLU B 1 120 ? -15.539 5.27 7.555 1 97.19 120 GLU B N 1
ATOM 3200 C CA . GLU B 1 120 ? -15.242 4.395 8.688 1 97.19 120 GLU B CA 1
ATOM 3201 C C . GLU B 1 120 ? -14.141 4.984 9.57 1 97.19 120 GLU B C 1
ATOM 3203 O O . GLU B 1 120 ? -14.281 5.031 10.789 1 97.19 120 GLU B O 1
ATOM 3208 N N . LEU B 1 121 ? -13.078 5.422 8.914 1 98.06 121 LEU B N 1
ATOM 3209 C CA . LEU B 1 121 ? -11.938 5.945 9.656 1 98.06 121 LEU B CA 1
ATOM 3210 C C . LEU B 1 121 ? -12.289 7.281 10.312 1 98.06 121 LEU B C 1
ATOM 3212 O O . LEU B 1 121 ? -11.898 7.543 11.453 1 98.06 121 LEU B O 1
ATOM 3216 N N . ARG B 1 122 ? -13.008 8.109 9.602 1 97.19 122 ARG B N 1
ATOM 3217 C CA . ARG B 1 122 ? -13.461 9.367 10.18 1 97.19 122 ARG B CA 1
ATOM 3218 C C . ARG B 1 122 ? -14.312 9.125 11.422 1 97.19 122 ARG B C 1
ATOM 3220 O O . ARG B 1 122 ? -14.109 9.781 12.453 1 97.19 122 ARG B O 1
ATOM 3227 N N . ASP B 1 123 ? -15.18 8.156 11.328 1 96.38 123 ASP B N 1
ATOM 3228 C CA . ASP B 1 123 ? -16.094 7.879 12.422 1 96.38 123 ASP B CA 1
ATOM 3229 C C . ASP B 1 123 ? -15.359 7.293 13.625 1 96.38 123 ASP B C 1
ATOM 3231 O O . ASP B 1 123 ? -15.82 7.406 14.758 1 96.38 123 ASP B O 1
ATOM 3235 N N . ALA B 1 124 ? -14.25 6.715 13.352 1 97.75 124 ALA B N 1
ATOM 3236 C CA . ALA B 1 124 ? -13.469 6.094 14.414 1 97.75 124 ALA B CA 1
ATOM 3237 C C . ALA B 1 124 ? -12.555 7.113 15.086 1 97.75 124 ALA B C 1
ATOM 3239 O O . ALA B 1 124 ? -11.82 6.777 16.016 1 97.75 124 ALA B O 1
ATOM 3240 N N . MET B 1 125 ? -12.5 8.281 14.609 1 97.88 125 MET B N 1
ATOM 3241 C CA . MET B 1 125 ? -11.891 9.422 15.297 1 97.88 125 MET B CA 1
ATOM 3242 C C . MET B 1 125 ? -12.93 10.156 16.141 1 97.88 125 MET B C 1
ATOM 3244 O O . MET B 1 125 ? -13.852 10.766 15.602 1 97.88 125 MET B O 1
ATOM 3248 N N . ASP B 1 126 ? -12.75 10.062 17.453 1 98.12 126 ASP B N 1
ATOM 3249 C CA . ASP B 1 126 ? -13.719 10.664 18.375 1 98.12 126 ASP B CA 1
ATOM 3250 C C . ASP B 1 126 ? -13.047 11.656 19.312 1 98.12 126 ASP B C 1
ATOM 3252 O O . ASP B 1 126 ? -12.859 11.375 20.5 1 98.12 126 ASP B O 1
ATOM 3256 N N . PHE B 1 127 ? -12.781 12.812 18.75 1 98.19 127 PHE B N 1
ATOM 3257 C CA . PHE B 1 127 ? -12.133 13.883 19.5 1 98.19 127 PHE B CA 1
ATOM 3258 C C . PHE B 1 127 ? -12.477 15.242 18.906 1 98.19 127 PHE B C 1
ATOM 3260 O O . PHE B 1 127 ? -12.859 15.344 17.75 1 98.19 127 PHE B O 1
ATOM 3267 N N . PRO B 1 128 ? -12.289 16.328 19.641 1 97.75 128 PRO B N 1
ATOM 3268 C CA . PRO B 1 128 ? -12.828 17.625 19.234 1 97.75 128 PRO B CA 1
ATOM 3269 C C . PRO B 1 128 ? -11.859 18.422 18.359 1 97.75 128 PRO B C 1
ATOM 3271 O O . PRO B 1 128 ? -12.211 19.5 17.875 1 97.75 128 PRO B O 1
ATOM 3274 N N . MET B 1 129 ? -10.68 17.984 18.062 1 97.81 129 MET B N 1
ATOM 3275 C CA . MET B 1 129 ? -9.719 18.719 17.25 1 97.81 129 MET B CA 1
ATOM 3276 C C . MET B 1 129 ? -10.102 18.641 15.766 1 97.81 129 MET B C 1
ATOM 3278 O O . MET B 1 129 ? -10.336 17.562 15.234 1 97.81 129 MET B O 1
ATOM 3282 N N . VAL B 1 130 ? -10.102 19.844 15.094 1 97.88 130 VAL B N 1
ATOM 3283 C CA . VAL B 1 130 ? -10.602 19.844 13.727 1 97.88 130 VAL B CA 1
ATOM 3284 C C . VAL B 1 130 ? -9.5 20.281 12.766 1 97.88 130 VAL B C 1
ATOM 3286 O O . VAL B 1 130 ? -9.609 20.094 11.555 1 97.88 130 VAL B O 1
ATOM 3289 N N . SER B 1 131 ? -8.5 20.891 13.273 1 97.75 131 SER B N 1
ATOM 3290 C CA . SER B 1 131 ? -7.363 21.328 12.453 1 97.75 131 SER B CA 1
ATOM 3291 C C . SER B 1 131 ? -6.082 21.375 13.273 1 97.75 131 SER B C 1
ATOM 3293 O O . SER B 1 131 ? -6.129 21.531 14.5 1 97.75 131 SER B O 1
ATOM 3295 N N . VAL B 1 132 ? -4.973 21.203 12.586 1 97.06 132 VAL B N 1
ATOM 3296 C CA . VAL B 1 132 ? -3.719 21.141 13.336 1 97.06 132 VAL B CA 1
ATOM 3297 C C . VAL B 1 132 ? -2.604 21.797 12.516 1 97.06 132 VAL B C 1
ATOM 3299 O O . VAL B 1 132 ? -2.643 21.781 11.281 1 97.06 132 VAL B O 1
ATOM 3302 N N . VAL B 1 133 ? -1.738 22.422 13.133 1 95.88 133 VAL B N 1
ATOM 3303 C CA . VAL B 1 133 ? -0.443 22.828 12.609 1 95.88 133 VAL B CA 1
ATOM 3304 C C . VAL B 1 133 ? 0.676 22.25 13.469 1 95.88 133 VAL B C 1
ATOM 3306 O O . VAL B 1 133 ? 0.692 22.438 14.688 1 95.88 133 VAL B O 1
ATOM 3309 N N . ILE B 1 134 ? 1.53 21.516 12.82 1 94.75 134 ILE B N 1
ATOM 3310 C CA . ILE B 1 134 ? 2.619 20.844 13.531 1 94.75 134 ILE B CA 1
ATOM 3311 C C . ILE B 1 134 ? 3.922 21.609 13.305 1 94.75 134 ILE B C 1
ATOM 3313 O O . ILE B 1 134 ? 4.344 21.812 12.164 1 94.75 134 ILE B O 1
ATOM 3317 N N . SER B 1 135 ? 4.512 21.984 14.391 1 94.56 135 SER B N 1
ATOM 3318 C CA . SER B 1 135 ? 5.758 22.734 14.344 1 94.56 135 SER B CA 1
ATOM 3319 C C . SER B 1 135 ? 6.785 22.172 15.32 1 94.56 135 SER B C 1
ATOM 3321 O O . SER B 1 135 ? 6.422 21.609 16.359 1 94.56 135 SER B O 1
ATOM 3323 N N . VAL B 1 136 ? 7.98 22.297 14.914 1 93.19 136 VAL B N 1
ATOM 3324 C CA . VAL B 1 136 ? 9.102 21.891 15.758 1 93.19 136 VAL B CA 1
ATOM 3325 C C . VAL B 1 136 ? 10.203 22.938 15.695 1 93.19 136 VAL B C 1
ATOM 3327 O O . VAL B 1 136 ? 10.219 23.781 14.797 1 93.19 136 VAL B O 1
ATOM 3330 N N . ASP B 1 137 ? 11 22.953 16.734 1 93.38 137 ASP B N 1
ATOM 3331 C CA . ASP B 1 137 ? 12.258 23.688 16.625 1 93.38 137 ASP B CA 1
ATOM 3332 C C . ASP B 1 137 ? 13.258 22.938 15.75 1 93.38 137 ASP B C 1
ATOM 3334 O O . ASP B 1 137 ? 13.641 21.797 16.062 1 93.38 137 ASP B O 1
ATOM 3338 N N . ASP B 1 138 ? 13.656 23.562 14.773 1 90.44 138 ASP B N 1
ATOM 3339 C CA . ASP B 1 138 ? 14.531 22.875 13.828 1 90.44 138 ASP B CA 1
ATOM 3340 C C . ASP B 1 138 ? 15.852 22.484 14.484 1 90.44 138 ASP B C 1
ATOM 3342 O O . ASP B 1 138 ? 16.531 21.578 14.023 1 90.44 138 ASP B O 1
ATOM 3346 N N . ALA B 1 139 ? 16.219 23.188 15.516 1 89 139 ALA B N 1
ATOM 3347 C CA . ALA B 1 139 ? 17.422 22.812 16.25 1 89 139 ALA B CA 1
ATOM 3348 C C . ALA B 1 139 ? 17.25 21.453 16.922 1 89 139 ALA B C 1
ATOM 3350 O O . ALA B 1 139 ? 18.234 20.719 17.078 1 89 139 ALA B O 1
ATOM 3351 N N . ASP B 1 140 ? 16.062 21.141 17.25 1 83.88 140 ASP B N 1
ATOM 3352 C CA . ASP B 1 140 ? 15.781 19.875 17.922 1 83.88 140 ASP B CA 1
ATOM 3353 C C . ASP B 1 140 ? 15.539 18.75 16.922 1 83.88 140 ASP B C 1
ATOM 3355 O O . ASP B 1 140 ? 15.922 17.609 17.156 1 83.88 140 ASP B O 1
ATOM 3359 N N . GLN B 1 141 ? 14.859 19.125 15.906 1 78.19 141 GLN B N 1
ATOM 3360 C CA . GLN B 1 141 ? 14.5 18.172 14.859 1 78.19 141 GLN B CA 1
ATOM 3361 C C . GLN B 1 141 ? 14.766 18.75 13.477 1 78.19 141 GLN B C 1
ATOM 3363 O O . GLN B 1 141 ? 13.836 19.141 12.766 1 78.19 141 GLN B O 1
ATOM 3368 N N . PRO B 1 142 ? 15.969 18.688 13.141 1 66.62 142 PRO B N 1
ATOM 3369 C CA . PRO B 1 142 ? 16.266 19.25 11.82 1 66.62 142 PRO B CA 1
ATOM 3370 C C . PRO B 1 142 ? 15.562 18.5 10.695 1 66.62 142 PRO B C 1
ATOM 3372 O O . PRO B 1 142 ? 15.312 17.297 10.805 1 66.62 142 PRO B O 1
ATOM 3375 N N . PRO B 1 143 ? 15.102 19.438 9.773 1 61.94 143 PRO B N 1
ATOM 3376 C CA . PRO B 1 143 ? 14.438 18.766 8.656 1 61.94 143 PRO B CA 1
ATOM 3377 C C . PRO B 1 143 ? 15.305 17.688 8.023 1 61.94 143 PRO B C 1
ATOM 3379 O O . PRO B 1 143 ? 16.531 17.828 7.941 1 61.94 143 PRO B O 1
ATOM 3382 N N . LYS B 1 144 ? 15.023 16.578 8.367 1 50.81 144 LYS B N 1
ATOM 3383 C CA . LYS B 1 144 ? 15.789 15.547 7.688 1 50.81 144 LYS B CA 1
ATOM 3384 C C . LYS B 1 144 ? 15.422 15.461 6.211 1 50.81 144 LYS B C 1
ATOM 3386 O O . LYS B 1 144 ? 14.258 15.25 5.867 1 50.81 144 LYS B O 1
ATOM 3391 N N . VAL B 1 145 ? 15.906 16.562 5.551 1 43.53 145 VAL B N 1
ATOM 3392 C CA . VAL B 1 145 ? 15.75 16.234 4.145 1 43.53 145 VAL B CA 1
ATOM 3393 C C . VAL B 1 145 ? 16.281 14.82 3.889 1 43.53 145 VAL B C 1
ATOM 3395 O O . VAL B 1 145 ? 17.453 14.656 3.5 1 43.53 145 VAL B O 1
ATOM 3398 N N . VAL B 1 146 ? 16.531 14.211 4.93 1 37.09 146 VAL B N 1
ATOM 3399 C CA . VAL B 1 146 ? 17.234 12.961 4.676 1 37.09 146 VAL B CA 1
ATOM 3400 C C . VAL B 1 146 ? 16.5 12.156 3.605 1 37.09 146 VAL B C 1
ATOM 3402 O O . VAL B 1 146 ? 15.305 11.898 3.729 1 37.09 146 VAL B O 1
ATOM 3405 N N . PRO B 1 147 ? 17.094 12.016 2.607 1 35.47 147 PRO B N 1
ATOM 3406 C CA . PRO B 1 147 ? 16.781 10.953 1.648 1 35.47 147 PRO B CA 1
ATOM 3407 C C . PRO B 1 147 ? 16.391 9.648 2.328 1 35.47 147 PRO B C 1
ATOM 3409 O O . PRO B 1 147 ? 17.062 9.211 3.27 1 35.47 147 PRO B O 1
ATOM 3412 N N . GLY B 1 148 ? 15.141 9.234 2.266 1 36.62 148 GLY B N 1
ATOM 3413 C CA . GLY B 1 148 ? 14.789 7.914 2.766 1 36.62 148 GLY B CA 1
ATOM 3414 C C . GLY B 1 148 ? 13.82 7.953 3.93 1 36.62 148 GLY B C 1
ATOM 3415 O O . GLY B 1 148 ? 13.281 6.922 4.328 1 36.62 148 GLY B O 1
ATOM 3416 N N . THR B 1 149 ? 14.102 9.078 4.766 1 39.16 149 THR B N 1
ATOM 3417 C CA . THR B 1 149 ? 13.148 9 5.867 1 39.16 149 THR B CA 1
ATOM 3418 C C . THR B 1 149 ? 11.781 9.531 5.438 1 39.16 149 THR B C 1
ATOM 3420 O O . THR B 1 149 ? 11.555 10.742 5.453 1 39.16 149 THR B O 1
ATOM 3423 N N . SER B 1 150 ? 11.352 9.266 4.363 1 46.25 150 SER B N 1
ATOM 3424 C CA . SER B 1 150 ? 9.953 9.531 4.039 1 46.25 150 SER B CA 1
ATOM 3425 C C . SER B 1 150 ? 9.078 9.469 5.285 1 46.25 150 SER B C 1
ATOM 3427 O O . SER B 1 150 ? 9.391 8.75 6.238 1 46.25 150 SER B O 1
ATOM 3429 N N . PRO B 1 151 ? 8.336 10.695 5.445 1 53.34 151 PRO B N 1
ATOM 3430 C CA . PRO B 1 151 ? 7.352 10.359 6.48 1 53.34 151 PRO B CA 1
ATOM 3431 C C . PRO B 1 151 ? 6.996 8.875 6.488 1 53.34 151 PRO B C 1
ATOM 3433 O O . PRO B 1 151 ? 6.637 8.312 5.453 1 53.34 151 PRO B O 1
ATOM 3436 N N . VAL B 1 152 ? 7.438 8.289 7.457 1 56.94 152 VAL B N 1
ATOM 3437 C CA . VAL B 1 152 ? 7.332 6.848 7.668 1 56.94 152 VAL B CA 1
ATOM 3438 C C . VAL B 1 152 ? 5.918 6.379 7.348 1 56.94 152 VAL B C 1
ATOM 3440 O O . VAL B 1 152 ? 4.941 6.988 7.793 1 56.94 152 VAL B O 1
ATOM 3443 N N . GLY B 1 153 ? 5.832 5.812 6.242 1 74.88 153 GLY B N 1
ATOM 3444 C CA . GLY B 1 153 ? 4.594 5.074 6.051 1 74.88 153 GLY B CA 1
ATOM 3445 C C . GLY B 1 153 ? 3.861 5.465 4.781 1 74.88 153 GLY B C 1
ATOM 3446 O O . GLY B 1 153 ? 2.812 4.898 4.465 1 74.88 153 GLY B O 1
ATOM 3447 N N . ILE B 1 154 ? 4.398 6.582 4.07 1 85.69 154 ILE B N 1
ATOM 3448 C CA . ILE B 1 154 ? 3.777 6.902 2.787 1 85.69 154 ILE B CA 1
ATOM 3449 C C . ILE B 1 154 ? 4.578 6.262 1.654 1 85.69 154 ILE B C 1
ATOM 3451 O O . ILE B 1 154 ? 5.719 6.648 1.398 1 85.69 154 ILE B O 1
ATOM 3455 N N . PRO B 1 155 ? 4.035 5.477 0.937 1 88.12 155 PRO B N 1
ATOM 3456 C CA . PRO B 1 155 ? 4.793 4.68 -0.032 1 88.12 155 PRO B CA 1
ATOM 3457 C C . PRO B 1 155 ? 5.539 5.539 -1.05 1 88.12 155 PRO B C 1
ATOM 3459 O O . PRO B 1 155 ? 6.688 5.246 -1.387 1 88.12 155 PRO B O 1
ATOM 3462 N N . HIS B 1 156 ? 5.039 6.664 -1.533 1 90.94 156 HIS B N 1
ATOM 3463 C CA . HIS B 1 156 ? 5.648 7.488 -2.57 1 90.94 156 HIS B CA 1
ATOM 3464 C C . HIS B 1 156 ? 6.406 8.664 -1.966 1 90.94 156 HIS B C 1
ATOM 3466 O O . HIS B 1 156 ? 6.852 9.562 -2.689 1 90.94 156 HIS B O 1
ATOM 3472 N N . GLY B 1 157 ? 6.551 8.586 -0.64 1 89 157 GLY B N 1
ATOM 3473 C CA . GLY B 1 157 ? 7.227 9.688 0.034 1 89 157 GLY B CA 1
ATOM 3474 C C . GLY B 1 157 ? 8.625 9.938 -0.489 1 89 157 GLY B C 1
ATOM 3475 O O . GLY B 1 157 ? 9.031 11.086 -0.674 1 89 157 GLY B O 1
ATOM 3476 N N . HIS B 1 158 ? 9.305 8.914 -0.776 1 87.44 158 HIS B N 1
ATOM 3477 C CA . HIS B 1 158 ? 10.68 9.031 -1.235 1 87.44 158 HIS B CA 1
ATOM 3478 C C . HIS B 1 158 ? 10.75 9.688 -2.609 1 87.44 158 HIS B C 1
ATOM 3480 O O . HIS B 1 158 ? 11.703 10.414 -2.91 1 87.44 158 HIS B O 1
ATOM 3486 N N . PHE B 1 159 ? 9.805 9.461 -3.432 1 90.69 159 PHE B N 1
ATOM 3487 C CA . PHE B 1 159 ? 9.766 10.102 -4.738 1 90.69 159 PHE B CA 1
ATOM 3488 C C . PHE B 1 159 ? 9.492 11.594 -4.602 1 90.69 159 PHE B C 1
ATOM 3490 O O . PHE B 1 159 ? 10 12.398 -5.387 1 90.69 159 PHE B O 1
ATOM 3497 N N . TYR B 1 160 ? 8.703 11.938 -3.637 1 90.81 160 TYR B N 1
ATOM 3498 C CA . TYR B 1 160 ? 8.445 13.352 -3.361 1 90.81 160 TYR B CA 1
ATOM 3499 C C . TYR B 1 160 ? 9.742 14.078 -3.008 1 90.81 160 TYR B C 1
ATOM 3501 O O . TYR B 1 160 ? 10.023 15.141 -3.555 1 90.81 160 TYR B O 1
ATOM 3509 N N . PHE B 1 161 ? 10.438 13.477 -2.129 1 87.19 161 PHE B N 1
ATOM 3510 C CA . PHE B 1 161 ? 11.672 14.117 -1.698 1 87.19 161 PHE B CA 1
ATOM 3511 C C . PHE B 1 161 ? 12.688 14.172 -2.84 1 87.19 161 PHE B C 1
ATOM 3513 O O . PHE B 1 161 ? 13.414 15.148 -2.984 1 87.19 161 PHE B O 1
ATOM 3520 N N . ALA B 1 162 ? 12.719 13.156 -3.604 1 88.69 162 ALA B N 1
ATOM 3521 C CA . ALA B 1 162 ? 13.594 13.156 -4.773 1 88.69 162 ALA B CA 1
ATOM 3522 C C . ALA B 1 162 ? 13.211 14.281 -5.738 1 88.69 162 ALA B C 1
ATOM 3524 O O . ALA B 1 162 ? 14.078 14.961 -6.277 1 88.69 162 ALA B O 1
ATOM 3525 N N . ALA B 1 163 ? 11.969 14.438 -5.949 1 91.69 163 ALA B N 1
ATOM 3526 C CA . ALA B 1 163 ? 11.484 15.5 -6.82 1 91.69 163 ALA B CA 1
ATOM 3527 C C . ALA B 1 163 ? 11.883 16.875 -6.281 1 91.69 163 ALA B C 1
ATOM 3529 O O . ALA B 1 163 ? 12.312 17.75 -7.039 1 91.69 163 ALA B O 1
ATOM 3530 N N . CYS B 1 164 ? 11.711 17.047 -4.988 1 90.81 164 CYS B N 1
ATOM 3531 C CA . CYS B 1 164 ? 12.062 18.312 -4.348 1 90.81 164 CYS B CA 1
ATOM 3532 C C . CYS B 1 164 ? 13.555 18.578 -4.453 1 90.81 164 CYS B C 1
ATOM 3534 O O . CYS B 1 164 ? 13.969 19.703 -4.734 1 90.81 164 CYS B O 1
ATOM 3536 N N . GLU B 1 165 ? 14.305 17.562 -4.242 1 88.44 165 GLU B N 1
ATOM 3537 C CA . GLU B 1 165 ? 15.758 17.703 -4.344 1 88.44 165 GLU B CA 1
ATOM 3538 C C . GLU B 1 165 ? 16.172 18.094 -5.758 1 88.44 165 GLU B C 1
ATOM 3540 O O . GLU B 1 165 ? 17.031 18.953 -5.941 1 88.44 165 GLU B O 1
ATOM 3545 N N . GLN B 1 166 ? 15.648 17.453 -6.641 1 90.94 166 GLN B N 1
ATOM 3546 C CA . GLN B 1 166 ? 15.945 17.766 -8.039 1 90.94 166 GLN B CA 1
ATOM 3547 C C . GLN B 1 166 ? 15.562 19.203 -8.359 1 90.94 166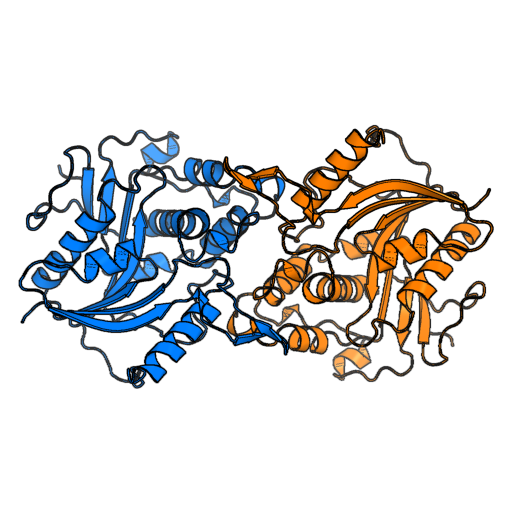 GLN B C 1
ATOM 3549 O O . GLN B 1 166 ? 16.312 19.906 -9.047 1 90.94 166 GLN B O 1
ATOM 3554 N N . ALA B 1 167 ? 14.398 19.594 -7.914 1 92.69 167 ALA B N 1
ATOM 3555 C CA . ALA B 1 167 ? 13.938 20.969 -8.148 1 92.69 167 ALA B CA 1
ATOM 3556 C C . ALA B 1 167 ? 14.852 21.969 -7.461 1 92.69 167 ALA B C 1
ATOM 3558 O O . ALA B 1 167 ? 15.195 23 -8.039 1 92.69 167 ALA B O 1
ATOM 3559 N N . ALA B 1 168 ? 15.172 21.688 -6.246 1 91.62 168 ALA B N 1
ATOM 3560 C CA . ALA B 1 168 ? 16.078 22.562 -5.5 1 91.62 168 ALA B CA 1
ATOM 3561 C C . ALA B 1 168 ? 17.406 22.734 -6.23 1 91.62 168 ALA B C 1
ATOM 3563 O O . ALA B 1 168 ? 17.906 23.844 -6.383 1 91.62 168 ALA B O 1
ATOM 3564 N N . ALA B 1 169 ? 17.969 21.641 -6.645 1 89.81 169 ALA B N 1
ATOM 3565 C CA . ALA B 1 169 ? 19.219 21.672 -7.375 1 89.81 169 ALA B CA 1
ATOM 3566 C C . ALA B 1 169 ? 19.094 22.484 -8.656 1 89.81 169 ALA B C 1
ATOM 3568 O O . ALA B 1 169 ? 19.969 23.312 -8.969 1 89.81 169 ALA B O 1
ATOM 3569 N N . ALA B 1 170 ? 18.094 22.297 -9.352 1 91.81 170 ALA B N 1
ATOM 3570 C CA . ALA B 1 170 ? 17.875 22.969 -10.625 1 91.81 170 ALA B CA 1
ATOM 3571 C C . ALA B 1 170 ? 17.688 24.469 -10.43 1 91.81 170 ALA B C 1
ATOM 3573 O O . ALA B 1 170 ? 18.016 25.266 -11.32 1 91.81 170 ALA B O 1
ATOM 3574 N N . GLN B 1 171 ? 17.203 24.828 -9.289 1 91.81 171 GLN B N 1
ATOM 3575 C CA . GLN B 1 171 ? 16.891 26.234 -9.039 1 91.81 171 GLN B CA 1
ATOM 3576 C C . GLN B 1 171 ? 17.953 26.891 -8.164 1 91.81 171 GLN B C 1
ATOM 3578 O O . GLN B 1 171 ? 17.75 27.984 -7.629 1 91.81 171 GLN B O 1
ATOM 3583 N N . GLY B 1 172 ? 19 26.172 -7.988 1 86.56 172 GLY B N 1
ATOM 3584 C CA . GLY B 1 172 ? 20.188 26.734 -7.359 1 86.56 172 GLY B CA 1
ATOM 3585 C C . GLY B 1 172 ? 20.078 26.797 -5.848 1 86.56 172 GLY B C 1
ATOM 3586 O O . GLY B 1 172 ? 20.719 27.641 -5.215 1 86.56 172 GLY B O 1
ATOM 3587 N N . VAL B 1 173 ? 19.031 26.125 -5.43 1 79.25 173 VAL B N 1
ATOM 3588 C CA . VAL B 1 173 ? 18.906 26.094 -3.979 1 79.25 173 VAL B CA 1
ATOM 3589 C C . VAL B 1 173 ? 19.859 25.062 -3.395 1 79.25 173 VAL B C 1
ATOM 3591 O O . VAL B 1 173 ? 19.891 23.906 -3.846 1 79.25 173 VAL B O 1
ATOM 3594 N N . LEU B 1 174 ? 20.953 25.438 -2.889 1 58.56 174 LEU B N 1
ATOM 3595 C CA . LEU B 1 174 ? 21.938 24.516 -2.33 1 58.56 174 LEU B CA 1
ATOM 3596 C C . LEU B 1 174 ? 21.297 23.625 -1.269 1 58.56 174 LEU B C 1
ATOM 3598 O O . LEU B 1 174 ? 20.438 24.078 -0.51 1 58.56 174 LEU B O 1
ATOM 3602 N N . PRO B 1 175 ? 21.297 22.297 -1.554 1 52.91 175 PRO B N 1
ATOM 3603 C CA . PRO B 1 175 ? 20.797 21.438 -0.484 1 52.91 175 PRO B CA 1
ATOM 3604 C C . PRO B 1 175 ? 21.234 21.906 0.904 1 52.91 175 PRO B C 1
ATOM 3606 O O . PRO B 1 175 ? 22.328 22.453 1.062 1 52.91 175 PRO B O 1
ATOM 3609 N N . ASP B 1 176 ? 20.391 22.469 1.601 1 47.81 176 ASP B N 1
ATOM 3610 C CA . ASP B 1 176 ? 20.906 22.734 2.938 1 47.81 176 ASP B CA 1
ATOM 3611 C C . ASP B 1 176 ? 21.875 21.641 3.385 1 47.81 176 ASP B C 1
ATOM 3613 O O . ASP B 1 176 ? 21.453 20.594 3.85 1 47.81 176 ASP B O 1
ATOM 3617 N N . GLY B 1 177 ? 22.656 21.266 2.553 1 42.19 177 GLY B N 1
ATOM 3618 C CA . GLY B 1 177 ? 23.719 20.281 2.811 1 42.19 177 GLY B CA 1
ATOM 3619 C C . GLY B 1 177 ? 24.047 20.156 4.281 1 42.19 177 GLY B C 1
ATOM 3620 O O . GLY B 1 177 ? 24.703 19.188 4.688 1 42.19 177 GLY B O 1
ATOM 3621 N N . ASN B 1 178 ? 24.438 21.203 4.93 1 40.06 178 ASN B N 1
ATOM 3622 C CA . ASN B 1 178 ? 25.25 21.141 6.137 1 40.06 178 ASN B CA 1
ATOM 3623 C C . ASN B 1 178 ? 24.422 20.734 7.355 1 40.06 178 ASN B C 1
ATOM 3625 O O . ASN B 1 178 ? 23.906 21.609 8.07 1 40.06 178 ASN B O 1
ATOM 3629 N N . SER B 1 179 ? 23.703 19.75 7.156 1 48.56 179 SER B N 1
ATOM 3630 C CA . SER B 1 179 ? 23.203 19.062 8.336 1 48.56 179 SER B CA 1
ATOM 3631 C C . SER B 1 179 ? 24.062 19.344 9.562 1 48.56 179 SER B C 1
ATOM 3633 O O . SER B 1 179 ? 23.656 19.078 10.695 1 48.56 179 SER B O 1
ATOM 3635 N N . ASP B 1 180 ? 25.281 19.625 9.172 1 47.66 180 ASP B N 1
ATOM 3636 C CA . ASP B 1 180 ? 26.188 19.797 10.297 1 47.66 180 ASP B CA 1
ATOM 3637 C C . ASP B 1 180 ? 26.047 21.188 10.914 1 47.66 180 ASP B C 1
ATOM 3639 O O . ASP B 1 180 ? 26.734 21.531 11.875 1 47.66 180 ASP B O 1
ATOM 3643 N N . ILE B 1 181 ? 25.234 21.969 10.211 1 54.59 181 ILE B N 1
ATOM 3644 C CA . ILE B 1 181 ? 25.172 23.281 10.852 1 54.59 181 ILE B CA 1
ATOM 3645 C C . ILE B 1 181 ? 24.25 23.219 12.07 1 54.59 181 ILE B C 1
ATOM 3647 O O . ILE B 1 181 ? 23.094 22.812 11.953 1 54.59 181 ILE B O 1
ATOM 3651 N N . MET B 1 182 ? 24.891 23.109 13.078 1 64.19 182 MET B N 1
ATOM 3652 C CA . MET B 1 182 ? 24.156 23.219 14.336 1 64.19 182 MET B CA 1
ATOM 3653 C C . MET B 1 182 ? 23.25 24.438 14.328 1 64.19 182 MET B C 1
ATOM 3655 O O . MET B 1 182 ? 23.734 25.578 14.289 1 64.19 182 MET B O 1
ATOM 3659 N N . LEU B 1 183 ? 21.891 24.141 14.148 1 78.38 183 LEU B N 1
ATOM 3660 C CA . LEU B 1 183 ? 20.906 25.219 14.219 1 78.38 183 LEU B CA 1
ATOM 3661 C C . LEU B 1 183 ? 20.75 25.719 15.648 1 78.38 183 LEU B C 1
ATOM 3663 O O . LEU B 1 183 ? 20.812 24.938 16.594 1 78.38 183 LEU B O 1
ATOM 3667 N N . GLU B 1 184 ? 20.75 27 15.828 1 88.31 184 GLU B N 1
ATOM 3668 C CA . GLU B 1 184 ? 20.5 27.609 17.141 1 88.31 184 GLU B CA 1
ATOM 3669 C C . GLU B 1 184 ? 19.047 27.406 17.562 1 88.31 184 GLU B C 1
ATOM 3671 O O . GLU B 1 184 ? 18.125 27.641 16.781 1 88.31 184 GLU B O 1
ATOM 3676 N N . PRO B 1 185 ? 18.938 26.938 18.844 1 92.06 185 PRO B N 1
ATOM 3677 C CA . PRO B 1 185 ? 17.578 26.781 19.344 1 92.06 185 PRO B CA 1
ATOM 3678 C C . PRO B 1 185 ? 16.781 28.078 19.312 1 92.06 185 PRO B C 1
ATOM 3680 O O . PRO B 1 185 ? 17.328 29.141 19.609 1 92.06 185 PRO B O 1
ATOM 3683 N N . GLY B 1 186 ? 15.57 27.984 18.844 1 93.19 186 GLY B N 1
ATOM 3684 C CA . GLY B 1 186 ? 14.664 29.125 18.922 1 93.19 186 GLY B CA 1
ATOM 3685 C C . GLY B 1 186 ? 14.828 30.094 17.766 1 93.19 186 GLY B C 1
ATOM 3686 O O . GLY B 1 186 ? 14.305 31.219 17.812 1 93.19 186 GLY B O 1
ATOM 3687 N N . VAL B 1 187 ? 15.516 29.656 16.766 1 93.75 187 VAL B N 1
ATOM 3688 C CA . VAL B 1 187 ? 15.773 30.562 15.656 1 93.75 187 VAL B CA 1
ATOM 3689 C C . VAL B 1 187 ? 14.867 30.219 14.477 1 93.75 187 VAL B C 1
ATOM 3691 O O . VAL B 1 187 ? 14.227 31.109 13.898 1 93.75 187 VAL B O 1
ATOM 3694 N N . ILE B 1 188 ? 14.797 28.953 14.141 1 93.81 188 ILE B N 1
ATOM 3695 C CA . ILE B 1 188 ? 13.992 28.516 13.008 1 93.81 188 ILE B CA 1
ATOM 3696 C C . ILE B 1 188 ? 12.898 27.562 13.492 1 93.81 188 ILE B C 1
ATOM 3698 O O . ILE B 1 188 ? 13.188 26.531 14.078 1 93.81 188 ILE B O 1
ATOM 3702 N N . LEU B 1 189 ? 11.688 27.969 13.266 1 95.38 189 LEU B N 1
ATOM 3703 C CA . LEU B 1 189 ? 10.547 27.078 13.484 1 95.38 189 LEU B CA 1
ATOM 3704 C C . LEU B 1 189 ? 10.258 26.266 12.234 1 95.38 189 LEU B C 1
ATOM 3706 O O . LEU B 1 189 ? 9.953 26.828 11.172 1 95.38 189 LEU B O 1
ATOM 3710 N N . GLY B 1 190 ? 10.391 24.953 12.391 1 93.31 190 GLY B N 1
ATOM 3711 C CA . GLY B 1 190 ? 10.07 24.062 11.273 1 93.31 190 GLY B CA 1
ATOM 3712 C C . GLY B 1 190 ? 8.625 23.609 11.266 1 93.31 190 GLY B C 1
ATOM 3713 O O . GLY B 1 190 ? 8.148 23.016 12.242 1 93.31 190 GLY B O 1
ATOM 3714 N N . ARG B 1 191 ? 7.969 23.922 10.188 1 93.25 191 ARG B N 1
ATOM 3715 C CA . ARG B 1 191 ? 6.617 23.406 9.992 1 93.25 191 ARG B CA 1
ATOM 3716 C C . ARG B 1 191 ? 6.652 22.016 9.391 1 93.25 191 ARG B C 1
ATOM 3718 O O . ARG B 1 191 ? 7.277 21.797 8.352 1 93.25 191 ARG B O 1
ATOM 3725 N N . ARG B 1 192 ? 5.902 21.078 10.047 1 89.44 192 ARG B N 1
ATOM 3726 C CA . ARG B 1 192 ? 6.012 19.672 9.648 1 89.44 192 ARG B CA 1
ATOM 3727 C C . ARG B 1 192 ? 4.691 19.156 9.094 1 89.44 192 ARG B C 1
ATOM 3729 O O . ARG B 1 192 ? 4.625 18.047 8.57 1 89.44 192 ARG B O 1
ATOM 3736 N N . GLY B 1 193 ? 3.729 19.922 9.18 1 89.19 193 GLY B N 1
ATOM 3737 C CA . GLY B 1 193 ? 2.479 19.422 8.625 1 89.19 193 GLY B CA 1
ATOM 3738 C C . GLY B 1 193 ? 1.273 20.25 9.055 1 89.19 193 GLY B C 1
ATOM 3739 O O . GLY B 1 193 ? 1.344 21 10.023 1 89.19 193 GLY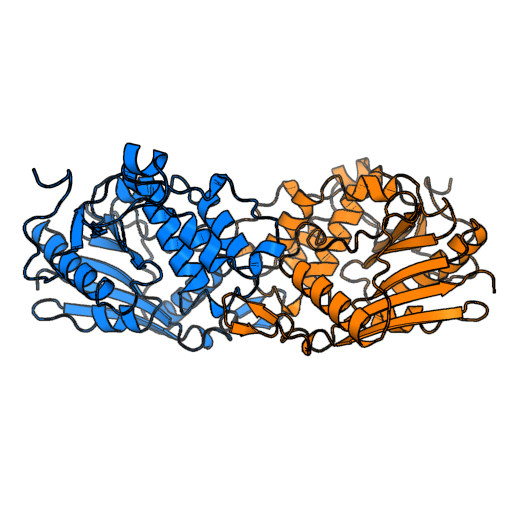 B O 1
ATOM 3740 N N . THR B 1 194 ? 0.229 20.141 8.344 1 93.12 194 THR B N 1
ATOM 3741 C CA . THR B 1 194 ? -1.087 20.703 8.633 1 93.12 194 THR B CA 1
ATOM 3742 C C . THR B 1 194 ? -2.189 19.797 8.102 1 93.12 194 THR B C 1
ATOM 3744 O O . THR B 1 194 ? -1.971 19.031 7.156 1 93.12 194 THR B O 1
ATOM 3747 N N . ALA B 1 195 ? -3.203 19.781 8.797 1 94.81 195 ALA B N 1
ATOM 3748 C CA . ALA B 1 195 ? -4.352 18.984 8.367 1 94.81 195 ALA B CA 1
ATOM 3749 C C . ALA B 1 195 ? -5.652 19.547 8.938 1 94.81 195 ALA B C 1
ATOM 3751 O O . ALA B 1 195 ? -5.656 20.125 10.023 1 94.81 195 ALA B O 1
ATOM 3752 N N . THR B 1 196 ? -6.621 19.453 8.211 1 95.75 196 THR B N 1
ATOM 3753 C CA . THR B 1 196 ? -7.977 19.781 8.641 1 95.75 196 THR B CA 1
ATOM 3754 C C . THR B 1 196 ? -8.906 18.578 8.453 1 95.75 196 THR B C 1
ATOM 3756 O O . THR B 1 196 ? -8.828 17.875 7.441 1 95.75 196 THR B O 1
ATOM 3759 N N . SER B 1 197 ? -9.688 18.359 9.469 1 95.44 197 SER B N 1
ATOM 3760 C CA . SER B 1 197 ? -10.562 17.203 9.469 1 95.44 197 SER B CA 1
ATOM 3761 C C . SER B 1 197 ? -11.586 17.266 8.336 1 95.44 197 SER B C 1
ATOM 3763 O O . SER B 1 197 ? -11.969 18.359 7.91 1 95.44 197 SER B O 1
ATOM 3765 N N . ASP B 1 198 ? -11.977 16.031 7.977 1 88.88 198 ASP B N 1
ATOM 3766 C CA . ASP B 1 198 ? -13.008 15.875 6.957 1 88.88 198 ASP B CA 1
ATOM 3767 C C . ASP B 1 198 ? -14.281 16.625 7.34 1 88.88 198 ASP B C 1
ATOM 3769 O O . ASP B 1 198 ? -14.703 16.578 8.5 1 88.88 198 ASP B O 1
ATOM 3773 N N . GLY B 1 199 ? -14.906 17.391 6.559 1 86.06 199 GLY B N 1
ATOM 3774 C CA . GLY B 1 199 ? -16.109 18.156 6.82 1 86.06 199 GLY B CA 1
ATOM 3775 C C . GLY B 1 199 ? -15.82 19.594 7.211 1 86.06 199 GLY B C 1
ATOM 3776 O O . GLY B 1 199 ? -16.734 20.438 7.219 1 86.06 199 GLY B O 1
ATOM 3777 N N . HIS B 1 200 ? -14.57 19.812 7.488 1 92.06 200 HIS B N 1
ATOM 3778 C CA . HIS B 1 200 ? -14.211 21.156 7.93 1 92.06 200 HIS B CA 1
ATOM 3779 C C . HIS B 1 200 ? -13.289 21.844 6.922 1 92.06 200 HIS B C 1
ATOM 3781 O O . HIS B 1 200 ? -12.891 23 7.121 1 92.06 200 HIS B O 1
ATOM 3787 N N . SER B 1 201 ? -13.07 21.156 5.891 1 85.44 201 SER B N 1
ATOM 3788 C CA . SER B 1 201 ? -12.25 21.734 4.84 1 85.44 201 SER B CA 1
ATOM 3789 C C . SER B 1 201 ? -12.984 22.875 4.141 1 85.44 201 SER B C 1
ATOM 3791 O O . SER B 1 201 ? -14.195 22.812 3.941 1 85.44 201 SER B O 1
ATOM 3793 N N . GLY B 1 202 ? -12.234 23.891 3.82 1 84.75 202 GLY B N 1
ATOM 3794 C CA . GLY B 1 202 ? -12.82 25.016 3.09 1 84.75 202 GLY B CA 1
ATOM 3795 C C . GLY B 1 202 ? -13.43 26.062 3.996 1 84.75 202 GLY B C 1
ATOM 3796 O O . GLY B 1 202 ? -13.945 27.078 3.52 1 84.75 202 GLY B O 1
ATOM 3797 N N . LYS B 1 203 ? -13.273 25.906 5.285 1 91.19 203 LYS B N 1
ATOM 3798 C CA . LYS B 1 203 ? -13.883 26.828 6.234 1 91.19 203 LYS B CA 1
ATOM 3799 C C . LYS B 1 203 ? -12.883 27.875 6.707 1 91.19 203 LYS B C 1
ATOM 3801 O O . LYS B 1 203 ? -13.172 28.656 7.613 1 91.19 203 LYS B O 1
ATOM 3806 N N . GLY B 1 204 ? -11.711 27.766 6.211 1 93.19 204 GLY B N 1
ATOM 3807 C CA . GLY B 1 204 ? -10.711 28.781 6.516 1 93.19 204 GLY B CA 1
ATOM 3808 C C . GLY B 1 204 ? -9.852 28.422 7.719 1 93.19 204 GLY B C 1
ATOM 3809 O O . GLY B 1 204 ? -9.055 29.25 8.18 1 93.19 204 GLY B O 1
ATOM 3810 N N . PHE B 1 205 ? -9.953 27.281 8.219 1 96.31 205 PHE B N 1
ATOM 3811 C CA . PHE B 1 205 ? -9.234 26.891 9.422 1 96.31 205 PHE B CA 1
ATOM 3812 C C . PHE B 1 205 ? -7.738 26.812 9.156 1 96.31 205 PHE B C 1
ATOM 3814 O O . PHE B 1 205 ? -6.934 27.281 9.969 1 96.31 205 PHE B O 1
ATOM 3821 N N . MET B 1 206 ? -7.387 26.219 8.094 1 94.19 206 MET B N 1
ATOM 3822 C CA . MET B 1 206 ? -5.969 26.156 7.746 1 94.19 206 MET B CA 1
ATOM 3823 C C . MET B 1 206 ? -5.367 27.547 7.629 1 94.19 206 MET B C 1
ATOM 3825 O O . MET B 1 206 ? -4.281 27.797 8.156 1 94.19 206 MET B O 1
ATOM 3829 N N . LYS B 1 207 ? -6.082 28.469 7 1 93.94 207 LYS B N 1
ATOM 3830 C CA . LYS B 1 207 ? -5.617 29.844 6.875 1 93.94 207 LYS B CA 1
ATOM 3831 C C . LYS B 1 207 ? -5.488 30.516 8.242 1 93.94 207 LYS B C 1
ATOM 3833 O O . LYS B 1 207 ? -4.473 31.141 8.547 1 93.94 207 LYS B O 1
ATOM 3838 N N . ALA B 1 208 ? -6.492 30.359 9.016 1 95 208 ALA B N 1
ATOM 3839 C CA . ALA B 1 208 ? -6.504 30.938 10.352 1 95 208 ALA B CA 1
ATOM 3840 C C . ALA B 1 208 ? -5.328 30.438 11.188 1 95 208 ALA B C 1
ATOM 3842 O O . ALA B 1 208 ? -4.625 31.234 11.82 1 95 208 ALA B O 1
ATOM 3843 N N . LEU B 1 209 ? -5.117 29.172 11.172 1 95.38 209 LEU B N 1
ATOM 3844 C CA . LEU B 1 209 ? -4.035 28.578 11.953 1 95.38 209 LEU B CA 1
ATOM 3845 C C . LEU B 1 209 ? -2.676 29 11.398 1 95.38 209 LEU B C 1
ATOM 3847 O O . LEU B 1 209 ? -1.724 29.188 12.164 1 95.38 209 LEU B O 1
ATOM 3851 N N . SER B 1 210 ? -2.582 29.078 10.125 1 93.88 210 SER B N 1
ATOM 3852 C CA . SER B 1 210 ? -1.344 29.531 9.5 1 93.88 210 SER B CA 1
ATOM 3853 C C . SER B 1 210 ? -0.989 30.953 9.938 1 93.88 210 SER B C 1
ATOM 3855 O O . SER B 1 210 ? 0.154 31.219 10.312 1 93.88 210 SER B O 1
ATOM 3857 N N . GLN B 1 211 ? -1.944 31.797 9.914 1 93.25 211 GLN B N 1
ATOM 3858 C CA . GLN B 1 211 ? -1.719 33.188 10.352 1 93.25 211 GLN B CA 1
ATOM 3859 C C . GLN B 1 211 ? -1.361 33.219 11.828 1 93.25 211 GLN B C 1
ATOM 3861 O O . GLN B 1 211 ? -0.443 33.969 12.227 1 93.25 211 GLN B O 1
ATOM 3866 N N . PHE B 1 212 ? -2.088 32.531 12.578 1 96 212 PHE B N 1
ATOM 3867 C CA . PHE B 1 212 ? -1.83 32.5 14.016 1 96 212 PHE B CA 1
ATOM 3868 C C . PHE B 1 212 ? -0.39 32.094 14.297 1 96 212 PHE B C 1
ATOM 3870 O O . PHE B 1 212 ? 0.309 32.75 15.07 1 96 212 PHE B O 1
ATOM 3877 N N . ILE B 1 213 ? 0.084 30.953 13.656 1 96.31 213 ILE B N 1
ATOM 3878 C CA . ILE B 1 213 ? 1.383 30.375 13.984 1 96.31 213 ILE B CA 1
ATOM 3879 C C . ILE B 1 213 ? 2.494 31.344 13.578 1 96.31 213 ILE B C 1
ATOM 3881 O O . ILE B 1 213 ? 3.543 31.406 14.219 1 96.31 213 ILE B O 1
ATOM 3885 N N . ILE B 1 214 ? 2.271 32.062 12.562 1 95.5 214 ILE B N 1
ATOM 3886 C CA . ILE B 1 214 ? 3.262 33.031 12.125 1 95.5 214 ILE B CA 1
ATOM 3887 C C . ILE B 1 214 ? 3.443 34.094 13.203 1 95.5 214 ILE B C 1
ATOM 3889 O O . ILE B 1 214 ? 4.57 34.406 13.617 1 95.5 214 ILE B O 1
ATOM 3893 N N . HIS B 1 215 ? 2.355 34.656 13.688 1 95.12 215 HIS B N 1
ATOM 3894 C CA . HIS B 1 215 ? 2.402 35.656 14.727 1 95.12 215 HIS B CA 1
ATOM 3895 C C . HIS B 1 215 ? 2.934 35.094 16.031 1 95.12 215 HIS B C 1
ATOM 3897 O O . HIS B 1 215 ? 3.725 35.75 16.719 1 95.12 215 HIS B O 1
ATOM 3903 N N . GLN B 1 216 ? 2.449 33.906 16.312 1 95.75 216 GLN B N 1
ATOM 3904 C CA . GLN B 1 216 ? 2.879 33.281 17.562 1 95.75 216 GLN B CA 1
ATOM 3905 C C . GLN B 1 216 ? 4.379 33 17.547 1 95.75 216 GLN B C 1
ATOM 3907 O O . GLN B 1 216 ? 5.059 33.188 18.562 1 95.75 216 GLN B O 1
ATOM 3912 N N . ALA B 1 217 ? 4.863 32.531 16.438 1 96.25 217 ALA B N 1
ATOM 3913 C CA . ALA B 1 217 ? 6.293 32.25 16.312 1 96.25 217 ALA B CA 1
ATOM 3914 C C . ALA B 1 217 ? 7.113 33.531 16.5 1 96.25 217 ALA B C 1
ATOM 3916 O O . ALA B 1 217 ? 8.133 33.5 17.203 1 96.25 217 ALA B O 1
ATOM 3917 N N . ARG B 1 218 ? 6.641 34.562 15.914 1 95.25 218 ARG B N 1
ATOM 3918 C CA . ARG B 1 218 ? 7.297 35.844 16.109 1 95.25 218 ARG B CA 1
ATOM 3919 C C . ARG B 1 218 ? 7.285 36.25 17.594 1 95.25 218 ARG B C 1
ATOM 3921 O O . ARG B 1 218 ? 8.312 36.656 18.141 1 95.25 218 ARG B O 1
ATOM 3928 N N . ALA B 1 219 ? 6.148 36.125 18.172 1 94.44 219 ALA B N 1
ATOM 3929 C CA . ALA B 1 219 ? 6 36.5 19.578 1 94.44 219 ALA B CA 1
ATOM 3930 C C . ALA B 1 219 ? 6.906 35.625 20.453 1 94.44 219 ALA B C 1
ATOM 3932 O O . ALA B 1 219 ? 7.41 36.094 21.469 1 94.44 219 ALA B O 1
ATOM 3933 N N . ASP B 1 220 ? 7.105 34.375 20.062 1 94.56 220 ASP B N 1
ATOM 3934 C CA . ASP B 1 220 ? 7.934 33.469 20.812 1 94.56 220 ASP B CA 1
ATOM 3935 C C . ASP B 1 220 ? 9.414 33.719 20.578 1 94.56 220 ASP B C 1
ATOM 3937 O O . ASP B 1 220 ? 10.273 33.094 21.219 1 94.56 220 ASP B O 1
ATOM 3941 N N . GLY B 1 221 ? 9.734 34.531 19.562 1 94.88 221 GLY B N 1
ATOM 3942 C CA . GLY B 1 221 ? 11.109 34.969 19.391 1 94.88 221 GLY B CA 1
ATOM 3943 C C . GLY B 1 221 ? 11.797 34.281 18.203 1 94.88 221 GLY B C 1
ATOM 3944 O O . GLY B 1 221 ? 12.984 34.5 17.969 1 94.88 221 GLY B O 1
ATOM 3945 N N . PHE B 1 222 ? 11.078 33.469 17.516 1 96.12 222 PHE B N 1
ATOM 3946 C CA . PHE B 1 222 ? 11.664 32.875 16.344 1 96.12 222 PHE B CA 1
ATOM 3947 C C . PHE B 1 222 ? 11.961 33.906 15.266 1 96.12 222 PHE B C 1
ATOM 3949 O O . PHE B 1 222 ? 11.281 34.938 15.203 1 96.12 222 PHE B O 1
ATOM 3956 N N . LYS B 1 223 ? 12.945 33.625 14.414 1 95.75 223 LYS B N 1
ATOM 3957 C CA . LYS B 1 223 ? 13.336 34.562 13.367 1 95.75 223 LYS B CA 1
ATOM 3958 C C . LYS B 1 223 ? 12.812 34.125 12.008 1 95.75 223 LYS B C 1
ATOM 3960 O O . LYS B 1 223 ? 12.633 34.938 11.102 1 95.75 223 LYS B O 1
ATOM 3965 N N . GLU B 1 224 ? 12.602 32.812 11.922 1 95.5 224 GLU B N 1
ATOM 3966 C CA . GLU B 1 224 ? 12.25 32.25 10.625 1 95.5 224 GLU B CA 1
ATOM 3967 C C . GLU B 1 224 ? 11.352 31.031 10.789 1 95.5 224 GLU B C 1
ATOM 3969 O O . GLU B 1 224 ? 11.461 30.297 11.773 1 95.5 224 GLU B O 1
ATOM 3974 N N . ILE B 1 225 ? 10.414 30.906 9.898 1 95.25 225 ILE B N 1
ATOM 3975 C CA . ILE B 1 225 ? 9.656 29.672 9.742 1 95.25 225 ILE B CA 1
ATOM 3976 C C . ILE B 1 225 ? 10.023 29 8.414 1 95.25 225 ILE B C 1
ATOM 3978 O O . ILE B 1 225 ? 10.055 29.672 7.371 1 95.25 225 ILE B O 1
ATOM 3982 N N . GLN B 1 226 ? 10.352 27.766 8.469 1 92.81 226 GLN B N 1
ATOM 3983 C CA . GLN B 1 226 ? 10.602 27 7.254 1 92.81 226 GLN B CA 1
ATOM 3984 C C . GLN B 1 226 ? 9.57 25.875 7.09 1 92.81 226 GLN B C 1
ATOM 3986 O O . GLN B 1 226 ? 9.188 25.234 8.07 1 92.81 226 GLN B O 1
ATOM 3991 N N . MET B 1 227 ? 9.133 25.656 5.82 1 91.88 227 MET B N 1
ATOM 3992 C CA . MET B 1 227 ? 8.117 24.625 5.62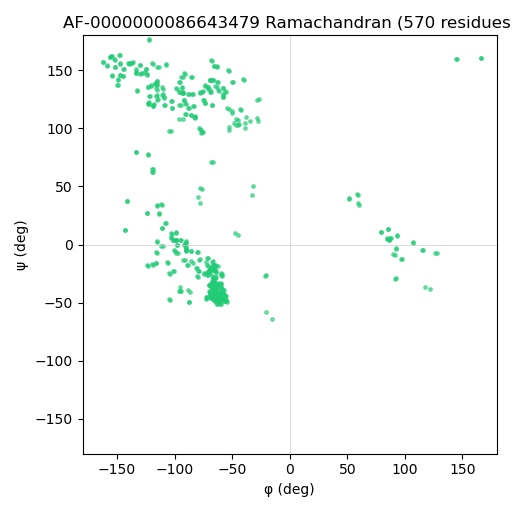1 1 91.88 227 MET B CA 1
ATOM 3993 C C . MET B 1 227 ? 8.109 24.141 4.176 1 91.88 227 MET B C 1
ATOM 3995 O O . MET B 1 227 ? 8.539 24.859 3.271 1 91.88 227 MET B O 1
ATOM 3999 N N . HIS B 1 228 ? 7.648 22.906 4.07 1 89.62 228 HIS B N 1
ATOM 4000 C CA . HIS B 1 228 ? 7.25 22.375 2.768 1 89.62 228 HIS B CA 1
ATOM 4001 C C . HIS B 1 228 ? 5.758 22.578 2.527 1 89.62 228 HIS B C 1
ATOM 4003 O O . HIS B 1 228 ? 4.949 22.406 3.445 1 89.62 228 HIS B O 1
ATOM 4009 N N . ALA B 1 229 ? 5.426 23.031 1.372 1 91.56 229 ALA B N 1
ATOM 4010 C CA . ALA B 1 229 ? 4.023 23.078 0.956 1 91.56 229 ALA B CA 1
ATOM 4011 C C . ALA B 1 229 ? 3.768 22.125 -0.211 1 91.56 229 ALA B C 1
ATOM 4013 O O . ALA B 1 229 ? 4.422 22.219 -1.252 1 91.56 229 ALA B O 1
ATOM 4014 N N . GLN B 1 230 ? 2.799 21.266 0.012 1 91.12 230 GLN B N 1
ATOM 4015 C CA . GLN B 1 230 ? 2.527 20.25 -0.99 1 91.12 230 GLN B CA 1
ATOM 4016 C C . GLN B 1 230 ? 1.241 20.547 -1.753 1 91.12 230 GLN B C 1
ATOM 4018 O O . GLN B 1 230 ? 0.947 19.906 -2.764 1 91.12 230 GLN B O 1
ATOM 4023 N N . SER B 1 231 ? 0.45 21.438 -1.234 1 89.81 231 SER B N 1
ATOM 4024 C CA . SER B 1 231 ? -0.796 21.812 -1.895 1 89.81 231 SER B CA 1
ATOM 4025 C C . SER B 1 231 ? -0.766 23.266 -2.35 1 89.81 231 SER B C 1
ATOM 4027 O O . SER B 1 231 ? -0.105 24.109 -1.73 1 89.81 231 SER B O 1
ATOM 4029 N N . GLN B 1 232 ? -1.521 23.5 -3.375 1 91.12 232 GLN B N 1
ATOM 4030 C CA . GLN B 1 232 ? -1.619 24.859 -3.91 1 91.12 232 GLN B CA 1
ATOM 4031 C C . GLN B 1 232 ? -2.254 25.797 -2.896 1 91.12 232 GLN B C 1
ATOM 4033 O O . GLN B 1 232 ? -1.848 26.953 -2.783 1 91.12 232 GLN B O 1
ATOM 4038 N N . ALA B 1 233 ? -3.211 25.281 -2.18 1 89.69 233 ALA B N 1
ATOM 4039 C CA . ALA B 1 233 ? -3.912 26.094 -1.196 1 89.69 233 ALA B CA 1
ATOM 4040 C C . ALA B 1 233 ? -2.969 26.547 -0.085 1 89.69 233 ALA B C 1
ATOM 4042 O O . ALA B 1 233 ? -2.951 27.719 0.283 1 89.69 233 ALA B O 1
ATOM 4043 N N . VAL B 1 234 ? -2.209 25.641 0.406 1 92.44 234 VAL B N 1
ATOM 4044 C CA . VAL B 1 234 ? -1.261 25.953 1.468 1 92.44 234 VAL B CA 1
ATOM 4045 C C . VAL B 1 234 ? -0.196 26.922 0.936 1 92.44 234 VAL B C 1
ATOM 4047 O O . VAL B 1 234 ? 0.129 27.906 1.583 1 92.44 234 VAL B O 1
ATOM 4050 N N . PHE B 1 235 ? 0.327 26.625 -0.25 1 95.19 235 PHE B N 1
ATOM 4051 C CA . PHE B 1 235 ? 1.33 27.469 -0.877 1 95.19 235 PHE B CA 1
ATOM 4052 C C . PHE B 1 235 ? 0.811 28.891 -1.034 1 95.19 235 PHE B C 1
ATOM 4054 O O . PHE B 1 235 ? 1.515 29.859 -0.719 1 95.19 235 PHE B O 1
ATOM 4061 N N . HIS B 1 236 ? -0.375 29 -1.471 1 94.69 236 HIS B N 1
ATOM 4062 C CA . HIS B 1 236 ? -0.984 30.312 -1.701 1 94.69 236 HIS B CA 1
ATOM 4063 C C . HIS B 1 236 ? -1.113 31.094 -0.4 1 94.69 236 HIS B C 1
ATOM 4065 O O . HIS B 1 236 ? -0.755 32.281 -0.343 1 94.69 236 HIS B O 1
ATOM 4071 N N . VAL B 1 237 ? -1.569 30.438 0.599 1 93.69 237 VAL B N 1
ATOM 4072 C CA . VAL B 1 237 ? -1.773 31.109 1.882 1 93.69 237 VAL B CA 1
ATOM 4073 C C . VAL B 1 237 ? -0.433 31.578 2.436 1 93.69 237 VAL B C 1
ATOM 4075 O O . VAL B 1 237 ? -0.311 32.719 2.881 1 93.69 237 VAL B O 1
ATOM 4078 N N . TRP B 1 238 ? 0.577 30.812 2.309 1 95.44 238 TRP B N 1
ATOM 4079 C CA . TRP B 1 238 ? 1.851 31.094 2.965 1 95.44 238 TRP B CA 1
ATOM 4080 C C . TRP B 1 238 ? 2.697 32.031 2.127 1 95.44 238 TRP B C 1
ATOM 4082 O O . TRP B 1 238 ? 3.67 32.625 2.621 1 95.44 238 TRP B O 1
ATOM 4092 N N . THR B 1 239 ? 2.332 32.188 0.915 1 95.75 239 THR B N 1
ATOM 4093 C CA . THR B 1 239 ? 3.084 33.125 0.087 1 95.75 239 THR B CA 1
ATOM 4094 C C . THR B 1 239 ? 2.371 34.469 0.007 1 95.75 239 THR B C 1
ATOM 4096 O O . THR B 1 239 ? 2.898 35.438 -0.563 1 95.75 239 THR B O 1
ATOM 4099 N N . ASN B 1 240 ? 1.22 34.531 0.521 1 92.88 240 ASN B N 1
ATOM 4100 C CA . ASN B 1 240 ? 0.455 35.75 0.54 1 92.88 240 ASN B CA 1
ATOM 4101 C C . ASN B 1 240 ? 0.149 36.219 1.966 1 92.88 240 ASN B C 1
ATOM 4103 O O . ASN B 1 240 ? -1.017 36.312 2.352 1 92.88 240 ASN B O 1
ATOM 4107 N N . LEU B 1 241 ? 1.131 36.5 2.639 1 89.5 241 LEU B N 1
ATOM 4108 C CA . LEU B 1 241 ? 1.021 36.906 4.027 1 89.5 241 LEU B CA 1
ATOM 4109 C C . LEU B 1 241 ? 0.974 38.438 4.121 1 89.5 241 LEU B C 1
ATOM 4111 O O . LEU B 1 241 ? 1.552 39.125 3.281 1 89.5 241 LEU B O 1
ATOM 4115 N N . PRO B 1 242 ? 0.219 38.875 5.031 1 79.56 242 PRO B N 1
ATOM 4116 C CA . PRO B 1 242 ? 0.239 40.312 5.215 1 79.56 242 PRO B CA 1
ATOM 4117 C C . PRO B 1 242 ? 1.572 40.844 5.762 1 79.56 242 PRO B C 1
ATOM 4119 O O . PRO B 1 242 ? 2.33 40.062 6.359 1 79.56 242 PRO B O 1
ATOM 4122 N N . SER B 1 243 ? 1.81 42.156 5.508 1 82.12 243 SER B N 1
ATOM 4123 C CA . SER B 1 243 ? 2.959 42.812 6.137 1 82.12 243 SER B CA 1
ATOM 4124 C C . SER B 1 243 ? 2.979 42.562 7.641 1 82.12 243 SER B C 1
ATOM 4126 O O . SER B 1 243 ? 1.926 42.438 8.273 1 82.12 243 SER B O 1
ATOM 4128 N N . PRO B 1 244 ? 4.184 42.344 8.125 1 88.5 244 PRO B N 1
ATOM 4129 C CA . PRO B 1 244 ? 5.543 42.656 7.668 1 88.5 244 PRO B CA 1
ATOM 4130 C C . PRO B 1 244 ? 6.32 41.406 7.266 1 88.5 244 PRO B C 1
ATOM 4132 O O . PRO B 1 244 ? 7.547 41.438 7.129 1 88.5 244 PRO B O 1
ATOM 4135 N N . TYR B 1 245 ? 5.711 40.406 7.117 1 92.44 245 TYR B N 1
ATOM 4136 C CA . TYR B 1 245 ? 6.43 39.156 6.914 1 92.44 245 TYR B CA 1
ATOM 4137 C C . TYR B 1 245 ? 6.938 39.062 5.48 1 92.44 245 TYR B C 1
ATOM 4139 O O . TYR B 1 245 ? 6.215 39.375 4.535 1 92.44 245 TYR B O 1
ATOM 4147 N N . ARG B 1 246 ? 8.164 38.75 5.383 1 94.06 246 ARG B N 1
ATOM 4148 C CA . ARG B 1 246 ? 8.758 38.469 4.074 1 94.06 246 ARG B CA 1
ATOM 4149 C C . ARG B 1 246 ? 8.82 37 3.785 1 94.06 246 ARG B C 1
ATOM 4151 O O . ARG B 1 246 ? 9.227 36.188 4.641 1 94.06 246 ARG B O 1
ATOM 4158 N N . VAL B 1 247 ? 8.438 36.656 2.635 1 95.75 247 VAL B N 1
ATOM 4159 C CA . VAL B 1 247 ? 8.43 35.25 2.242 1 95.75 247 VAL B CA 1
ATOM 4160 C C . VAL B 1 247 ? 9.43 35 1.104 1 95.75 247 VAL B C 1
ATOM 4162 O O . VAL B 1 247 ? 9.523 35.844 0.187 1 95.75 247 VAL B O 1
ATOM 4165 N N . GLU B 1 248 ? 10.203 34 1.226 1 94.69 248 GLU B N 1
ATOM 4166 C CA . GLU B 1 248 ? 11.094 33.531 0.166 1 94.69 248 GLU B CA 1
ATOM 4167 C C . GLU B 1 248 ? 10.734 32.125 -0.264 1 94.69 248 GLU B C 1
ATOM 4169 O O . GLU B 1 248 ? 10.719 31.203 0.559 1 94.69 248 GLU B O 1
ATOM 4174 N N . VAL B 1 249 ? 10.43 32 -1.508 1 95.38 249 VAL B N 1
ATOM 4175 C CA . VAL B 1 249 ? 10.25 30.688 -2.082 1 95.38 249 VAL B CA 1
ATOM 4176 C C . VAL B 1 249 ? 11.602 30.125 -2.527 1 95.38 249 VAL B C 1
ATOM 4178 O O . VAL B 1 249 ? 12.188 30.609 -3.502 1 95.38 249 VAL B O 1
ATOM 4181 N N . LYS B 1 250 ? 12.031 29.109 -1.82 1 93.12 250 LYS B N 1
ATOM 4182 C CA . LYS B 1 250 ? 13.328 28.531 -2.152 1 93.12 250 LYS B CA 1
ATOM 4183 C C . LYS B 1 250 ? 13.266 27.75 -3.463 1 93.12 250 LYS B C 1
ATOM 4185 O O . LYS B 1 250 ? 14.156 27.875 -4.305 1 93.12 250 LYS B O 1
ATOM 4190 N N . PHE B 1 251 ? 12.273 26.953 -3.594 1 94.06 251 PHE B N 1
ATOM 4191 C CA . PHE B 1 251 ? 12 26.266 -4.855 1 94.06 251 PHE B CA 1
ATOM 4192 C C . PHE B 1 251 ? 10.531 25.875 -4.949 1 94.06 251 PHE B C 1
ATOM 4194 O O . PHE B 1 251 ? 9.82 25.844 -3.941 1 94.06 251 PHE B O 1
ATOM 4201 N N . LYS B 1 252 ? 10.109 25.625 -6.105 1 95.12 252 LYS B N 1
ATOM 4202 C CA . LYS B 1 252 ? 8.781 25.109 -6.41 1 95.12 252 LYS B CA 1
ATOM 4203 C C . LYS B 1 252 ? 8.797 24.25 -7.672 1 95.12 252 LYS B C 1
ATOM 4205 O O . LYS B 1 252 ? 9.477 24.594 -8.648 1 95.12 252 LYS B O 1
ATOM 4210 N N . THR B 1 253 ? 8.125 23.172 -7.617 1 95.56 253 THR B N 1
ATOM 4211 C CA . THR B 1 253 ? 8.062 22.281 -8.773 1 95.56 253 THR B CA 1
ATOM 4212 C C . THR B 1 253 ? 6.684 21.641 -8.883 1 95.56 253 THR B C 1
ATOM 4214 O O . THR B 1 253 ? 5.98 21.5 -7.883 1 95.56 253 THR B O 1
ATOM 4217 N N . ASN B 1 254 ? 6.336 21.344 -10.109 1 96 254 ASN B N 1
ATOM 4218 C CA . ASN B 1 254 ? 5.164 20.5 -10.352 1 96 254 ASN B CA 1
ATOM 4219 C C . ASN B 1 254 ? 5.504 19.016 -10.258 1 96 254 ASN B C 1
ATOM 4221 O O . ASN B 1 254 ? 6.293 18.5 -11.055 1 96 254 ASN B O 1
ATOM 4225 N N . LEU B 1 255 ? 4.855 18.344 -9.328 1 95.5 255 LEU B N 1
ATOM 4226 C CA . LEU B 1 255 ? 5.203 16.953 -9.07 1 95.5 255 LEU B CA 1
ATOM 4227 C C . LEU B 1 255 ? 4.848 16.062 -10.258 1 95.5 255 LEU B C 1
ATOM 4229 O O . LEU B 1 255 ? 5.52 15.062 -10.516 1 95.5 255 LEU B O 1
ATOM 4233 N N . ALA B 1 256 ? 3.814 16.438 -11 1 93.69 256 ALA B N 1
ATOM 4234 C CA . ALA B 1 256 ? 3.387 15.641 -12.148 1 93.69 256 ALA B CA 1
ATOM 4235 C C . ALA B 1 256 ? 4.477 15.602 -13.219 1 93.69 256 ALA B C 1
ATOM 4237 O O . ALA B 1 256 ? 4.492 14.703 -14.062 1 93.69 256 ALA B O 1
ATOM 4238 N N . ASP B 1 257 ? 5.41 16.5 -13.188 1 93.5 257 ASP B N 1
ATOM 4239 C CA . ASP B 1 257 ? 6.469 16.578 -14.188 1 93.5 257 ASP B CA 1
ATOM 4240 C C . ASP B 1 257 ? 7.684 15.758 -13.766 1 93.5 257 ASP B C 1
ATOM 4242 O O . ASP B 1 257 ? 8.578 15.508 -14.578 1 93.5 257 ASP B O 1
ATOM 4246 N N . PHE B 1 258 ? 7.715 15.367 -12.578 1 95.31 258 PHE B N 1
ATOM 4247 C CA . PHE B 1 258 ? 8.844 14.594 -12.078 1 95.31 258 PHE B CA 1
ATOM 4248 C C . PHE B 1 258 ? 8.898 13.219 -12.727 1 95.31 258 PHE B C 1
ATOM 4250 O O . PHE B 1 258 ? 7.918 12.469 -12.68 1 95.31 258 PHE B O 1
ATOM 4257 N N . GLU B 1 259 ? 9.984 12.977 -13.383 1 95.88 259 GLU B N 1
ATOM 4258 C CA . GLU B 1 259 ? 10.266 11.68 -13.992 1 95.88 259 GLU B CA 1
ATOM 4259 C C . GLU B 1 259 ? 11.469 11.016 -13.344 1 95.88 259 GLU B C 1
ATOM 4261 O O . GLU B 1 259 ? 12.461 11.68 -13.023 1 95.88 259 GLU B O 1
ATOM 4266 N N . THR B 1 260 ? 11.359 9.742 -13.109 1 95.06 260 THR B N 1
ATOM 4267 C CA . THR B 1 260 ? 12.469 8.992 -12.531 1 95.06 260 THR B CA 1
ATOM 4268 C C . THR B 1 260 ? 12.477 7.555 -13.039 1 95.06 260 THR B C 1
ATOM 4270 O O . THR B 1 260 ? 11.5 7.105 -13.656 1 95.06 260 THR B O 1
ATOM 4273 N N . GLU B 1 261 ? 13.586 6.902 -12.867 1 95.06 261 GLU B N 1
ATOM 4274 C CA . GLU B 1 261 ? 13.711 5.504 -13.273 1 95.06 261 GLU B CA 1
ATOM 4275 C C . GLU B 1 261 ? 13.359 4.562 -12.125 1 95.06 261 GLU B C 1
ATOM 4277 O O . GLU B 1 261 ? 13.883 4.707 -11.016 1 95.06 261 GLU B O 1
ATOM 4282 N N . ILE B 1 262 ? 12.43 3.689 -12.344 1 93.81 262 ILE B N 1
ATOM 4283 C CA . ILE B 1 262 ? 12.086 2.607 -11.43 1 93.81 262 ILE B CA 1
ATOM 4284 C C . ILE B 1 262 ? 12.219 1.264 -12.141 1 93.81 262 ILE B C 1
ATOM 4286 O O . ILE B 1 262 ? 11.562 1.025 -13.156 1 93.81 262 ILE B O 1
ATOM 4290 N N . ASP B 1 263 ? 13.047 0.41 -11.641 1 93.44 263 ASP B N 1
ATOM 4291 C CA . ASP B 1 263 ? 13.273 -0.919 -12.203 1 93.44 263 ASP B CA 1
ATOM 4292 C C . ASP B 1 263 ? 13.586 -0.842 -13.695 1 93.44 263 ASP B C 1
ATOM 4294 O O . ASP B 1 263 ? 13.039 -1.614 -14.484 1 93.44 263 ASP B O 1
ATOM 4298 N N . GLY B 1 264 ? 14.359 0.164 -14.094 1 92.06 264 GLY B N 1
ATOM 4299 C CA . GLY B 1 264 ? 14.859 0.292 -15.453 1 92.06 264 GLY B CA 1
ATOM 4300 C C . GLY B 1 264 ? 13.891 1 -16.375 1 92.06 264 GLY B C 1
ATOM 4301 O O . GLY B 1 264 ? 14.156 1.137 -17.578 1 92.06 264 GLY B O 1
ATOM 4302 N N . LYS B 1 265 ? 12.789 1.483 -15.922 1 93.94 265 LYS B N 1
ATOM 4303 C CA . LYS B 1 265 ? 11.797 2.168 -16.734 1 93.94 265 LYS B CA 1
ATOM 4304 C C . LYS B 1 265 ? 11.562 3.592 -16.25 1 93.94 265 LYS B C 1
ATOM 4306 O O . LYS B 1 265 ? 11.484 3.834 -15.039 1 93.94 265 LYS B O 1
ATOM 4311 N N . MET B 1 266 ? 11.484 4.484 -17.188 1 95.94 266 MET B N 1
ATOM 4312 C CA . MET B 1 266 ? 11.172 5.871 -16.844 1 95.94 266 MET B CA 1
ATOM 4313 C C . MET B 1 266 ? 9.695 6.02 -16.516 1 95.94 266 MET B C 1
ATOM 4315 O O . MET B 1 266 ? 8.828 5.633 -17.297 1 95.94 266 MET B O 1
ATOM 4319 N N . ILE B 1 267 ? 9.461 6.562 -15.297 1 94.81 267 ILE B N 1
ATOM 4320 C CA . ILE B 1 267 ? 8.086 6.656 -14.812 1 94.81 267 ILE B CA 1
ATOM 4321 C C . ILE B 1 267 ? 7.84 8.047 -14.234 1 94.81 267 ILE B C 1
ATOM 4323 O O . ILE B 1 267 ? 8.781 8.742 -13.836 1 94.81 267 ILE B O 1
ATOM 4327 N N . LYS B 1 268 ? 6.574 8.453 -14.32 1 94.5 268 LYS B N 1
ATOM 4328 C CA . LYS B 1 268 ? 6.094 9.625 -13.586 1 94.5 268 LYS B CA 1
ATOM 4329 C C . LYS B 1 268 ? 5.258 9.203 -12.383 1 94.5 268 LYS B C 1
ATOM 4331 O O . LYS B 1 268 ? 4.051 8.984 -12.5 1 94.5 268 LYS B O 1
ATOM 4336 N N . PRO B 1 269 ? 5.91 9.188 -11.234 1 93.56 269 PRO B N 1
ATOM 4337 C CA . PRO B 1 269 ? 5.23 8.625 -10.062 1 93.56 269 PRO B CA 1
ATOM 4338 C C . PRO B 1 269 ? 4 9.43 -9.648 1 93.56 269 PRO B C 1
ATOM 4340 O O . PRO B 1 269 ? 3.109 8.906 -8.977 1 93.56 269 PRO B O 1
ATOM 4343 N N . PHE B 1 270 ? 3.912 10.688 -10.023 1 95.06 270 PHE B N 1
ATOM 4344 C CA . PHE B 1 270 ? 2.83 11.555 -9.578 1 95.06 270 PHE B CA 1
ATOM 4345 C C . PHE B 1 270 ? 1.936 11.953 -10.742 1 95.06 270 PHE B C 1
ATOM 4347 O O . PHE B 1 270 ? 1.285 13 -10.703 1 95.06 270 PHE B O 1
ATOM 4354 N N . GLU B 1 271 ? 1.9 11.148 -11.734 1 92.06 271 GLU B N 1
ATOM 4355 C CA . GLU B 1 271 ? 1.111 11.453 -12.922 1 92.06 271 GLU B CA 1
ATOM 4356 C C . GLU B 1 271 ? -0.361 11.648 -12.578 1 92.06 271 GLU B C 1
ATOM 4358 O O . GLU B 1 271 ? -1.054 12.445 -13.211 1 92.06 271 GLU B O 1
ATOM 4363 N N . LYS B 1 272 ? -0.823 11.055 -11.555 1 90.38 272 LYS B N 1
ATOM 4364 C CA . LYS B 1 272 ? -2.236 11.094 -11.188 1 90.38 272 LYS B CA 1
ATOM 4365 C C . LYS B 1 272 ? -2.531 12.273 -10.266 1 90.38 272 LYS B C 1
ATOM 4367 O O . LYS B 1 272 ? -3.672 12.461 -9.836 1 90.38 272 LYS B O 1
ATOM 4372 N N . SER B 1 273 ? -1.552 13 -9.992 1 91.69 273 SER B N 1
ATOM 4373 C CA . SER B 1 273 ? -1.701 14.148 -9.102 1 91.69 273 SER B CA 1
ATOM 4374 C C . SER B 1 273 ? -1.353 15.453 -9.82 1 91.69 273 SER B C 1
ATOM 4376 O O . SER B 1 273 ? -0.434 16.172 -9.414 1 91.69 273 SER B O 1
ATOM 4378 N N . PRO B 1 274 ? -2.061 15.836 -10.773 1 84.62 274 PRO B N 1
ATOM 4379 C CA . PRO B 1 274 ? -1.656 16.969 -11.609 1 84.62 274 PRO B CA 1
ATOM 4380 C C . PRO B 1 274 ? -1.638 18.281 -10.852 1 84.62 274 PRO B C 1
ATOM 4382 O O . PRO B 1 274 ? -0.925 19.219 -11.242 1 84.62 274 PRO B O 1
ATOM 4385 N N . GLY B 1 275 ? -2.26 18.5 -9.789 1 84.19 275 GLY B N 1
ATOM 4386 C CA . GLY B 1 275 ? -2.266 19.766 -9.07 1 84.19 275 GLY B CA 1
ATOM 4387 C C . GLY B 1 275 ? -1.301 19.781 -7.898 1 84.19 275 GLY B C 1
ATOM 4388 O O . GLY B 1 275 ? -1.146 20.812 -7.234 1 84.19 275 GLY B O 1
ATOM 4389 N N . ALA B 1 276 ? -0.562 18.703 -7.773 1 91.19 276 ALA B N 1
ATOM 4390 C CA . ALA B 1 276 ? 0.318 18.594 -6.613 1 91.19 276 ALA B CA 1
ATOM 4391 C C . ALA B 1 276 ? 1.653 19.281 -6.867 1 91.19 276 ALA B C 1
ATOM 4393 O O . ALA B 1 276 ? 2.166 19.25 -7.988 1 91.19 276 ALA B O 1
ATOM 4394 N N . ILE B 1 277 ? 2.186 19.875 -5.867 1 95.12 277 ILE B N 1
ATOM 4395 C CA . ILE B 1 277 ? 3.455 20.578 -6.004 1 95.12 277 ILE B CA 1
ATOM 4396 C C . ILE B 1 277 ? 4.414 20.141 -4.906 1 95.12 277 ILE B C 1
ATOM 4398 O O . ILE B 1 277 ? 3.994 19.562 -3.898 1 95.12 277 ILE B O 1
ATOM 4402 N N . GLY B 1 278 ? 5.676 20.266 -5.168 1 92.81 278 GLY B N 1
ATOM 4403 C CA . GLY B 1 278 ? 6.738 20.297 -4.172 1 92.81 278 GLY B CA 1
ATOM 4404 C C . GLY B 1 278 ? 7.367 21.672 -4.02 1 92.81 278 GLY B C 1
ATOM 4405 O O . GLY B 1 278 ? 7.688 22.328 -5.012 1 92.81 278 GLY B O 1
ATOM 4406 N N . SER B 1 279 ? 7.383 22.125 -2.789 1 93.25 279 SER B N 1
ATOM 4407 C CA . SER B 1 279 ? 7.973 23.438 -2.584 1 93.25 279 SER B CA 1
ATOM 4408 C C . SER B 1 279 ? 8.555 23.578 -1.18 1 93.25 279 SER B C 1
ATOM 4410 O O . SER B 1 279 ? 8.219 22.797 -0.287 1 93.25 279 SER B O 1
ATOM 4412 N N . MET B 1 280 ? 9.438 24.5 -1.05 1 92.25 280 MET B N 1
ATOM 4413 C CA . MET B 1 280 ? 9.984 24.906 0.241 1 92.25 280 MET B CA 1
ATOM 4414 C C . MET B 1 280 ? 9.977 26.422 0.375 1 92.25 280 MET B C 1
ATOM 4416 O O . MET B 1 280 ? 10.305 27.141 -0.574 1 92.25 280 MET B O 1
ATOM 4420 N N . LEU B 1 281 ? 9.492 26.859 1.512 1 93.62 281 LEU B N 1
ATOM 4421 C CA . LEU B 1 281 ? 9.375 28.281 1.779 1 93.62 281 LEU B CA 1
ATOM 4422 C C . LEU B 1 281 ? 10.094 28.656 3.076 1 93.62 281 LEU B C 1
ATOM 4424 O O . LEU B 1 281 ? 10.18 27.828 3.994 1 93.62 281 LEU B O 1
ATOM 4428 N N . SER B 1 282 ? 10.555 29.875 3.111 1 93.25 282 SER B N 1
ATOM 4429 C CA . SER B 1 282 ? 11.008 30.531 4.332 1 93.25 282 SER B CA 1
ATOM 4430 C C . SER B 1 282 ? 10.219 31.812 4.59 1 93.25 282 SER B C 1
ATOM 4432 O O . SER B 1 282 ? 10.031 32.625 3.684 1 93.25 282 SER B O 1
ATOM 4434 N N . VAL B 1 283 ? 9.711 31.891 5.734 1 95.81 283 VAL B N 1
ATOM 4435 C CA . VAL B 1 283 ? 9.055 33.125 6.172 1 95.81 283 VAL B CA 1
ATOM 4436 C C . VAL B 1 283 ? 9.922 33.812 7.223 1 95.81 283 VAL B C 1
ATOM 4438 O O . VAL B 1 283 ? 10.164 33.281 8.297 1 95.81 283 VAL B O 1
ATOM 4441 N N . PHE B 1 284 ? 10.32 34.969 6.949 1 95.94 284 PHE B N 1
ATOM 4442 C CA . PHE B 1 284 ? 11.133 35.75 7.875 1 95.94 284 PHE B CA 1
ATOM 4443 C C . PHE B 1 284 ? 10.25 36.656 8.75 1 95.94 284 PHE B C 1
ATOM 4445 O O . PHE B 1 284 ? 9.414 37.406 8.242 1 95.94 284 PHE B O 1
ATOM 4452 N N . LEU B 1 285 ? 10.477 36.594 10.016 1 94.56 285 LEU B N 1
ATOM 4453 C CA . LEU B 1 285 ? 9.516 37.125 10.961 1 94.56 285 LEU B CA 1
ATOM 4454 C C . LEU B 1 285 ? 9.953 38.5 11.469 1 94.56 285 LEU B C 1
ATOM 4456 O O . LEU B 1 285 ? 9.164 39.25 12.062 1 94.56 285 LEU B O 1
ATOM 4460 N N . ASN B 1 286 ? 11.219 38.906 11.445 1 84.75 286 ASN B N 1
ATOM 4461 C CA . ASN B 1 286 ? 11.727 40.156 12.008 1 84.75 286 ASN B CA 1
ATOM 4462 C C . ASN B 1 286 ? 12.273 41.062 10.922 1 84.75 286 ASN B C 1
ATOM 4464 O O . ASN B 1 286 ? 13.055 42 11.211 1 84.75 286 ASN B O 1
ATOM 4468 N N . GLU B 1 287 ? 11.781 41.094 9.789 1 65 287 GLU B N 1
ATOM 4469 C CA . GLU B 1 287 ? 12.367 42.125 8.93 1 65 287 GLU B CA 1
ATOM 4470 C C . GLU B 1 287 ? 11.5 43.375 8.891 1 65 287 GLU B C 1
ATOM 4472 O O . GLU B 1 287 ? 10.281 43.312 9.086 1 65 287 GLU B O 1
#

Sequence (574 aa):
MAPTGAVTDLHGVELPARYEIRRLEKKHGDWVNALTRHAGFYGSEVWAPLYVGMARRLTLQSYKVNKGQVDVMLAKNLSYGIFDKEYEFKRPESAATGGAVYWNDLDEWDGTKEFDGRRELRDAMDFPMVSVVISVDDADQPPKVVPGTSPVGIPHGHFYFAACEQAAAAQGVLPDGNSDIMLEPGVILGRRGTATSDGHSGKGFMKALSQFIIHQARADGFKEIQMHAQSQAVFHVWTNLPSPYRVEVKFKTNLADFETEIDGKMIKPFEKSPGAIGSMLSVFLNEMAPTGAVTDLHGVELPARYEIRRLEKKHGDWVNALTRHAGFYGSEVWAPLYVGMARRLTLQSYKVNKGQVDVMLAKNLSYGIFDKEYEFKRPESAATGGAVYWNDLDEWDGTKEFDGRRELRDAMDFPMVSVVISVDDADQPPKVVPGTSPVGIPHGHFYFAACEQAAAAQGVLPDGNSDIMLEPGVILGRRGTATSDGHSGKGFMKALSQFIIHQARADGFKEIQMHAQSQAVFHVWTNLPSPYRVEVKFKTNLADFETEIDGKMIKPFEKSPGAIGSMLSVFLNE

Radius of gyration: 27.61 Å; Cα contacts (8 Å, |Δi|>4): 1122; chains: 2; bounding box: 52×84×61 Å

Foldseek 3Di:
DPPPFFDDCLPPFDDDPQKTKGFDALVCQLVVLLQQLLCQCCPALFHVLLQQLQSLLLSLQLSVVCVPVSSVQPHVRLKMFMFGNPADFPDPVQVVVQWDAQSVVDDSPPSVCSVPSSVVRLNRGGHGTFKMWTKHFCLSPPDCLPQPVQSPRRPCSNVLSVQLVVQLVVLVNPPVPCPVPNDDTLAEMETDDMGGHDPCPPVCRLLSSVLSSLVVSVVSPYFKYKYKDWAPVNVVSQCDDDPPKDKDWSGKDQLLPDWDDDPRDIDRSRVSSRRTMITMMMIGRPD/DPPPFFDDCLVPFDDPPQKTKGQDALVCQLVVLLQQLLCQCCPALFHVLLQQLQSLLLSLQLSVVCVPVSSVQPHVRLKMFMFGNPADFPDPVQVVVQWDAQSVVDDSPPSVCSVPSSVVRLNRGGHGTFKMWTKHFCLVPPPCLPQPVQSPRRPCSNVLSVQLVVQLVVLVNPPVPCPVPNDDTLAEMETDDMGGHDPCPPVCRLLSSLLSSLVVSVVSPYFKYKYKDWAPVNVVSQCDDDPPKDKDWSGKDQLLPDWDDDPRDIDRSRVSSRRTMITMMMIGRPD

pLDDT: mean 89.01, std 13.33, range [31.34, 98.25]

Organism: NCBI:txid1208366